Protein AF-A0A087BPX2-F1 (afdb_monomer)

Mean predicted aligned error: 14.49 Å

Solvent-accessible surface area (backbone atoms only — not comparable to full-atom values): 39238 Å² total; per-residue (Å²): 87,54,81,44,80,48,75,78,98,55,84,40,70,43,78,66,46,92,67,66,55,63,65,48,59,84,72,44,60,91,60,51,46,78,48,76,44,76,75,42,72,34,30,88,70,33,32,22,31,24,35,34,29,35,23,49,92,83,42,76,46,40,77,76,42,80,42,66,28,36,84,77,42,37,71,64,11,25,50,35,37,39,47,46,27,56,62,69,53,41,54,70,75,86,55,82,84,53,60,44,52,58,55,44,48,52,50,44,53,48,27,50,53,48,24,20,64,70,66,42,67,78,67,40,66,49,68,67,55,57,37,51,50,49,60,73,67,51,63,86,82,42,21,30,50,69,50,41,45,58,51,45,64,68,44,34,83,82,43,75,62,74,73,54,78,58,74,82,75,39,74,76,42,73,80,54,79,89,76,66,64,82,30,61,57,65,43,39,22,38,63,28,82,65,69,49,78,45,78,29,45,45,48,57,32,69,40,97,85,47,95,57,20,22,40,28,41,44,37,43,34,52,50,49,56,32,58,67,66,36,42,55,61,47,45,50,70,66,49,34,66,58,38,47,43,39,51,51,67,42,43,58,72,85,60,36,64,77,35,69,60,53,73,59,44,33,51,46,33,48,55,50,44,51,74,76,41,84,60,53,64,34,37,70,57,97,93,36,50,42,71,51,65,61,44,100,87,70,46,72,85,53,52,70,40,36,71,58,51,52,48,52,30,37,33,75,66,71,64,45,93,77,62,81,80,69,73,38,71,78,41,60,67,60,36,62,66,43,65,43,40,25,37,33,36,19,45,67,84,37,72,78,72,79,86,75,81,83,89,84,91,79,89,85,82,90,85,88,80,92,82,90,81,85,88,84,91,82,91,76,92,71,86,79,80,90,71,96,68,77,69,35,63,74,74,49,74,43,73,46,61,61,60,50,36,64,75,38,44,70,59,21,30,50,42,31,48,51,54,49,50,52,51,46,52,54,36,48,75,70,71,43,90,76,77,82,73,51,82,66,68,52,66,66,54,50,81,62,49,69,52,58,53,49,51,49,52,50,32,66,74,67,62,71,63,61,65,72,61,59,71,70,47,54,75,69,54,42,54,50,58,68,68,43,69,52,99,41,69,62,59,45,46,54,30,36,46,42,26,28,44,44,55,77,44,73,68,55,71,75,55,74,43,65,66,52,47,52,54,56,48,62,75,42,54,88,55,41,65,62,37,28,52,51,47,49,52,43,50,46,51,30,52,54,39,44,55,53,42,50,59,72,56,68,60,87,80,52,78,96,46,41,69,59,42,51,50,48,55,56,50,53,52,71,64,62,42,71,63,40,62,44,71,35,54,60,85,51,48,62,46,48,29,55,50,43,50,21,49,47,42,33,55,58,48,34,75,76,41,50,74,60,42,57,58,49,49,52,56,52,49,54,48,46,55,53,37,52,50,40,43,52,52,22,69,63,44,61,48,51,73,64,23,47,51,39,40,51,44,27,50,52,36,51,53,48,47,50,41,36,49,26,62,70,48,22,61,91,75,60,57,99,60,97,67,44,71,68,54,48,50,60,66,75,105

Organism: NCBI:txid1693

Nearest PDB structures (foldseek):
  7akp-assembly1_A  TM=8.203E-01  e=1.874E-04  Escherichia coli
  6zww-assembly4_G  TM=8.111E-01  e=2.676E-04  Escherichia coli
  8po6-assembly1_A  TM=8.072E-01  e=2.676E-04  Escherichia coli K-12
  6zww-assembly3_E  TM=7.890E-01  e=3.197E-04  Escherichia coli
  6zww-assembly2_C  TM=7.959E-01  e=3.495E-04  Escherichia coli

Structure (mmCIF, N/CA/C/O backbone):
data_AF-A0A087BPX2-F1
#
_entry.id   AF-A0A087BPX2-F1
#
loop_
_atom_site.group_PDB
_atom_site.id
_atom_site.type_symbol
_atom_site.label_atom_id
_atom_site.label_alt_id
_atom_site.label_comp_id
_atom_site.label_asym_id
_atom_site.label_entity_id
_atom_site.label_seq_id
_atom_site.pdbx_PDB_ins_code
_atom_site.Cartn_x
_atom_site.Cartn_y
_atom_site.Cartn_z
_atom_site.occupancy
_atom_site.B_iso_or_equiv
_atom_site.auth_seq_id
_atom_site.auth_comp_id
_atom_site.auth_asym_id
_atom_site.auth_atom_id
_atom_site.pdbx_PDB_model_num
ATOM 1 N N . MET A 1 1 ? 3.277 -21.478 -75.955 1.00 75.12 1 MET A N 1
ATOM 2 C CA . MET A 1 1 ? 3.755 -20.615 -77.061 1.00 75.12 1 MET A CA 1
ATOM 3 C C . MET A 1 1 ? 3.188 -21.140 -78.376 1.00 75.12 1 MET A C 1
ATOM 5 O O . MET A 1 1 ? 3.064 -22.354 -78.496 1.00 75.12 1 MET A O 1
ATOM 9 N N . GLY A 1 2 ? 2.802 -20.278 -79.321 1.00 79.69 2 GLY A N 1
ATOM 10 C CA . GLY A 1 2 ? 2.375 -20.680 -80.672 1.00 79.69 2 GLY A CA 1
ATOM 11 C C . GLY A 1 2 ? 3.359 -20.155 -81.711 1.00 79.69 2 GLY A C 1
ATOM 12 O O . GLY A 1 2 ? 3.820 -19.025 -81.566 1.00 79.69 2 GLY A O 1
ATOM 13 N N . ALA A 1 3 ? 3.710 -20.970 -82.708 1.00 81.81 3 ALA A N 1
ATOM 14 C CA . ALA A 1 3 ? 4.677 -20.575 -83.735 1.00 81.81 3 ALA A CA 1
ATOM 15 C C . ALA A 1 3 ? 4.075 -19.621 -84.780 1.00 81.81 3 ALA A C 1
ATOM 17 O O . ALA A 1 3 ? 4.779 -18.764 -85.305 1.00 81.81 3 ALA A O 1
ATOM 18 N N . GLU A 1 4 ? 2.772 -19.737 -85.051 1.00 86.00 4 GLU A N 1
ATOM 19 C CA . GLU A 1 4 ? 2.046 -18.838 -85.950 1.00 86.00 4 GLU A CA 1
ATOM 20 C C . GLU A 1 4 ? 0.665 -18.482 -85.380 1.00 86.00 4 GLU A C 1
ATOM 22 O O . GLU A 1 4 ? -0.008 -19.310 -84.753 1.00 86.00 4 GLU A O 1
ATOM 27 N N . LEU A 1 5 ? 0.242 -17.238 -85.607 1.00 89.00 5 LEU A N 1
ATOM 28 C CA . LEU A 1 5 ? -1.111 -16.756 -85.340 1.00 89.00 5 LEU A CA 1
ATOM 29 C C . LEU A 1 5 ? -1.825 -16.602 -86.683 1.00 89.00 5 LEU A C 1
ATOM 31 O O . LEU A 1 5 ? -1.349 -15.878 -87.554 1.00 89.00 5 LEU A O 1
ATOM 35 N N . VAL A 1 6 ? -2.952 -17.290 -86.855 1.00 87.88 6 VAL A N 1
ATOM 36 C CA . VAL A 1 6 ? -3.743 -17.266 -88.089 1.00 87.88 6 VAL A CA 1
ATOM 37 C C . VAL A 1 6 ? -5.157 -16.813 -87.764 1.00 87.88 6 VAL A C 1
ATOM 39 O O . VAL A 1 6 ? -5.854 -17.425 -86.951 1.00 87.88 6 VAL A O 1
ATOM 42 N N . GLU A 1 7 ? -5.591 -15.737 -88.410 1.00 86.19 7 GLU A N 1
ATOM 43 C CA . GLU A 1 7 ? -6.938 -15.202 -88.260 1.00 86.19 7 GLU A CA 1
ATOM 44 C C . GLU A 1 7 ? -7.854 -15.773 -89.344 1.00 86.19 7 GLU A C 1
ATOM 46 O O . GLU A 1 7 ? -7.572 -15.684 -90.537 1.00 86.19 7 GLU A O 1
ATOM 51 N N . THR A 1 8 ? -8.938 -16.418 -88.918 1.00 86.81 8 THR A N 1
ATOM 52 C CA . THR A 1 8 ? -9.975 -16.937 -89.823 1.00 86.81 8 THR A CA 1
ATOM 53 C C . THR A 1 8 ? -11.324 -16.346 -89.424 1.00 86.81 8 THR A C 1
ATOM 55 O O . THR A 1 8 ? -11.643 -15.230 -89.807 1.00 86.81 8 THR A O 1
ATOM 58 N N . SER A 1 9 ? -12.102 -17.048 -88.598 1.00 85.44 9 SER A N 1
ATOM 59 C CA . SER A 1 9 ? -13.299 -16.512 -87.931 1.00 85.44 9 SER A CA 1
ATOM 60 C C . SER A 1 9 ? -12.999 -15.913 -86.549 1.00 85.44 9 SER A C 1
ATOM 62 O O . SER A 1 9 ? -13.776 -15.115 -86.032 1.00 85.44 9 SER A O 1
ATOM 64 N N . ARG A 1 10 ? -11.880 -16.329 -85.944 1.00 85.50 10 ARG A N 1
ATOM 65 C CA . ARG A 1 10 ? -11.244 -15.804 -84.725 1.00 85.50 10 ARG A CA 1
ATOM 66 C C . ARG A 1 10 ? -9.724 -15.910 -84.908 1.00 85.50 10 ARG A C 1
ATOM 68 O O . ARG A 1 10 ? -9.269 -16.589 -85.833 1.00 85.50 10 ARG A O 1
ATOM 75 N N . LEU A 1 11 ? -8.948 -15.276 -84.034 1.00 89.00 11 LEU A N 1
ATOM 76 C CA . LEU A 1 11 ? -7.495 -15.435 -83.999 1.00 89.00 11 LEU A CA 1
ATOM 77 C C . LEU A 1 11 ? -7.133 -16.782 -83.353 1.00 89.00 11 LEU A C 1
ATOM 79 O O . LEU A 1 11 ? -7.439 -17.006 -82.182 1.00 89.00 11 LEU A O 1
ATOM 83 N N . TRP A 1 12 ? -6.491 -17.675 -84.107 1.00 88.44 12 TRP A N 1
ATOM 84 C CA . TRP A 1 12 ? -6.068 -18.996 -83.636 1.00 88.44 12 TRP A CA 1
ATOM 85 C C . TRP A 1 12 ? -4.542 -19.105 -83.620 1.00 88.44 12 TRP A C 1
ATOM 87 O O . TRP A 1 12 ? -3.882 -18.751 -84.594 1.00 88.44 12 TRP A O 1
ATOM 97 N N . ALA A 1 13 ? -3.974 -19.649 -82.543 1.00 90.38 13 ALA A N 1
ATOM 98 C CA . ALA A 1 13 ? -2.566 -20.040 -82.500 1.00 90.38 13 ALA A CA 1
ATOM 99 C C . ALA A 1 13 ? -2.408 -21.475 -83.026 1.00 90.38 13 ALA A C 1
ATOM 101 O O . ALA A 1 13 ? -3.085 -22.383 -82.540 1.00 90.38 13 ALA A O 1
ATOM 102 N N . ARG A 1 14 ? -1.521 -21.698 -84.003 1.00 86.62 14 ARG A N 1
ATOM 103 C CA . ARG A 1 14 ? -1.213 -23.036 -84.545 1.00 86.62 14 ARG A CA 1
ATOM 104 C C . ARG A 1 14 ? 0.200 -23.464 -84.154 1.00 86.62 14 ARG A C 1
ATOM 106 O O . ARG A 1 14 ? 1.048 -22.631 -83.834 1.00 86.62 14 ARG A O 1
ATOM 113 N N . TYR A 1 15 ? 0.426 -24.781 -84.151 1.00 88.56 15 TYR A N 1
ATOM 114 C CA . TYR A 1 15 ? 1.671 -25.409 -83.687 1.00 88.56 15 TYR A CA 1
ATOM 115 C C . TYR A 1 15 ? 2.043 -24.961 -82.266 1.00 88.56 15 TYR A C 1
ATOM 117 O O . TYR A 1 15 ? 3.088 -24.360 -82.021 1.00 88.56 15 TYR A O 1
ATOM 125 N N . THR A 1 16 ? 1.127 -25.195 -81.325 1.00 88.31 16 THR A N 1
ATOM 126 C CA . THR A 1 16 ? 1.281 -24.768 -79.934 1.00 88.31 16 THR A CA 1
ATOM 127 C C . THR A 1 16 ? 1.984 -25.824 -79.097 1.00 88.31 16 THR A C 1
ATOM 129 O O . THR A 1 16 ? 1.575 -26.984 -79.096 1.00 88.31 16 THR A O 1
ATOM 132 N N . ALA A 1 17 ? 2.970 -25.396 -78.313 1.00 87.56 17 ALA A N 1
ATOM 133 C CA . ALA A 1 17 ? 3.581 -26.199 -77.261 1.00 87.56 17 ALA A CA 1
ATOM 134 C C . ALA A 1 17 ? 3.387 -25.525 -75.898 1.00 87.56 17 ALA A C 1
ATOM 136 O O . ALA A 1 17 ? 3.373 -24.287 -75.792 1.00 87.56 17 ALA A O 1
ATOM 137 N N . ALA A 1 18 ? 3.245 -26.344 -74.856 1.00 86.19 18 ALA A N 1
ATOM 138 C CA . ALA A 1 18 ? 3.352 -25.869 -73.485 1.00 86.19 18 ALA A CA 1
ATOM 139 C C . ALA A 1 18 ? 4.781 -25.359 -73.253 1.00 86.19 18 ALA A C 1
ATOM 141 O O . ALA A 1 18 ? 5.744 -25.985 -73.693 1.00 86.19 18 ALA A O 1
ATOM 142 N N . ILE A 1 19 ? 4.898 -24.206 -72.601 1.00 85.56 19 ILE A N 1
ATOM 143 C CA . ILE A 1 19 ? 6.177 -23.679 -72.131 1.00 85.56 19 ILE A CA 1
ATOM 144 C C . ILE A 1 19 ? 6.041 -23.398 -70.644 1.00 85.56 19 ILE A C 1
ATOM 146 O O . ILE A 1 19 ? 4.968 -22.973 -70.206 1.00 85.56 19 ILE A O 1
ATOM 150 N N . ASP A 1 20 ? 7.112 -23.619 -69.896 1.00 82.94 20 ASP A N 1
ATOM 151 C CA . ASP A 1 20 ? 7.244 -23.007 -68.582 1.00 82.94 20 ASP A CA 1
ATOM 152 C C . ASP A 1 20 ? 7.556 -21.515 -68.792 1.00 82.94 20 ASP A C 1
ATOM 154 O O . ASP A 1 20 ? 8.480 -21.201 -69.556 1.00 82.94 20 ASP A O 1
ATOM 158 N N . PRO A 1 21 ? 6.789 -20.584 -68.196 1.00 82.81 21 PRO A N 1
ATOM 159 C CA . PRO A 1 21 ? 7.094 -19.163 -68.271 1.00 82.81 21 PRO A CA 1
ATOM 160 C C . PRO A 1 21 ? 8.554 -18.849 -67.927 1.00 82.81 21 PRO A C 1
ATOM 162 O O . PRO A 1 21 ? 9.153 -18.029 -68.623 1.00 82.81 21 PRO A O 1
ATOM 165 N N . GLU A 1 22 ? 9.153 -19.517 -66.933 1.00 81.94 22 GLU A N 1
ATOM 166 C CA . GLU A 1 22 ? 10.519 -19.227 -66.467 1.00 81.94 22 GLU A CA 1
ATOM 167 C C . GLU A 1 22 ? 11.569 -19.346 -67.581 1.00 81.94 22 GLU A C 1
ATOM 169 O O . GLU A 1 22 ? 12.560 -18.613 -67.598 1.00 81.94 22 GLU A O 1
ATOM 174 N N . TRP A 1 23 ? 11.331 -20.197 -68.584 1.00 85.31 23 TRP A N 1
ATOM 175 C CA . TRP A 1 23 ? 12.239 -20.358 -69.724 1.00 85.31 23 TRP A CA 1
ATOM 176 C C . TRP A 1 23 ? 12.412 -19.068 -70.529 1.00 85.31 23 TRP A C 1
ATOM 178 O O . TRP A 1 23 ? 13.484 -18.815 -71.085 1.00 85.31 23 TRP A O 1
ATOM 188 N N . ALA A 1 24 ? 11.373 -18.231 -70.579 1.00 84.56 24 ALA A N 1
ATOM 189 C CA . ALA A 1 24 ? 11.397 -16.986 -71.331 1.00 84.56 24 ALA A CA 1
ATOM 190 C C . ALA A 1 24 ? 12.267 -15.902 -70.675 1.00 84.56 24 ALA A C 1
ATOM 192 O O . ALA A 1 24 ? 12.638 -14.957 -71.365 1.00 84.56 24 ALA A O 1
ATOM 193 N N . GLU A 1 25 ? 12.665 -16.037 -69.404 1.00 86.06 25 GLU A N 1
ATOM 194 C CA . GLU A 1 25 ? 13.556 -15.072 -68.745 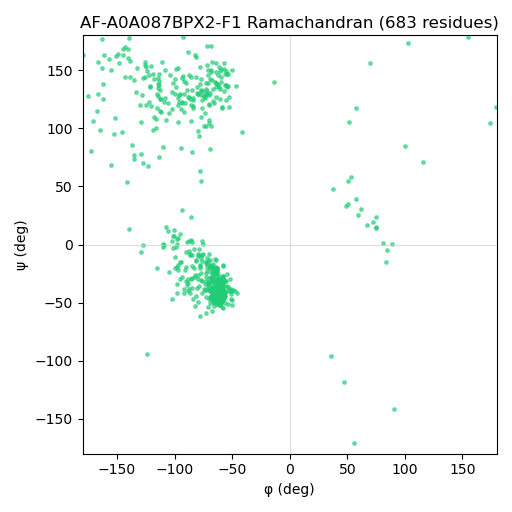1.00 86.06 25 GLU A CA 1
ATOM 195 C C . GLU A 1 25 ? 14.910 -14.964 -69.461 1.00 86.06 25 GLU A C 1
ATOM 197 O O . GLU A 1 25 ? 15.329 -13.877 -69.858 1.00 86.06 25 GLU A O 1
ATOM 202 N N . SER A 1 26 ? 15.567 -16.104 -69.691 1.00 84.25 26 SER A N 1
ATOM 203 C CA . SER A 1 26 ? 16.882 -16.154 -70.347 1.00 84.25 26 SER A CA 1
ATOM 204 C C . SER A 1 26 ? 16.859 -15.656 -71.800 1.00 84.25 26 SER A C 1
ATOM 206 O O . SER A 1 26 ? 17.877 -15.199 -72.317 1.00 84.25 26 SER A O 1
ATOM 208 N N . LEU A 1 27 ? 15.691 -15.721 -72.448 1.00 85.50 27 LEU A N 1
ATOM 209 C CA . LEU A 1 27 ? 15.487 -15.369 -73.855 1.00 85.50 27 LEU A CA 1
ATOM 210 C C . LEU A 1 27 ? 15.026 -13.917 -74.049 1.00 85.50 27 LEU A C 1
ATOM 212 O O . LEU A 1 27 ? 15.276 -13.331 -75.099 1.00 85.50 27 LEU A O 1
ATOM 216 N N . ALA A 1 28 ? 14.334 -13.338 -73.064 1.00 82.69 28 ALA A N 1
ATOM 217 C CA . ALA A 1 28 ? 13.690 -12.033 -73.190 1.00 82.69 28 ALA A CA 1
ATOM 218 C C . ALA A 1 28 ? 14.650 -10.841 -73.030 1.00 82.69 28 ALA A C 1
ATOM 220 O O . ALA A 1 28 ? 14.377 -9.768 -73.573 1.00 82.69 28 ALA A O 1
ATOM 221 N N . GLY A 1 29 ? 15.766 -11.008 -72.311 1.00 83.12 29 GLY A N 1
ATOM 222 C CA . GLY A 1 29 ? 16.811 -9.990 -72.153 1.00 83.12 29 GLY A CA 1
ATOM 223 C C . GLY A 1 29 ? 16.257 -8.593 -71.798 1.00 83.12 29 GLY A C 1
ATOM 224 O O . GLY A 1 29 ? 15.614 -8.449 -70.759 1.00 83.12 29 GLY A O 1
ATOM 225 N N . PRO A 1 30 ? 16.461 -7.555 -72.638 1.00 86.12 30 PRO A N 1
ATOM 226 C CA . PRO A 1 30 ? 16.034 -6.178 -72.356 1.00 86.12 30 PRO A CA 1
ATOM 227 C C . PRO A 1 30 ? 14.510 -5.951 -72.394 1.00 86.12 30 PRO A C 1
ATOM 229 O O . PRO A 1 30 ? 14.052 -4.869 -72.037 1.00 86.12 30 PRO A O 1
ATOM 232 N N . LEU A 1 31 ? 13.713 -6.934 -72.831 1.00 88.19 31 LEU A N 1
ATOM 233 C CA . LEU A 1 31 ? 12.245 -6.842 -72.859 1.00 88.19 31 LEU A CA 1
ATOM 234 C C . LEU A 1 31 ? 11.602 -7.107 -71.488 1.00 88.19 31 LEU A C 1
ATOM 236 O O . LEU A 1 31 ? 10.398 -6.896 -71.318 1.00 88.19 31 LEU A O 1
ATOM 240 N N . LEU A 1 32 ? 12.388 -7.583 -70.520 1.00 89.62 32 LEU A N 1
ATOM 241 C CA . LEU A 1 32 ? 11.931 -7.812 -69.157 1.00 89.62 32 LEU A CA 1
ATOM 242 C C . LEU A 1 32 ? 11.838 -6.496 -68.386 1.00 89.62 32 LEU A C 1
ATOM 244 O O . LEU A 1 32 ? 12.783 -5.712 -68.329 1.00 89.62 32 LEU A O 1
ATOM 248 N N . ARG A 1 33 ? 10.707 -6.294 -67.712 1.00 89.88 33 ARG A N 1
ATOM 249 C CA . ARG A 1 33 ? 10.544 -5.259 -66.694 1.00 89.88 33 ARG A CA 1
ATOM 250 C C . ARG A 1 33 ? 10.631 -5.897 -65.314 1.00 89.88 33 ARG A C 1
ATOM 252 O O . ARG A 1 33 ? 9.765 -6.685 -64.935 1.00 89.88 33 ARG A O 1
ATOM 259 N N . THR A 1 34 ? 11.647 -5.504 -64.558 1.00 90.50 34 THR A N 1
ATOM 260 C CA . THR A 1 34 ? 11.845 -5.930 -63.171 1.00 90.50 34 THR A CA 1
ATOM 261 C C . THR A 1 34 ? 11.158 -4.967 -62.212 1.00 90.50 34 THR A C 1
ATOM 263 O O . THR A 1 34 ? 11.191 -3.751 -62.394 1.00 90.50 34 THR A O 1
ATOM 266 N N . THR A 1 35 ? 10.518 -5.494 -61.179 1.00 91.44 35 THR A N 1
ATOM 267 C CA . THR A 1 35 ? 9.993 -4.719 -60.051 1.00 91.44 35 THR A CA 1
ATOM 268 C C . THR A 1 35 ? 10.362 -5.434 -58.761 1.00 91.44 35 THR A C 1
ATOM 270 O O . THR A 1 35 ? 10.346 -6.662 -58.719 1.00 91.44 35 THR A O 1
ATOM 273 N N . TYR A 1 36 ? 10.708 -4.668 -57.731 1.00 93.25 36 TYR A N 1
ATOM 274 C CA . TYR A 1 36 ? 11.049 -5.186 -56.411 1.00 93.25 36 TYR A CA 1
ATOM 275 C C . TYR A 1 36 ? 10.004 -4.733 -55.395 1.00 93.25 36 TYR A C 1
ATOM 277 O O . TYR A 1 36 ? 9.494 -3.616 -55.497 1.00 93.25 36 TYR A O 1
ATOM 285 N N . ALA A 1 37 ? 9.691 -5.594 -54.438 1.00 91.69 37 ALA A N 1
ATOM 286 C CA . ALA A 1 37 ? 8.739 -5.332 -53.371 1.00 91.69 37 ALA A CA 1
ATOM 287 C C . ALA A 1 37 ? 9.264 -5.871 -52.036 1.00 91.69 37 ALA A C 1
ATOM 289 O O . ALA A 1 37 ? 10.118 -6.759 -52.013 1.00 91.69 37 ALA A O 1
ATOM 290 N N . GLU A 1 38 ? 8.730 -5.316 -50.946 1.00 92.12 38 GLU A N 1
ATOM 291 C CA . GLU A 1 38 ? 8.932 -5.800 -49.572 1.00 92.12 38 GLU A CA 1
ATOM 292 C C . GLU A 1 38 ? 10.412 -6.015 -49.192 1.00 92.12 38 GLU A C 1
ATOM 294 O O . GLU A 1 38 ? 10.791 -7.115 -48.779 1.00 92.12 38 GLU A O 1
ATOM 299 N N . PRO A 1 39 ? 11.279 -4.992 -49.343 1.00 95.31 39 PRO A N 1
ATOM 300 C CA . PRO A 1 39 ? 12.640 -5.097 -48.840 1.00 95.31 39 PRO A CA 1
ATOM 301 C C . PRO A 1 39 ? 12.605 -5.215 -47.310 1.00 95.31 39 PRO A C 1
ATOM 303 O O . PRO A 1 39 ? 11.989 -4.388 -46.636 1.00 95.31 39 PRO A O 1
ATOM 306 N N . HIS A 1 40 ? 13.251 -6.245 -46.770 1.00 95.31 40 HIS A N 1
ATOM 307 C CA . HIS A 1 40 ? 13.312 -6.510 -45.335 1.00 95.31 40 HIS A CA 1
ATOM 308 C C . HIS A 1 40 ? 14.634 -7.175 -44.945 1.00 95.31 40 HIS A C 1
ATOM 310 O O . HIS A 1 40 ? 15.292 -7.827 -45.763 1.00 95.31 40 HIS A O 1
ATOM 316 N N . TRP A 1 41 ? 15.019 -7.032 -43.680 1.00 96.69 41 TRP A N 1
ATOM 317 C CA . TRP A 1 41 ? 16.133 -7.778 -43.115 1.00 96.69 41 TRP A CA 1
ATOM 318 C C . TRP A 1 41 ? 15.764 -9.248 -42.908 1.00 96.69 41 TRP A C 1
ATOM 320 O O . TRP A 1 41 ? 14.659 -9.574 -42.474 1.00 96.69 41 TRP A O 1
ATOM 330 N N . SER A 1 42 ? 16.693 -10.153 -43.211 1.00 95.88 42 SER A N 1
ATOM 331 C CA . SER A 1 42 ? 16.563 -11.568 -42.879 1.00 95.88 42 SER A CA 1
ATOM 332 C C . SER A 1 42 ? 17.696 -11.984 -41.949 1.00 95.88 42 SER A C 1
ATOM 334 O O . SER A 1 42 ? 18.780 -12.324 -42.430 1.00 95.88 42 SER A O 1
ATOM 336 N N . GLY A 1 43 ? 17.440 -12.049 -40.636 1.00 92.44 43 GLY A N 1
ATOM 337 C CA . GLY A 1 43 ? 18.445 -12.479 -39.657 1.00 92.44 43 GLY A CA 1
ATOM 338 C C . GLY A 1 43 ? 18.992 -13.887 -39.896 1.00 92.44 43 GLY A C 1
ATOM 339 O O . GLY A 1 43 ? 20.173 -14.155 -39.676 1.00 92.44 43 GLY A O 1
ATOM 340 N N . SER A 1 44 ? 18.177 -14.774 -40.481 1.00 92.25 44 SER A N 1
ATOM 341 C CA . SER A 1 44 ? 18.605 -16.120 -40.900 1.00 92.25 44 SER A CA 1
ATOM 342 C C . SER A 1 44 ? 19.588 -16.153 -42.072 1.00 92.25 44 SER A C 1
ATOM 344 O O . SER A 1 44 ? 20.279 -17.151 -42.236 1.00 92.25 44 SER A O 1
ATOM 346 N N . ARG A 1 45 ? 19.615 -15.105 -42.906 1.00 91.31 45 ARG A N 1
ATOM 347 C CA . ARG A 1 45 ? 20.526 -14.970 -44.055 1.00 91.31 45 ARG A CA 1
ATOM 348 C C . ARG A 1 45 ? 21.586 -13.889 -43.834 1.00 91.31 45 ARG A C 1
ATOM 350 O O . ARG A 1 45 ? 22.319 -13.585 -44.776 1.00 91.31 45 ARG A O 1
ATOM 357 N N . GLY A 1 46 ? 21.573 -13.222 -42.676 1.00 93.38 46 GLY A N 1
ATOM 358 C CA . GLY A 1 46 ? 22.436 -12.084 -42.360 1.00 93.38 46 GLY A CA 1
ATOM 359 C C . GLY A 1 46 ? 22.461 -11.004 -43.448 1.00 93.38 46 GLY A C 1
ATOM 360 O O . GLY A 1 46 ? 23.515 -10.434 -43.729 1.00 93.38 46 GLY A O 1
ATOM 361 N N . SER A 1 47 ? 21.354 -10.785 -44.161 1.00 95.62 47 SER A N 1
ATOM 362 C CA . SER A 1 47 ? 21.313 -9.878 -45.313 1.00 95.62 47 SER A CA 1
ATOM 363 C C . SER A 1 47 ? 19.913 -9.336 -45.577 1.00 95.62 47 SER A C 1
ATOM 365 O O . SER A 1 47 ? 18.907 -10.004 -45.321 1.00 95.62 47 SER A O 1
ATOM 367 N N . ALA A 1 48 ? 19.852 -8.125 -46.133 1.00 96.25 48 ALA A N 1
ATOM 368 C CA . ALA A 1 48 ? 18.611 -7.554 -46.632 1.00 96.25 48 ALA A CA 1
ATOM 369 C C . ALA A 1 48 ? 18.176 -8.275 -47.916 1.00 96.25 48 ALA A C 1
ATOM 371 O O . ALA A 1 48 ? 18.951 -8.419 -48.869 1.00 96.25 48 ALA A O 1
ATOM 372 N N . VAL A 1 49 ? 16.919 -8.704 -47.959 1.00 96.12 49 VAL A N 1
ATOM 373 C CA . VAL A 1 49 ? 16.322 -9.420 -49.087 1.00 96.12 49 VAL A CA 1
ATOM 374 C C . VAL A 1 49 ? 15.058 -8.715 -49.559 1.00 96.12 49 VAL A C 1
ATOM 376 O O . VAL A 1 49 ? 14.408 -8.000 -48.805 1.00 96.12 49 VAL A O 1
ATOM 379 N N . ALA A 1 50 ? 14.713 -8.903 -50.828 1.00 96.06 50 ALA A N 1
ATOM 380 C CA . ALA A 1 50 ? 13.487 -8.370 -51.408 1.00 96.06 50 ALA A CA 1
ATOM 381 C C . ALA A 1 50 ? 12.859 -9.383 -52.363 1.00 96.06 50 ALA A C 1
ATOM 383 O O . ALA A 1 50 ? 13.535 -10.285 -52.869 1.00 96.06 50 ALA A O 1
ATOM 384 N N . HIS A 1 51 ? 11.574 -9.206 -52.644 1.00 94.44 51 HIS A N 1
ATOM 385 C CA . HIS A 1 51 ? 10.840 -10.018 -53.603 1.00 94.44 51 HIS A CA 1
ATOM 386 C C . HIS A 1 51 ? 10.918 -9.382 -54.994 1.00 94.44 51 HIS A C 1
ATOM 388 O O . HIS A 1 51 ? 10.552 -8.224 -55.196 1.00 94.44 51 HIS A O 1
ATOM 394 N N . GLN A 1 52 ? 11.437 -10.130 -55.965 1.00 93.69 52 GLN A N 1
ATOM 395 C CA . GLN A 1 52 ? 11.580 -9.723 -57.358 1.00 93.69 52 GLN A CA 1
ATOM 396 C C . GLN A 1 52 ? 10.444 -10.303 -58.202 1.00 93.69 52 GLN A C 1
ATOM 398 O O . GLN A 1 52 ? 10.224 -11.516 -58.233 1.00 93.69 52 GLN A O 1
ATOM 403 N N . LYS A 1 53 ? 9.795 -9.425 -58.970 1.00 92.06 53 LYS A N 1
ATOM 404 C CA . LYS A 1 53 ? 8.810 -9.766 -59.995 1.00 92.06 53 LYS A CA 1
ATOM 405 C C . LYS A 1 53 ? 9.332 -9.381 -61.377 1.00 92.06 53 LYS A C 1
ATOM 407 O O . LYS A 1 53 ? 9.726 -8.234 -61.597 1.00 92.06 53 LYS A O 1
ATOM 412 N N . LEU A 1 54 ? 9.309 -10.329 -62.312 1.00 91.75 54 LEU A N 1
ATOM 413 C CA . LEU A 1 54 ? 9.690 -10.122 -63.710 1.00 91.75 54 LEU A CA 1
ATOM 414 C C . LEU A 1 54 ? 8.450 -10.156 -64.597 1.00 91.75 54 LEU A C 1
ATOM 416 O O . LEU A 1 54 ? 7.680 -11.118 -64.581 1.00 91.75 54 LEU A O 1
ATOM 420 N N . LEU A 1 55 ? 8.273 -9.099 -65.381 1.00 90.81 55 LEU A N 1
ATOM 421 C CA . LEU A 1 55 ? 7.177 -8.939 -66.327 1.00 90.81 55 LEU A CA 1
ATOM 422 C C . LEU A 1 55 ? 7.727 -8.955 -67.754 1.00 90.81 55 LEU A C 1
ATOM 424 O O . LEU A 1 55 ? 8.652 -8.206 -68.061 1.00 90.81 55 LEU A O 1
ATOM 428 N N . LEU A 1 56 ? 7.107 -9.722 -68.646 1.00 89.62 56 LEU A N 1
ATOM 429 C CA . LEU A 1 56 ? 7.330 -9.636 -70.090 1.00 89.62 56 LEU A CA 1
ATOM 430 C C . LEU A 1 56 ? 6.039 -9.169 -70.750 1.00 89.62 56 LEU A C 1
ATOM 432 O O . LEU A 1 56 ? 5.008 -9.827 -70.631 1.00 89.62 56 LEU A O 1
ATOM 436 N N . TYR A 1 57 ? 6.072 -8.004 -71.399 1.00 87.06 57 TYR A N 1
ATOM 437 C CA . TYR A 1 57 ? 4.881 -7.375 -71.993 1.00 87.06 57 TYR A CA 1
ATOM 438 C C . TYR A 1 57 ? 3.677 -7.263 -71.030 1.00 87.06 57 TYR A C 1
ATOM 440 O O . TYR A 1 57 ? 2.525 -7.381 -71.434 1.00 87.06 57 TYR A O 1
ATOM 448 N N . GLY A 1 58 ? 3.940 -7.041 -69.737 1.00 83.81 58 GLY A N 1
ATOM 449 C CA . GLY A 1 58 ? 2.908 -6.927 -68.699 1.00 83.81 58 GLY A CA 1
ATOM 450 C C . GLY A 1 58 ? 2.429 -8.258 -68.108 1.00 83.81 58 GLY A C 1
ATOM 451 O O . GLY A 1 58 ? 1.675 -8.240 -67.137 1.00 83.81 58 GLY A O 1
ATOM 452 N N . LEU A 1 59 ? 2.897 -9.398 -68.623 1.00 86.75 59 LEU A N 1
ATOM 453 C CA . LEU A 1 59 ? 2.605 -10.719 -68.069 1.00 86.75 59 LEU A CA 1
ATOM 454 C C . LEU A 1 59 ? 3.688 -11.129 -67.059 1.00 86.75 59 LEU A C 1
ATOM 456 O O . LEU A 1 59 ? 4.874 -11.050 -67.391 1.00 86.75 59 LEU A O 1
ATOM 460 N N . PRO A 1 60 ? 3.324 -11.560 -65.838 1.00 88.12 60 PRO A N 1
ATOM 461 C CA . PRO A 1 60 ? 4.289 -12.050 -64.861 1.00 88.12 60 PRO A CA 1
ATOM 462 C C . PRO A 1 60 ? 4.863 -13.391 -65.306 1.00 88.12 60 PRO A C 1
ATOM 464 O O . PRO A 1 60 ? 4.126 -14.357 -65.485 1.00 88.12 60 PRO A O 1
ATOM 467 N N . ILE A 1 61 ? 6.183 -13.427 -65.469 1.00 89.56 61 ILE A N 1
ATOM 468 C CA . ILE A 1 61 ? 6.938 -14.647 -65.757 1.00 89.56 61 ILE A CA 1
ATOM 469 C C . ILE A 1 61 ? 7.549 -15.214 -64.478 1.00 89.56 61 ILE A C 1
ATOM 471 O O . ILE A 1 61 ? 7.482 -16.413 -64.247 1.00 89.56 61 ILE A O 1
ATOM 475 N N . VAL A 1 62 ? 8.088 -14.337 -63.630 1.00 86.31 62 VAL A N 1
ATOM 476 C CA . VAL A 1 62 ? 8.524 -14.679 -62.274 1.00 86.31 62 VAL A CA 1
ATOM 477 C C . VAL A 1 62 ? 7.723 -13.809 -61.327 1.00 86.31 62 VAL A C 1
ATOM 479 O O . VAL A 1 62 ? 7.764 -12.582 -61.429 1.00 86.31 62 VAL A O 1
ATOM 482 N N . SER A 1 63 ? 6.944 -14.434 -60.450 1.00 83.44 63 SER A N 1
ATOM 483 C CA . SER A 1 63 ? 6.051 -13.719 -59.538 1.00 83.44 63 SER A CA 1
ATOM 484 C C . SER A 1 63 ? 6.710 -13.355 -58.216 1.00 83.44 63 SER A C 1
ATOM 486 O O . SER A 1 63 ? 6.370 -12.307 -57.675 1.00 83.44 63 SER A O 1
ATOM 488 N N . ASP A 1 64 ? 7.607 -14.208 -57.714 1.00 87.94 64 ASP A N 1
ATOM 489 C CA . ASP A 1 64 ? 8.091 -14.119 -56.340 1.00 87.94 64 ASP A CA 1
ATOM 490 C C . ASP A 1 64 ? 9.485 -14.753 -56.141 1.00 87.94 64 ASP A C 1
ATOM 492 O O . ASP A 1 64 ? 9.643 -15.807 -55.525 1.00 87.94 64 ASP A O 1
ATOM 496 N N . ARG A 1 65 ? 10.524 -14.142 -56.722 1.00 91.19 65 ARG A N 1
ATOM 497 C CA . ARG A 1 65 ? 11.911 -14.587 -56.514 1.00 91.19 65 ARG A CA 1
ATOM 498 C C . ARG A 1 65 ? 12.570 -13.748 -55.434 1.00 91.19 65 ARG A C 1
ATOM 500 O O . ARG A 1 65 ? 12.746 -12.548 -55.616 1.00 91.19 65 ARG A O 1
ATOM 507 N N . THR A 1 66 ? 13.025 -14.369 -54.351 1.00 93.69 66 THR A N 1
ATOM 508 C CA . THR A 1 66 ? 13.823 -13.642 -53.361 1.00 93.69 66 THR A CA 1
ATOM 509 C C . THR A 1 66 ? 15.205 -13.305 -53.915 1.00 93.69 66 THR A C 1
ATOM 511 O O . THR A 1 66 ? 15.929 -14.185 -54.386 1.00 93.69 66 THR A O 1
ATOM 514 N N . VAL A 1 67 ? 15.590 -12.037 -53.821 1.00 93.75 67 VAL A N 1
ATOM 515 C CA . VAL A 1 67 ? 16.887 -11.520 -54.265 1.00 93.75 67 VAL A CA 1
ATOM 516 C C . VAL A 1 67 ? 17.601 -10.770 -53.152 1.00 93.75 67 VAL A C 1
ATOM 518 O O . VAL A 1 67 ? 16.979 -10.270 -52.218 1.00 93.75 67 VAL A O 1
ATOM 521 N N . GLN A 1 68 ? 18.923 -10.685 -53.276 1.00 94.44 68 GLN A N 1
ATOM 522 C CA . GLN A 1 68 ? 19.779 -9.936 -52.363 1.00 94.44 68 GLN A CA 1
ATOM 523 C C . GLN A 1 68 ? 19.623 -8.434 -52.599 1.00 94.44 68 GLN A C 1
ATOM 525 O O . GLN A 1 68 ? 20.014 -7.924 -53.652 1.00 94.44 68 GLN A O 1
ATOM 530 N N . TRP A 1 69 ? 19.063 -7.735 -51.613 1.00 95.00 69 TRP A N 1
ATOM 531 C CA . TRP A 1 69 ? 18.739 -6.316 -51.719 1.00 95.00 69 TRP A CA 1
ATOM 532 C C . TRP A 1 69 ? 19.988 -5.439 -51.777 1.00 95.00 69 TRP A C 1
ATOM 534 O O . TRP A 1 69 ? 19.999 -4.460 -52.517 1.00 95.00 69 TRP A O 1
ATOM 544 N N . GLY A 1 70 ? 21.082 -5.847 -51.124 1.00 91.88 70 GLY A N 1
ATOM 545 C CA . GLY A 1 70 ? 22.350 -5.105 -51.136 1.00 91.88 70 GLY A CA 1
ATOM 546 C C . GLY A 1 70 ? 22.947 -4.873 -52.528 1.00 91.88 70 GLY A C 1
ATOM 547 O O . GLY A 1 70 ? 23.610 -3.867 -52.748 1.00 91.88 70 GLY A O 1
ATOM 548 N N . ARG A 1 71 ? 22.659 -5.741 -53.512 1.00 91.44 71 ARG A N 1
ATOM 549 C CA . ARG A 1 71 ? 23.102 -5.543 -54.910 1.00 91.44 71 ARG A CA 1
ATOM 550 C C . ARG A 1 71 ? 22.262 -4.522 -55.679 1.00 91.44 71 ARG A C 1
ATOM 552 O O . ARG A 1 71 ? 22.694 -4.048 -56.724 1.00 91.44 71 ARG A O 1
ATOM 559 N N . ILE A 1 72 ? 21.049 -4.252 -55.208 1.00 93.38 72 ILE A N 1
ATOM 560 C CA . ILE A 1 72 ? 20.049 -3.422 -55.885 1.00 93.38 72 ILE A CA 1
ATOM 561 C C . ILE A 1 72 ? 20.006 -2.036 -55.241 1.00 93.38 72 ILE A C 1
ATOM 563 O O . ILE A 1 72 ? 20.037 -1.031 -55.946 1.00 93.38 72 ILE A O 1
ATOM 567 N N . ASN A 1 73 ? 19.959 -1.990 -53.909 1.00 94.38 73 ASN A N 1
ATOM 568 C CA . ASN A 1 73 ? 19.984 -0.774 -53.110 1.00 94.38 73 ASN A CA 1
ATOM 569 C C . ASN A 1 73 ? 20.926 -0.961 -51.902 1.00 94.38 73 ASN A C 1
ATOM 571 O O . ASN A 1 73 ? 20.473 -1.342 -50.818 1.00 94.38 73 ASN A O 1
ATOM 575 N N . PRO A 1 74 ? 22.239 -0.716 -52.079 1.00 94.06 74 PRO A N 1
ATOM 576 C CA . PRO A 1 74 ? 23.227 -0.925 -51.024 1.00 94.06 74 PRO A CA 1
ATOM 577 C C . PRO A 1 74 ? 22.996 -0.013 -49.815 1.00 94.06 74 PRO A C 1
ATOM 579 O O . PRO A 1 74 ? 23.121 -0.473 -48.687 1.00 94.06 74 PRO A O 1
ATOM 582 N N . ALA A 1 75 ? 22.576 1.239 -50.029 1.00 94.19 75 ALA A N 1
ATOM 583 C CA . ALA A 1 75 ? 22.337 2.189 -48.943 1.00 94.19 75 ALA A CA 1
ATOM 584 C C . ALA A 1 75 ? 21.229 1.706 -47.991 1.00 94.19 75 ALA A C 1
ATOM 586 O O . ALA A 1 75 ? 21.429 1.652 -46.782 1.00 94.19 75 ALA A O 1
ATOM 587 N N . GLN A 1 76 ? 20.085 1.278 -48.537 1.00 95.25 76 GLN A N 1
ATOM 588 C CA . GLN A 1 76 ? 18.987 0.755 -47.717 1.00 95.25 76 GLN A CA 1
ATOM 589 C C . GLN A 1 76 ? 19.331 -0.597 -47.079 1.00 95.25 76 GLN A C 1
ATOM 591 O O . GLN A 1 76 ? 18.923 -0.867 -45.955 1.00 95.25 76 GLN A O 1
ATOM 596 N N . ALA A 1 77 ? 20.077 -1.457 -47.777 1.00 95.81 77 ALA A N 1
ATOM 597 C CA . ALA A 1 77 ? 20.528 -2.725 -47.209 1.00 95.81 77 ALA A CA 1
ATOM 598 C C . ALA A 1 77 ? 21.497 -2.527 -46.033 1.00 95.81 77 ALA A C 1
ATOM 600 O O . ALA A 1 77 ? 21.423 -3.270 -45.058 1.00 95.81 77 ALA A O 1
ATOM 601 N N . ARG A 1 78 ? 22.372 -1.518 -46.111 1.00 96.19 78 ARG A N 1
ATOM 602 C CA . ARG A 1 78 ? 23.278 -1.140 -45.024 1.00 96.19 78 ARG A CA 1
ATOM 603 C C . ARG A 1 78 ? 22.524 -0.570 -43.823 1.00 96.19 78 ARG A C 1
ATOM 605 O O . ARG A 1 78 ? 22.790 -0.995 -42.708 1.00 96.19 78 ARG A O 1
ATOM 612 N N . ASP A 1 79 ? 21.554 0.316 -44.042 1.00 96.38 79 ASP A N 1
ATOM 613 C CA . ASP A 1 79 ? 20.686 0.821 -42.964 1.00 96.38 79 ASP A CA 1
ATOM 614 C C . ASP A 1 79 ? 19.934 -0.324 -42.256 1.00 96.38 79 ASP A C 1
ATOM 616 O O . ASP A 1 79 ? 19.928 -0.399 -41.030 1.00 96.38 79 ASP A O 1
ATOM 620 N N . MET A 1 80 ? 19.407 -1.297 -43.014 1.00 96.81 80 MET A N 1
ATOM 621 C CA . MET A 1 80 ? 18.798 -2.512 -42.452 1.00 96.81 80 MET A CA 1
ATOM 622 C C . MET A 1 80 ? 19.797 -3.378 -41.672 1.00 96.81 80 MET A C 1
ATOM 624 O O . MET A 1 80 ? 19.445 -3.882 -40.611 1.00 96.81 80 MET A O 1
ATOM 628 N N . LEU A 1 81 ? 21.030 -3.550 -42.163 1.00 96.44 81 LEU A N 1
ATOM 629 C CA . LEU A 1 81 ? 22.083 -4.266 -41.433 1.00 96.44 81 LEU A CA 1
ATOM 630 C C . LEU A 1 81 ? 22.378 -3.594 -40.088 1.00 96.44 81 LEU A C 1
ATOM 632 O O . LEU A 1 81 ? 22.484 -4.290 -39.085 1.00 96.44 81 LEU A O 1
ATOM 636 N N . ILE A 1 82 ? 22.518 -2.269 -40.068 1.00 97.06 82 ILE A N 1
ATOM 637 C CA . ILE A 1 82 ? 22.837 -1.528 -38.846 1.00 97.06 82 ILE A CA 1
ATOM 638 C C . ILE A 1 82 ? 21.664 -1.606 -37.871 1.00 97.06 82 ILE A C 1
ATOM 640 O O . ILE A 1 82 ? 21.831 -2.103 -36.763 1.00 97.06 82 ILE A O 1
ATOM 644 N N . ARG A 1 83 ? 20.470 -1.178 -38.291 1.00 96.75 83 ARG A N 1
ATOM 645 C CA . ARG A 1 83 ? 19.307 -1.068 -37.402 1.00 96.75 83 ARG A CA 1
ATOM 646 C C . ARG A 1 83 ? 18.754 -2.433 -36.999 1.00 96.75 83 ARG A C 1
ATOM 648 O O . ARG A 1 83 ? 18.660 -2.730 -35.823 1.00 96.75 83 ARG A O 1
ATOM 655 N N . GLN A 1 84 ? 18.447 -3.298 -37.962 1.00 96.38 84 GLN A N 1
ATOM 656 C CA . GLN A 1 84 ? 17.790 -4.583 -37.676 1.00 96.38 84 GLN A CA 1
ATOM 657 C C . GLN A 1 84 ? 18.800 -5.695 -37.368 1.00 96.38 84 GLN A C 1
ATOM 659 O O . GLN A 1 84 ? 18.531 -6.590 -36.574 1.00 96.38 84 GLN A O 1
ATOM 664 N N . GLY A 1 85 ? 19.980 -5.664 -37.988 1.00 94.44 85 GLY A N 1
ATOM 665 C CA . GLY A 1 85 ? 21.020 -6.654 -37.718 1.00 94.44 85 GLY A CA 1
ATOM 666 C C . GLY A 1 85 ? 21.768 -6.381 -36.414 1.00 94.44 85 GLY A C 1
ATOM 667 O O . GLY A 1 85 ? 21.775 -7.227 -35.524 1.00 94.44 85 GLY A O 1
ATOM 668 N N . LEU A 1 86 ? 22.431 -5.226 -36.317 1.00 95.44 86 LEU A N 1
ATOM 669 C CA . LEU A 1 86 ? 23.370 -4.929 -35.230 1.00 95.44 86 LEU A CA 1
ATOM 670 C C . LEU A 1 86 ? 22.707 -4.307 -33.994 1.00 95.44 86 LEU A C 1
ATOM 672 O O . LEU A 1 86 ? 23.089 -4.671 -32.887 1.00 95.44 86 LEU A O 1
ATOM 676 N N . VAL A 1 87 ? 21.741 -3.399 -34.173 1.00 95.88 87 VAL A N 1
ATOM 677 C CA . VAL A 1 87 ? 21.055 -2.703 -33.066 1.00 95.88 87 VAL A CA 1
ATOM 678 C C . VAL A 1 87 ? 19.896 -3.533 -32.504 1.00 95.88 87 VAL A C 1
ATOM 680 O O . VAL A 1 87 ? 19.854 -3.750 -31.302 1.00 95.88 87 VAL A O 1
ATOM 683 N N . ASP A 1 88 ? 19.019 -4.099 -33.340 1.00 94.44 88 ASP A N 1
ATOM 684 C CA . ASP A 1 88 ? 17.965 -5.017 -32.859 1.00 94.44 88 ASP A CA 1
ATOM 685 C C . ASP A 1 88 ? 18.522 -6.418 -32.513 1.00 94.44 88 ASP A C 1
ATOM 687 O O . ASP A 1 88 ? 17.839 -7.248 -31.905 1.00 94.44 88 ASP A O 1
ATOM 691 N N . GLY A 1 89 ? 19.753 -6.723 -32.942 1.00 93.31 89 GLY A N 1
ATOM 692 C CA . GLY A 1 89 ? 20.416 -8.005 -32.700 1.00 93.31 89 GLY A CA 1
ATOM 693 C C . GLY A 1 89 ? 19.866 -9.189 -33.509 1.00 93.31 89 GLY A C 1
ATOM 694 O O . GLY A 1 89 ? 20.093 -10.342 -33.125 1.00 93.31 89 GLY A O 1
ATOM 695 N N . ASP A 1 90 ? 19.148 -8.966 -34.622 1.00 94.00 90 ASP A N 1
ATOM 696 C CA . ASP A 1 90 ? 18.613 -10.042 -35.475 1.00 94.00 90 ASP A CA 1
ATOM 697 C C . ASP A 1 90 ? 19.699 -10.647 -36.385 1.00 94.00 90 ASP A C 1
ATOM 699 O O . ASP A 1 90 ? 19.649 -10.565 -37.613 1.00 94.00 90 ASP A O 1
ATOM 703 N N . ILE A 1 91 ? 20.717 -11.267 -35.788 1.00 91.88 91 ILE A N 1
ATOM 704 C CA . ILE A 1 91 ? 21.773 -12.005 -36.494 1.00 91.88 91 ILE A CA 1
ATOM 705 C C . ILE A 1 91 ? 21.841 -13.425 -35.929 1.00 91.88 91 ILE A C 1
ATOM 707 O O . ILE A 1 91 ? 22.076 -13.644 -34.743 1.00 91.88 91 ILE A O 1
ATOM 711 N N . HIS A 1 92 ? 21.618 -14.427 -36.783 1.00 88.81 92 HIS A N 1
ATOM 712 C CA . HIS A 1 92 ? 21.691 -15.839 -36.377 1.00 88.81 92 HIS A CA 1
ATOM 713 C C . HIS A 1 92 ? 23.035 -16.499 -36.700 1.00 88.81 92 HIS A C 1
ATOM 715 O O . HIS A 1 92 ? 23.383 -17.524 -36.108 1.00 88.81 92 HIS A O 1
ATOM 721 N N . GLU A 1 93 ? 23.771 -15.941 -37.657 1.00 84.44 93 GLU A N 1
ATOM 722 C CA . GLU A 1 93 ? 25.072 -16.449 -38.078 1.00 84.44 93 GLU A CA 1
ATOM 723 C C . GLU A 1 93 ? 26.165 -15.914 -37.153 1.00 84.44 93 GLU A C 1
ATOM 725 O O . GLU A 1 93 ? 26.299 -14.708 -36.979 1.00 84.44 93 GLU A O 1
ATOM 730 N N . ARG A 1 94 ? 26.964 -16.818 -36.581 1.00 86.50 94 ARG A N 1
ATOM 731 C CA . ARG A 1 94 ? 28.158 -16.437 -35.823 1.00 86.50 94 ARG A CA 1
ATOM 732 C C . ARG A 1 94 ? 29.345 -16.273 -36.752 1.00 86.50 94 ARG A C 1
ATOM 734 O O . ARG A 1 94 ? 29.504 -17.059 -37.690 1.00 86.50 94 ARG A O 1
ATOM 741 N N . PHE A 1 95 ? 30.200 -15.310 -36.451 1.00 90.69 95 PHE A N 1
ATOM 742 C CA . PHE A 1 95 ? 31.445 -15.085 -37.177 1.00 90.69 95 PHE A CA 1
ATOM 743 C C . PHE A 1 95 ? 32.576 -14.713 -36.216 1.00 90.69 95 PHE A C 1
ATOM 745 O O . PHE A 1 95 ? 32.356 -14.494 -35.029 1.00 90.69 95 PHE A O 1
ATOM 752 N N . ASP A 1 96 ? 33.813 -14.721 -36.711 1.00 87.56 96 ASP A N 1
ATOM 753 C CA . ASP A 1 96 ? 34.975 -14.448 -35.865 1.00 87.56 96 ASP A CA 1
ATOM 754 C C . ASP A 1 96 ? 34.872 -13.039 -35.262 1.00 87.56 96 ASP A C 1
ATOM 756 O O . ASP A 1 96 ? 34.591 -12.078 -35.978 1.00 87.56 96 ASP A O 1
ATOM 760 N N . HIS A 1 97 ? 35.136 -12.929 -33.958 1.00 88.12 97 HIS A N 1
ATOM 761 C CA . HIS A 1 97 ? 35.112 -11.663 -33.217 1.00 88.12 97 HIS A CA 1
ATOM 762 C C . HIS A 1 97 ? 33.740 -10.961 -33.201 1.00 88.12 97 HIS A C 1
ATOM 764 O O . HIS A 1 97 ? 33.685 -9.740 -33.110 1.00 88.12 97 HIS A O 1
ATOM 770 N N . ASP A 1 98 ? 32.635 -11.714 -33.244 1.00 90.56 98 ASP A N 1
ATOM 771 C CA . ASP A 1 98 ? 31.255 -11.203 -33.144 1.00 90.56 98 ASP A CA 1
ATOM 772 C C . ASP A 1 98 ? 30.817 -10.798 -31.717 1.00 90.56 98 ASP A C 1
ATOM 774 O O . ASP A 1 98 ? 29.687 -10.351 -31.516 1.00 90.56 98 ASP A O 1
ATOM 778 N N . GLY A 1 99 ? 31.706 -10.925 -30.724 1.00 90.94 99 GLY A N 1
ATOM 779 C CA . GLY A 1 99 ? 31.427 -10.642 -29.310 1.00 90.94 99 GLY A CA 1
ATOM 780 C C . GLY A 1 99 ? 30.953 -9.212 -29.031 1.00 90.94 99 GLY A C 1
ATOM 781 O O . GLY A 1 99 ? 30.057 -9.040 -28.204 1.00 90.94 99 GLY A O 1
ATOM 782 N N . PHE A 1 100 ? 31.460 -8.228 -29.785 1.00 94.00 100 PHE A N 1
ATOM 783 C CA . PHE A 1 100 ? 31.085 -6.814 -29.649 1.00 94.00 100 PHE A CA 1
ATOM 784 C C . PHE A 1 100 ? 29.575 -6.590 -29.803 1.00 94.00 100 PHE A C 1
ATOM 786 O O . PHE A 1 100 ? 29.023 -5.705 -29.163 1.00 94.00 100 PHE A O 1
ATOM 793 N N . ILE A 1 101 ? 28.880 -7.405 -30.615 1.00 93.94 101 ILE A N 1
ATOM 794 C CA . ILE A 1 101 ? 27.432 -7.259 -30.826 1.00 93.94 101 ILE A CA 1
ATOM 795 C C . ILE A 1 101 ? 26.712 -7.464 -29.499 1.00 93.94 101 ILE A C 1
ATOM 797 O O . ILE A 1 101 ? 25.914 -6.631 -29.090 1.00 93.94 101 ILE A O 1
ATOM 801 N N . ARG A 1 102 ? 27.013 -8.566 -28.805 1.00 93.25 102 ARG A N 1
ATOM 802 C CA . ARG A 1 102 ? 26.406 -8.846 -27.503 1.00 93.25 102 ARG A CA 1
ATOM 803 C C . ARG A 1 102 ? 26.804 -7.782 -26.489 1.00 93.25 102 ARG A C 1
ATOM 805 O O . ARG A 1 102 ? 25.940 -7.310 -25.769 1.00 93.25 102 ARG A O 1
ATOM 812 N N . ASP A 1 103 ? 28.081 -7.423 -26.441 1.00 93.81 103 ASP A N 1
ATOM 813 C CA . ASP A 1 103 ? 28.586 -6.508 -25.421 1.00 93.81 103 ASP A CA 1
ATOM 814 C C . ASP A 1 103 ? 27.982 -5.089 -25.602 1.00 93.81 103 ASP A C 1
ATOM 816 O O . ASP A 1 103 ? 27.571 -4.471 -24.620 1.00 93.81 103 ASP A O 1
ATOM 820 N N . ASN A 1 104 ? 27.782 -4.625 -26.845 1.00 95.19 104 ASN A N 1
ATOM 821 C CA . ASN A 1 104 ? 27.070 -3.377 -27.157 1.00 95.19 104 ASN A CA 1
ATOM 822 C C . ASN A 1 104 ? 25.562 -3.456 -26.851 1.00 95.19 104 ASN A C 1
ATOM 824 O O . ASN A 1 104 ? 24.992 -2.492 -26.344 1.00 95.19 104 ASN A O 1
ATOM 828 N N . LEU A 1 105 ? 24.905 -4.589 -27.131 1.00 94.19 105 LEU A N 1
ATOM 829 C CA . LEU A 1 105 ? 23.494 -4.799 -26.773 1.00 94.19 105 LEU A CA 1
ATOM 830 C C . LEU A 1 105 ? 23.292 -4.837 -25.253 1.00 94.19 105 LEU A C 1
ATOM 832 O O . LEU A 1 105 ? 22.333 -4.260 -24.748 1.00 94.19 105 LEU A O 1
ATOM 836 N N . ASP A 1 106 ? 24.201 -5.485 -24.521 1.00 93.06 106 ASP A N 1
ATOM 837 C CA . ASP A 1 106 ? 24.190 -5.527 -23.058 1.00 93.06 106 ASP A CA 1
ATOM 838 C C . ASP A 1 106 ? 24.404 -4.119 -22.473 1.00 93.06 106 ASP A C 1
ATOM 840 O O . ASP A 1 106 ? 23.790 -3.780 -21.461 1.00 93.06 106 ASP A O 1
ATOM 844 N N . LEU A 1 107 ? 25.229 -3.282 -23.114 1.00 92.50 107 LEU A N 1
ATOM 845 C CA . LEU A 1 107 ? 25.429 -1.878 -22.746 1.00 92.50 107 LEU A CA 1
ATOM 846 C C . LEU A 1 107 ? 24.165 -1.038 -22.971 1.00 92.50 107 LEU A C 1
ATOM 848 O O . LEU A 1 107 ? 23.765 -0.289 -22.082 1.00 92.50 107 LEU A O 1
ATOM 852 N N . ILE A 1 108 ? 23.497 -1.188 -24.117 1.00 92.44 108 ILE A N 1
ATOM 853 C CA . ILE A 1 108 ? 22.217 -0.516 -24.381 1.00 92.44 108 ILE A CA 1
ATOM 854 C C . ILE A 1 108 ? 21.135 -0.981 -23.400 1.00 92.44 108 ILE A C 1
ATOM 856 O O . ILE A 1 108 ? 20.403 -0.155 -22.858 1.00 92.44 108 ILE A O 1
ATOM 860 N N . ALA A 1 109 ? 21.062 -2.279 -23.101 1.00 89.75 109 ALA A N 1
ATOM 861 C CA . ALA A 1 109 ? 20.136 -2.805 -22.101 1.00 89.75 109 ALA A CA 1
ATOM 862 C C . ALA A 1 109 ? 20.390 -2.205 -20.705 1.00 89.75 109 ALA A C 1
ATOM 864 O O . ALA A 1 109 ? 19.441 -1.812 -20.028 1.00 89.75 109 ALA A O 1
ATOM 865 N N . GLN A 1 110 ? 21.658 -2.064 -20.300 1.00 88.81 110 GLN A N 1
ATOM 866 C CA . GLN A 1 110 ? 22.028 -1.374 -19.057 1.00 88.81 110 GLN A CA 1
ATOM 867 C C . GLN A 1 110 ? 21.616 0.102 -19.080 1.00 88.81 110 GLN A C 1
ATOM 869 O O . GLN A 1 110 ? 21.050 0.586 -18.104 1.00 88.81 110 GLN A O 1
ATOM 874 N N . ALA A 1 111 ? 21.822 0.801 -20.200 1.00 88.50 111 ALA A N 1
ATOM 875 C CA . ALA A 1 111 ? 21.398 2.190 -20.348 1.00 88.50 111 ALA A CA 1
ATOM 876 C C . ALA A 1 111 ? 19.873 2.344 -20.237 1.00 88.50 111 ALA A C 1
ATOM 878 O O . ALA A 1 111 ? 19.403 3.266 -19.575 1.00 88.50 111 ALA A O 1
ATOM 879 N N . TYR A 1 112 ? 19.095 1.417 -20.808 1.00 87.88 112 TYR A N 1
ATOM 880 C CA . TYR A 1 112 ? 17.640 1.372 -20.635 1.00 87.88 112 TYR A CA 1
ATOM 881 C C . TYR A 1 112 ? 17.226 1.143 -19.176 1.00 87.88 112 TYR A C 1
ATOM 883 O O . TYR A 1 112 ? 16.299 1.797 -18.689 1.00 87.88 112 TYR A O 1
ATOM 891 N N . ASP A 1 113 ? 17.902 0.242 -18.461 1.00 86.75 113 ASP A N 1
ATOM 892 C CA . ASP A 1 113 ? 17.670 0.027 -17.031 1.00 86.75 113 ASP A CA 1
ATOM 893 C C . ASP A 1 113 ? 17.997 1.286 -16.211 1.00 86.75 113 ASP A C 1
ATOM 895 O O . ASP A 1 113 ? 17.221 1.671 -15.327 1.00 86.75 113 ASP A O 1
ATOM 899 N N . ASP A 1 114 ? 19.084 1.983 -16.544 1.00 86.56 114 ASP A N 1
ATOM 900 C CA . ASP A 1 114 ? 19.458 3.259 -15.933 1.00 86.56 114 ASP A CA 1
ATOM 901 C C . ASP A 1 114 ? 18.437 4.362 -16.248 1.00 86.56 114 ASP A C 1
ATOM 903 O O . ASP A 1 114 ? 18.059 5.121 -15.350 1.00 86.56 114 ASP A O 1
ATOM 907 N N . THR A 1 115 ? 17.899 4.424 -17.472 1.00 89.12 115 THR A N 1
ATOM 908 C CA . THR A 1 115 ? 16.789 5.327 -17.814 1.00 89.12 115 THR A CA 1
ATOM 909 C C . THR A 1 115 ? 15.555 5.015 -16.970 1.00 89.12 115 THR A C 1
ATOM 911 O O . THR A 1 115 ? 14.924 5.928 -16.437 1.00 89.12 115 THR A O 1
ATOM 914 N N . ASN A 1 116 ? 15.206 3.735 -16.812 1.00 90.06 116 ASN A N 1
ATOM 915 C CA . ASN A 1 116 ? 14.060 3.316 -16.007 1.00 90.06 116 ASN A CA 1
ATOM 916 C C . ASN A 1 116 ? 14.208 3.722 -14.533 1.00 90.06 116 ASN A C 1
ATOM 918 O O . ASN A 1 116 ? 13.219 4.096 -13.896 1.00 90.06 116 ASN A O 1
ATOM 922 N N . ARG A 1 117 ? 15.434 3.673 -13.997 1.00 89.56 117 ARG A N 1
ATOM 923 C CA . ARG A 1 117 ? 15.770 4.081 -12.624 1.00 89.56 117 ARG A CA 1
ATOM 924 C C . ARG A 1 117 ? 15.747 5.594 -12.448 1.00 89.56 117 ARG A C 1
ATOM 926 O O . ARG A 1 117 ? 14.987 6.100 -11.625 1.00 89.56 117 ARG A O 1
ATOM 933 N N . THR A 1 118 ? 16.571 6.296 -13.222 1.00 87.62 118 THR A N 1
ATOM 934 C CA . THR A 1 118 ? 16.870 7.729 -13.058 1.00 87.62 118 THR A CA 1
ATOM 935 C C . THR A 1 118 ? 15.836 8.642 -13.701 1.00 87.62 118 THR A C 1
ATOM 937 O O . THR A 1 118 ? 15.733 9.813 -13.342 1.00 87.62 118 THR A O 1
ATOM 940 N N . ARG A 1 119 ? 15.057 8.115 -14.654 1.00 88.88 119 ARG A N 1
ATOM 941 C CA . ARG A 1 119 ? 14.049 8.848 -15.433 1.00 88.88 119 ARG A CA 1
ATOM 942 C C . ARG A 1 119 ? 14.638 10.025 -16.224 1.00 88.88 119 ARG A C 1
ATOM 944 O O . ARG A 1 119 ? 13.910 10.961 -16.557 1.00 88.88 119 ARG A O 1
ATOM 951 N N . GLN A 1 120 ? 15.932 9.963 -16.552 1.00 85.00 120 GLN A N 1
ATOM 952 C CA . GLN A 1 120 ? 16.648 10.954 -17.359 1.00 85.00 120 GLN A CA 1
ATOM 953 C C . GLN A 1 120 ? 17.087 10.356 -18.708 1.00 85.00 120 GLN A C 1
ATOM 955 O O . GLN A 1 120 ? 18.264 10.073 -18.911 1.00 85.00 120 GLN A O 1
ATOM 960 N N . PRO A 1 121 ? 16.170 10.178 -19.679 1.00 83.62 121 PRO A N 1
ATOM 961 C CA . PRO A 1 121 ? 16.514 9.603 -20.986 1.00 83.62 121 PRO A CA 1
ATOM 962 C C . PRO A 1 121 ? 17.491 10.468 -21.798 1.00 83.62 121 PRO A C 1
ATOM 964 O O . PRO A 1 121 ? 18.111 9.985 -22.738 1.00 83.62 121 PRO A O 1
ATOM 967 N N . ALA A 1 122 ? 17.603 11.761 -21.474 1.00 82.25 122 ALA A N 1
ATOM 968 C CA . ALA A 1 122 ? 18.553 12.666 -22.118 1.00 82.25 122 ALA A CA 1
ATOM 969 C C . ALA A 1 122 ? 20.009 12.393 -21.701 1.00 82.25 122 ALA A C 1
ATOM 971 O O . ALA A 1 122 ? 20.921 12.744 -22.448 1.00 82.25 122 ALA A O 1
ATOM 972 N N . ASP A 1 123 ? 20.193 11.757 -20.542 1.00 81.62 123 ASP A N 1
ATOM 973 C CA . ASP A 1 123 ? 21.478 11.497 -19.893 1.00 81.62 123 ASP A CA 1
ATOM 974 C C . ASP A 1 123 ? 21.964 10.050 -20.098 1.00 81.62 123 ASP A C 1
ATOM 976 O O . ASP A 1 123 ? 22.978 9.643 -19.536 1.00 81.62 123 ASP A O 1
ATOM 980 N N . THR A 1 124 ? 21.268 9.270 -20.928 1.00 85.31 124 THR A N 1
ATOM 981 C CA . THR A 1 124 ? 21.608 7.880 -21.257 1.00 85.31 124 THR A CA 1
ATOM 982 C C . THR A 1 124 ? 21.745 7.683 -22.767 1.00 85.31 124 THR A C 1
ATOM 984 O O . THR A 1 124 ? 21.118 8.386 -23.568 1.00 85.31 124 THR A O 1
ATOM 987 N N . VAL A 1 125 ? 22.559 6.706 -23.170 1.00 89.94 125 VAL A N 1
ATOM 988 C CA . VAL A 1 125 ? 22.658 6.277 -24.575 1.00 89.94 125 VAL A CA 1
ATOM 989 C C . VAL A 1 125 ? 21.410 5.508 -25.014 1.00 89.94 125 VAL A C 1
ATOM 991 O O . VAL A 1 125 ? 20.713 4.924 -24.186 1.00 89.94 125 VAL A O 1
ATOM 994 N N . ASN A 1 126 ? 21.119 5.509 -26.315 1.00 91.00 126 ASN A N 1
ATOM 995 C CA . ASN A 1 126 ? 19.991 4.779 -26.899 1.00 91.00 126 ASN A CA 1
ATOM 996 C C . ASN A 1 126 ? 20.344 4.100 -28.235 1.00 91.00 126 ASN A C 1
ATOM 998 O O . ASN A 1 126 ? 21.447 4.254 -28.762 1.00 91.00 126 ASN A O 1
ATOM 1002 N N . ASP A 1 127 ? 19.374 3.378 -28.798 1.00 93.81 127 ASP A N 1
ATOM 1003 C CA . ASP A 1 127 ? 19.490 2.652 -30.069 1.00 93.81 127 ASP A CA 1
ATOM 1004 C C . ASP A 1 127 ? 19.948 3.527 -31.248 1.00 93.81 127 ASP A C 1
ATOM 1006 O O . ASP A 1 127 ? 20.703 3.071 -32.110 1.00 93.81 127 ASP A O 1
ATOM 1010 N N . GLU A 1 128 ? 19.524 4.796 -31.296 1.00 93.62 128 GLU A N 1
ATOM 1011 C CA . GLU A 1 128 ? 19.926 5.718 -32.364 1.00 93.62 128 GLU A CA 1
ATOM 1012 C C . GLU A 1 128 ? 21.401 6.122 -32.248 1.00 93.62 128 GLU A C 1
ATOM 1014 O O . GLU A 1 128 ? 22.061 6.274 -33.276 1.00 93.62 128 GLU A O 1
ATOM 1019 N N . ASP A 1 129 ? 21.945 6.243 -31.032 1.00 93.75 129 ASP A N 1
ATOM 1020 C CA . ASP A 1 129 ? 23.378 6.511 -30.844 1.00 93.75 129 ASP A CA 1
ATOM 1021 C C . ASP A 1 129 ? 24.222 5.340 -31.316 1.00 93.75 129 ASP A C 1
ATOM 1023 O O . ASP A 1 129 ? 25.216 5.534 -32.015 1.00 93.75 129 ASP A O 1
ATOM 1027 N N . LEU A 1 130 ? 23.805 4.119 -30.972 1.00 95.12 130 LEU A N 1
ATOM 1028 C CA . LEU A 1 130 ? 24.492 2.911 -31.408 1.00 95.12 130 LEU A CA 1
ATOM 1029 C C . LEU A 1 130 ? 24.420 2.766 -32.937 1.00 95.12 130 LEU A C 1
ATOM 1031 O O . LEU A 1 130 ? 25.416 2.430 -33.582 1.00 95.12 130 LEU A O 1
ATOM 1035 N N . ALA A 1 131 ? 23.269 3.083 -33.540 1.00 96.12 131 ALA A N 1
ATOM 1036 C CA . ALA A 1 131 ? 23.121 3.120 -34.992 1.00 96.12 131 ALA A CA 1
ATOM 1037 C C . ALA A 1 131 ? 24.051 4.163 -35.635 1.00 96.12 131 ALA A C 1
ATOM 1039 O O . ALA A 1 131 ? 24.710 3.863 -36.632 1.00 96.12 131 ALA A O 1
ATOM 1040 N N . GLN A 1 132 ? 24.137 5.367 -35.061 1.00 95.19 132 GLN A N 1
ATOM 1041 C CA . GLN A 1 132 ? 25.018 6.432 -35.540 1.00 95.19 132 GLN A CA 1
ATOM 1042 C C . GLN A 1 132 ? 26.502 6.063 -35.388 1.00 95.19 132 GLN A C 1
ATOM 1044 O O . GLN A 1 132 ? 27.297 6.331 -36.292 1.00 95.19 132 GLN A O 1
ATOM 1049 N N . PHE A 1 133 ? 26.875 5.410 -34.286 1.00 96.00 133 PHE A N 1
ATOM 1050 C CA . PHE A 1 133 ? 28.218 4.878 -34.072 1.00 96.00 133 PHE A CA 1
ATOM 1051 C C . PHE A 1 133 ? 28.594 3.891 -35.179 1.00 96.00 133 PHE A C 1
ATOM 1053 O O . PHE A 1 133 ? 29.573 4.121 -35.895 1.00 96.00 133 PHE A O 1
ATOM 1060 N N . TYR A 1 134 ? 27.777 2.858 -35.407 1.00 96.25 134 TYR A N 1
ATOM 1061 C CA . TYR A 1 134 ? 28.021 1.904 -36.490 1.00 96.25 134 TYR A CA 1
ATOM 1062 C C . TYR A 1 134 ? 28.042 2.575 -37.866 1.00 96.25 134 TYR A C 1
ATOM 1064 O O . TYR A 1 134 ? 28.878 2.224 -38.697 1.00 96.25 134 TYR A O 1
ATOM 1072 N N . ASP A 1 135 ? 27.172 3.557 -38.117 1.00 95.38 135 ASP A N 1
ATOM 1073 C CA . ASP A 1 135 ? 27.162 4.302 -39.378 1.00 95.38 135 ASP A CA 1
ATOM 1074 C C . ASP A 1 135 ? 28.474 5.065 -39.617 1.00 95.38 135 ASP A C 1
ATOM 1076 O O . ASP A 1 135 ? 28.962 5.114 -40.748 1.00 95.38 135 ASP A O 1
ATOM 1080 N N . SER A 1 136 ? 29.065 5.613 -38.553 1.00 93.94 136 SER A N 1
ATOM 1081 C CA . SER A 1 136 ? 30.316 6.372 -38.614 1.00 93.94 136 SER A CA 1
ATOM 1082 C C . SER A 1 136 ? 31.563 5.495 -38.774 1.00 93.94 136 SER A C 1
ATOM 1084 O O . SER A 1 136 ? 32.528 5.917 -39.415 1.00 93.94 136 SER A O 1
ATOM 1086 N N . VAL A 1 137 ? 31.539 4.276 -38.223 1.00 94.25 137 VAL A N 1
ATOM 1087 C CA . VAL A 1 137 ? 32.686 3.357 -38.202 1.00 94.25 137 VAL A CA 1
ATOM 1088 C C . VAL A 1 137 ? 32.688 2.414 -39.407 1.00 94.25 137 VAL A C 1
ATOM 1090 O O . VAL A 1 137 ? 33.742 2.160 -39.991 1.00 94.25 137 VAL A O 1
ATOM 1093 N N . LEU A 1 138 ? 31.525 1.883 -39.801 1.00 94.69 138 LEU A N 1
ATOM 1094 C CA . LEU A 1 138 ? 31.434 0.869 -40.852 1.00 94.69 138 LEU A CA 1
ATOM 1095 C C . LEU A 1 138 ? 31.586 1.481 -42.254 1.00 94.69 138 LEU A C 1
ATOM 1097 O O . LEU A 1 138 ? 30.810 2.374 -42.621 1.00 94.69 138 LEU A O 1
ATOM 1101 N N . PRO A 1 139 ? 32.480 0.937 -43.103 1.00 94.06 139 PRO A N 1
ATOM 1102 C CA . PRO A 1 139 ? 32.548 1.281 -44.518 1.00 94.06 139 PRO A CA 1
ATOM 1103 C C . PRO A 1 139 ? 31.196 1.208 -45.250 1.00 94.06 139 PRO A C 1
ATOM 1105 O O . PRO A 1 139 ? 30.307 0.415 -44.928 1.00 94.06 139 PRO A O 1
ATOM 1108 N N . GLN A 1 140 ? 31.041 2.046 -46.276 1.00 91.62 140 GLN A N 1
ATOM 1109 C CA . GLN A 1 140 ? 29.781 2.215 -47.017 1.00 91.62 140 GLN A CA 1
ATOM 1110 C C . GLN A 1 140 ? 29.390 0.996 -47.873 1.00 91.62 140 GLN A C 1
ATOM 1112 O O . GLN A 1 140 ? 28.236 0.856 -48.270 1.00 91.62 140 GLN A O 1
ATOM 1117 N N . ASP A 1 141 ? 30.337 0.111 -48.175 1.00 91.62 141 ASP A N 1
ATOM 1118 C CA . ASP A 1 141 ? 30.152 -1.102 -48.975 1.00 91.62 141 ASP A CA 1
ATOM 1119 C C . ASP A 1 141 ? 29.698 -2.323 -48.154 1.00 91.62 141 ASP A C 1
ATOM 1121 O O . ASP A 1 141 ? 29.282 -3.341 -48.723 1.00 91.62 141 ASP A O 1
ATOM 1125 N N . ILE A 1 142 ? 29.695 -2.218 -46.823 1.00 95.50 142 ILE A N 1
ATOM 1126 C CA . ILE A 1 142 ? 29.200 -3.268 -45.932 1.00 95.50 142 ILE A CA 1
ATOM 1127 C C . ILE A 1 142 ? 27.668 -3.256 -45.934 1.00 95.50 142 ILE A C 1
ATOM 1129 O O . ILE A 1 142 ? 27.027 -2.355 -45.406 1.00 95.50 142 ILE A O 1
ATOM 1133 N N . THR A 1 143 ? 27.066 -4.286 -46.532 1.00 95.12 143 THR A N 1
ATOM 1134 C CA . THR A 1 143 ? 25.603 -4.390 -46.741 1.00 95.12 143 THR A CA 1
ATOM 1135 C C . THR A 1 143 ? 25.001 -5.704 -46.228 1.00 95.12 143 THR A C 1
ATOM 1137 O O . THR A 1 143 ? 23.800 -5.942 -46.345 1.00 95.12 143 THR A O 1
ATOM 1140 N N . SER A 1 144 ? 25.838 -6.586 -45.682 1.00 95.38 144 SER A N 1
ATOM 1141 C CA . SER A 1 144 ? 25.474 -7.900 -45.144 1.00 95.38 144 SER A CA 1
ATOM 1142 C C . SER A 1 144 ? 26.426 -8.325 -44.021 1.00 95.38 144 SER A C 1
ATOM 1144 O O . SER A 1 144 ? 27.560 -7.842 -43.947 1.00 95.38 144 SER A O 1
ATOM 1146 N N . VAL A 1 145 ? 26.008 -9.293 -43.206 1.00 94.94 145 VAL A N 1
ATOM 1147 C CA . VAL A 1 145 ? 26.847 -9.929 -42.177 1.00 94.94 145 VAL A CA 1
ATOM 1148 C C . VAL A 1 145 ? 28.080 -10.578 -42.807 1.00 94.94 145 VAL A C 1
ATOM 1150 O O . VAL A 1 145 ? 29.174 -10.468 -42.270 1.00 94.94 145 VAL A O 1
ATOM 1153 N N . ALA A 1 146 ? 27.953 -11.170 -43.998 1.00 93.50 146 ALA A N 1
ATOM 1154 C CA . ALA A 1 146 ? 29.091 -11.761 -44.701 1.00 93.50 146 ALA A CA 1
ATOM 1155 C C . ALA A 1 146 ? 30.155 -10.715 -45.092 1.00 93.50 146 ALA A C 1
ATOM 1157 O O . ALA A 1 146 ? 31.350 -10.957 -44.917 1.00 93.50 146 ALA A O 1
ATOM 1158 N N . SER A 1 147 ? 29.734 -9.545 -45.597 1.00 94.12 147 SER A N 1
ATOM 1159 C CA . SER A 1 147 ? 30.656 -8.433 -45.885 1.00 94.12 147 SER A CA 1
ATOM 1160 C C . SER A 1 147 ? 31.267 -7.847 -44.611 1.00 94.12 147 SER A C 1
ATOM 1162 O O . SER A 1 147 ? 32.456 -7.539 -44.608 1.00 94.12 147 SER A O 1
ATOM 1164 N N . LEU A 1 148 ? 30.486 -7.761 -43.528 1.00 94.88 148 LEU A N 1
ATOM 1165 C CA . LEU A 1 148 ? 30.951 -7.292 -42.223 1.00 94.88 148 LEU A CA 1
ATOM 1166 C C . LEU A 1 148 ? 32.027 -8.225 -41.659 1.00 94.88 148 LEU A C 1
ATOM 1168 O O . LEU A 1 148 ? 33.115 -7.771 -41.336 1.00 94.88 148 LEU A O 1
ATOM 1172 N N . ALA A 1 149 ? 31.760 -9.531 -41.620 1.00 93.50 149 ALA A N 1
ATOM 1173 C CA . ALA A 1 149 ? 32.686 -10.539 -41.114 1.00 93.50 149 ALA A CA 1
ATOM 1174 C C . ALA A 1 149 ? 34.005 -10.574 -41.902 1.00 93.50 149 ALA A C 1
ATOM 1176 O O . ALA A 1 149 ? 35.074 -10.785 -41.330 1.00 93.50 149 ALA A O 1
ATOM 1177 N N . HIS A 1 150 ? 33.943 -10.374 -43.224 1.00 94.19 150 HIS A N 1
ATOM 1178 C CA . HIS A 1 150 ? 35.141 -10.324 -44.057 1.00 94.19 150 HIS A CA 1
ATOM 1179 C C . HIS A 1 150 ? 36.007 -9.097 -43.753 1.00 94.19 150 HIS A C 1
ATOM 1181 O O . HIS A 1 150 ? 37.216 -9.249 -43.581 1.00 94.19 150 HIS A O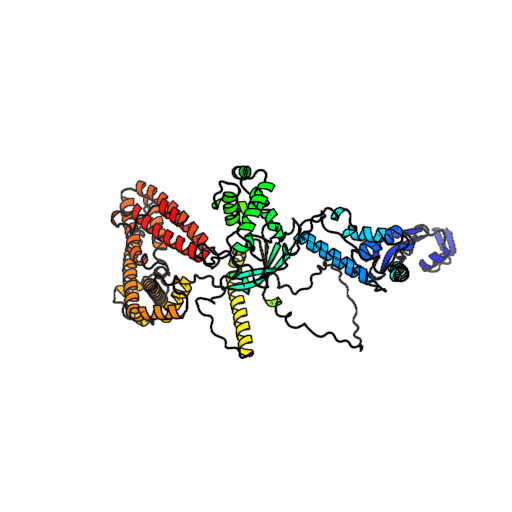 1
ATOM 1187 N N . TRP A 1 151 ? 35.395 -7.913 -43.672 1.00 95.00 151 TRP A N 1
ATOM 1188 C CA . TRP A 1 151 ? 36.091 -6.673 -43.329 1.00 95.00 151 TRP A CA 1
ATOM 1189 C C . TRP A 1 151 ? 36.644 -6.719 -41.899 1.00 95.00 151 TRP A C 1
ATOM 1191 O O . TRP A 1 151 ? 37.827 -6.454 -41.688 1.00 95.00 151 TRP A O 1
ATOM 1201 N N . TRP A 1 152 ? 35.829 -7.160 -40.937 1.00 94.38 152 TRP A N 1
ATOM 1202 C CA . TRP A 1 152 ? 36.192 -7.174 -39.524 1.00 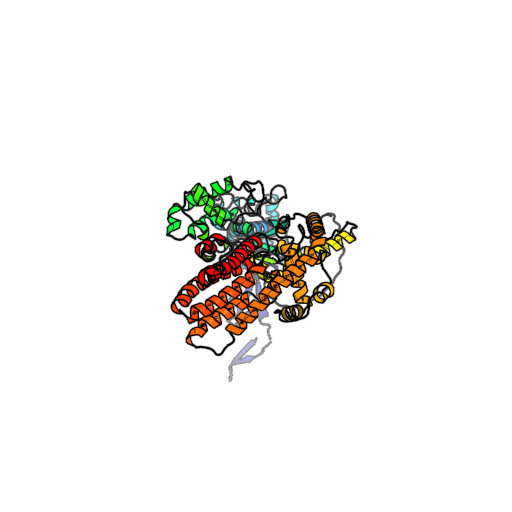94.38 152 TRP A CA 1
ATOM 1203 C C . TRP A 1 152 ? 37.388 -8.075 -39.230 1.00 94.38 152 TRP A C 1
ATOM 1205 O O . TRP A 1 152 ? 38.283 -7.678 -38.497 1.00 94.38 152 TRP A O 1
ATOM 1215 N N . ARG A 1 153 ? 37.482 -9.241 -39.882 1.00 91.62 153 ARG A N 1
ATOM 1216 C CA . ARG A 1 153 ? 38.651 -10.123 -39.741 1.00 91.62 153 ARG A CA 1
ATOM 1217 C C . ARG A 1 153 ? 39.965 -9.442 -40.154 1.00 91.62 153 ARG A C 1
ATOM 1219 O O . ARG A 1 153 ? 41.007 -9.777 -39.607 1.00 91.62 153 ARG A O 1
ATOM 1226 N N . GLY A 1 154 ? 39.932 -8.542 -41.138 1.00 90.50 154 GLY A N 1
ATOM 1227 C CA . GLY A 1 154 ? 41.122 -7.814 -41.589 1.00 90.50 154 GLY A CA 1
ATOM 1228 C C . GLY A 1 154 ? 41.507 -6.653 -40.672 1.00 90.50 154 GLY A C 1
ATOM 1229 O O . GLY A 1 154 ? 42.694 -6.402 -40.484 1.00 90.50 154 GLY A O 1
ATOM 1230 N N . GLU A 1 155 ? 40.515 -5.972 -40.098 1.00 91.75 155 GLU A N 1
ATOM 1231 C CA . GLU A 1 155 ? 40.717 -4.756 -39.301 1.00 91.75 155 GLU A CA 1
ATOM 1232 C C . GLU A 1 155 ? 40.924 -5.043 -37.804 1.00 91.75 155 GLU A C 1
ATOM 1234 O O . GLU A 1 155 ? 41.674 -4.332 -37.134 1.00 91.75 155 GLU A O 1
ATOM 1239 N N . HIS A 1 156 ? 40.315 -6.113 -37.279 1.00 92.00 156 HIS A N 1
ATOM 1240 C CA . HIS A 1 156 ? 40.333 -6.457 -35.853 1.00 92.00 156 HIS A CA 1
ATOM 1241 C C . HIS A 1 156 ? 41.759 -6.624 -35.305 1.00 92.00 156 HIS A C 1
ATOM 1243 O O . HIS A 1 156 ? 42.041 -6.182 -34.196 1.00 92.00 156 HIS A O 1
ATOM 1249 N N . ASP A 1 157 ? 42.683 -7.228 -36.062 1.00 88.69 157 ASP A N 1
ATOM 1250 C CA . ASP A 1 157 ? 44.068 -7.426 -35.604 1.00 88.69 157 ASP A CA 1
ATOM 1251 C C . ASP A 1 157 ? 44.800 -6.098 -35.336 1.00 88.69 157 ASP A C 1
ATOM 1253 O O . ASP A 1 157 ? 45.659 -6.030 -34.454 1.00 88.69 157 ASP A O 1
ATOM 1257 N N . ALA A 1 158 ? 44.464 -5.041 -36.083 1.00 91.75 158 ALA A N 1
ATOM 1258 C CA . ALA A 1 158 ? 45.024 -3.704 -35.901 1.00 91.75 158 ALA A CA 1
ATOM 1259 C C . ALA A 1 158 ? 44.234 -2.880 -34.870 1.00 91.75 158 ALA A C 1
ATOM 1261 O O . ALA A 1 158 ? 44.837 -2.151 -34.078 1.00 91.75 158 ALA A O 1
ATOM 1262 N N . HIS A 1 159 ? 42.904 -3.017 -34.856 1.00 91.94 159 HIS A N 1
ATOM 1263 C CA . HIS A 1 159 ? 41.996 -2.244 -34.008 1.00 91.94 159 HIS A CA 1
ATOM 1264 C C . HIS A 1 159 ? 40.920 -3.136 -33.350 1.00 91.94 159 HIS A C 1
ATOM 1266 O O . HIS A 1 159 ? 39.760 -3.102 -33.762 1.00 91.94 159 HIS A O 1
ATOM 1272 N N . PRO A 1 160 ? 41.262 -3.900 -32.291 1.00 91.38 160 PRO A N 1
ATOM 1273 C CA . PRO A 1 160 ? 40.348 -4.880 -31.688 1.00 91.38 160 PRO A CA 1
ATOM 1274 C C . PRO A 1 160 ? 39.059 -4.284 -31.108 1.00 91.38 160 PRO A C 1
ATOM 1276 O O . PRO A 1 160 ? 38.024 -4.936 -31.128 1.00 91.38 160 PRO A O 1
ATOM 1279 N N . HIS A 1 161 ? 39.125 -3.040 -30.624 1.00 91.81 161 HIS A N 1
ATOM 1280 C CA . HIS A 1 161 ? 38.026 -2.335 -29.951 1.00 91.81 161 HIS A CA 1
ATOM 1281 C C . HIS A 1 161 ? 37.288 -1.343 -30.867 1.00 91.81 161 HIS A C 1
ATOM 1283 O O . HIS A 1 161 ? 36.541 -0.499 -30.392 1.00 91.81 161 HIS A O 1
ATOM 1289 N N . LEU A 1 162 ? 37.517 -1.388 -32.187 1.00 92.81 162 LEU A N 1
ATOM 1290 C CA . LEU A 1 162 ? 36.935 -0.416 -33.126 1.00 92.81 162 LEU A CA 1
ATOM 1291 C C . LEU A 1 162 ? 35.397 -0.438 -33.146 1.00 92.81 162 LEU A C 1
ATOM 1293 O O . LEU A 1 162 ? 34.779 0.587 -33.414 1.00 92.81 162 LEU A O 1
ATOM 1297 N N . LEU A 1 163 ? 34.797 -1.606 -32.902 1.00 94.31 163 LEU A N 1
ATOM 1298 C CA . LEU A 1 163 ? 33.345 -1.804 -32.875 1.00 94.31 163 LEU A CA 1
ATOM 1299 C C . LEU A 1 163 ? 32.771 -1.847 -31.454 1.00 94.31 163 LEU A C 1
ATOM 1301 O O . LEU A 1 163 ? 31.582 -2.122 -31.306 1.00 94.31 163 LEU A O 1
ATOM 1305 N N . ASP A 1 164 ? 33.579 -1.561 -30.433 1.00 93.31 164 ASP A N 1
ATOM 1306 C CA . ASP A 1 164 ? 33.112 -1.473 -29.052 1.00 93.31 164 ASP A CA 1
ATOM 1307 C C . ASP A 1 164 ? 32.550 -0.066 -28.831 1.00 93.31 164 ASP A C 1
ATOM 1309 O O . ASP A 1 164 ? 33.247 0.934 -29.017 1.00 93.31 164 ASP A O 1
ATOM 1313 N N . PHE A 1 165 ? 31.265 0.020 -28.494 1.00 93.94 165 PHE A N 1
ATOM 1314 C CA . PHE A 1 165 ? 30.589 1.298 -28.328 1.00 93.94 165 PHE A CA 1
ATOM 1315 C C . PHE A 1 165 ? 30.977 1.940 -26.993 1.00 93.94 165 PHE A C 1
ATOM 1317 O O . PHE A 1 165 ? 30.802 1.342 -25.933 1.00 93.94 165 PHE A O 1
ATOM 1324 N N . ASP A 1 166 ? 31.480 3.172 -27.051 1.00 90.12 166 ASP A N 1
ATOM 1325 C CA . ASP A 1 166 ? 31.845 3.960 -25.875 1.00 90.12 166 ASP A CA 1
ATOM 1326 C C . ASP A 1 166 ? 30.794 5.057 -25.610 1.00 90.12 166 ASP A C 1
ATOM 1328 O O . ASP A 1 166 ? 30.689 5.996 -26.410 1.00 90.12 166 ASP A O 1
ATOM 1332 N N . PRO A 1 167 ? 30.033 4.993 -24.499 1.00 86.25 167 PRO A N 1
ATOM 1333 C CA . PRO A 1 167 ? 29.058 6.017 -24.126 1.00 86.25 167 PRO A CA 1
ATOM 1334 C C . PRO A 1 167 ? 29.654 7.420 -23.984 1.00 86.25 167 PRO A C 1
ATOM 1336 O O . PRO A 1 167 ? 28.964 8.400 -24.263 1.00 86.25 167 PRO A O 1
ATOM 1339 N N . GLU A 1 168 ? 30.927 7.543 -23.588 1.00 83.50 168 GLU A N 1
ATOM 1340 C CA . GLU A 1 168 ? 31.577 8.849 -23.404 1.00 83.50 168 GLU A CA 1
ATOM 1341 C C . GLU A 1 168 ? 31.803 9.589 -24.733 1.00 83.50 168 GLU A C 1
ATOM 1343 O O . GLU A 1 168 ? 31.968 10.810 -24.745 1.00 83.50 168 GLU A O 1
ATOM 1348 N N . SER A 1 169 ? 31.750 8.877 -25.864 1.00 83.69 169 SER A N 1
ATOM 1349 C CA . SER A 1 169 ? 31.857 9.468 -27.205 1.00 83.69 169 SER A CA 1
ATOM 1350 C C . SER A 1 169 ? 30.614 10.262 -27.633 1.00 83.69 169 SER A C 1
ATOM 1352 O O . SER A 1 169 ? 30.650 10.987 -28.629 1.00 83.69 169 SER A O 1
ATOM 1354 N N . VAL A 1 170 ? 29.509 10.151 -26.889 1.00 84.56 170 VAL A N 1
ATOM 1355 C CA . VAL A 1 170 ? 28.253 10.831 -27.199 1.00 84.56 170 VAL A CA 1
ATOM 1356 C C . VAL A 1 170 ? 28.267 12.249 -26.618 1.00 84.56 170 VAL A C 1
ATOM 1358 O O . VAL A 1 170 ? 28.065 12.456 -25.422 1.00 84.56 170 VAL A O 1
ATOM 1361 N N . ASP A 1 171 ? 28.417 13.253 -27.489 1.00 81.81 171 ASP A N 1
ATOM 1362 C CA . ASP A 1 171 ? 28.542 14.675 -27.120 1.00 81.81 171 ASP A CA 1
ATOM 1363 C C . ASP A 1 171 ? 27.487 15.156 -26.108 1.00 81.81 171 ASP A C 1
ATOM 1365 O O . ASP A 1 171 ? 27.806 15.911 -25.188 1.00 81.81 171 ASP A O 1
ATOM 1369 N N . ARG A 1 172 ? 26.227 14.714 -26.240 1.00 83.56 172 ARG A N 1
ATOM 1370 C CA . ARG A 1 172 ? 25.141 15.136 -25.335 1.00 83.56 172 ARG A CA 1
ATOM 1371 C C . ARG A 1 172 ? 25.336 14.688 -23.883 1.00 83.56 172 ARG A C 1
ATOM 1373 O O . ARG A 1 172 ? 24.835 15.363 -22.991 1.00 83.56 172 ARG A O 1
ATOM 1380 N N . LEU A 1 173 ? 26.075 13.604 -23.649 1.00 79.88 173 LEU A N 1
ATOM 1381 C CA . LEU A 1 173 ? 26.285 13.029 -22.318 1.00 79.88 173 LEU A CA 1
ATOM 1382 C C . LEU A 1 173 ? 27.440 13.696 -21.562 1.00 79.88 173 LEU A C 1
ATOM 1384 O O . LEU A 1 173 ? 27.487 13.646 -20.337 1.00 79.88 173 LEU A O 1
ATOM 1388 N N . THR A 1 174 ? 28.327 14.407 -22.266 1.00 69.88 174 THR A N 1
ATOM 1389 C CA . THR A 1 174 ? 29.513 15.058 -21.674 1.00 69.88 174 THR A CA 1
ATOM 1390 C C . THR A 1 174 ? 29.196 16.151 -20.645 1.00 69.88 174 THR A C 1
ATOM 1392 O O . THR A 1 174 ? 30.046 16.494 -19.825 1.00 69.88 174 THR A O 1
ATOM 1395 N N . ALA A 1 175 ? 27.981 16.709 -20.670 1.00 65.00 175 ALA A N 1
ATOM 1396 C CA . ALA A 1 175 ? 27.524 17.738 -19.735 1.00 65.00 175 ALA A CA 1
ATOM 1397 C C . ALA A 1 175 ? 26.674 17.186 -18.576 1.00 65.00 175 ALA A C 1
ATOM 1399 O O . ALA A 1 175 ? 26.241 17.966 -17.723 1.00 65.00 175 ALA A O 1
ATOM 1400 N N . SER A 1 176 ? 26.411 15.877 -18.553 1.00 63.78 176 SER A N 1
ATOM 1401 C CA . SER A 1 176 ? 25.540 15.267 -17.556 1.00 63.78 176 SER A CA 1
ATOM 1402 C C . SER A 1 176 ? 26.268 15.017 -16.235 1.00 63.78 176 SER A C 1
ATOM 1404 O O . SER A 1 176 ? 27.458 14.698 -16.199 1.00 63.78 176 SER A O 1
ATOM 1406 N N . SER A 1 177 ? 25.563 15.187 -15.119 1.00 60.72 177 SER A N 1
ATOM 1407 C CA . SER A 1 177 ? 26.086 14.862 -13.793 1.00 60.72 177 SER A CA 1
ATOM 1408 C C . SER A 1 177 ? 25.985 13.362 -13.540 1.00 60.72 177 SER A C 1
ATOM 1410 O O . SER A 1 177 ? 24.900 12.801 -13.661 1.00 60.72 177 SER A O 1
ATOM 1412 N N . THR A 1 178 ? 27.078 12.724 -13.116 1.00 59.09 178 THR A N 1
ATOM 1413 C CA . THR A 1 178 ? 27.083 11.302 -12.748 1.00 59.09 178 THR A CA 1
ATOM 1414 C C . THR A 1 178 ? 26.083 11.034 -11.623 1.00 59.09 178 THR A C 1
ATOM 1416 O O . THR A 1 178 ? 26.227 11.557 -10.516 1.00 59.09 178 THR A O 1
ATOM 1419 N N . VAL A 1 179 ? 25.073 10.214 -11.906 1.00 67.44 179 VAL A N 1
ATOM 1420 C CA . VAL A 1 179 ? 24.108 9.732 -10.915 1.00 67.44 179 VAL A CA 1
ATOM 1421 C C . VAL A 1 179 ? 24.698 8.504 -10.222 1.00 67.44 179 VAL A C 1
ATOM 1423 O O . VAL A 1 179 ? 25.234 7.616 -10.883 1.00 67.44 179 VAL A O 1
ATOM 1426 N N . SER A 1 180 ? 24.630 8.445 -8.891 1.00 74.75 180 SER A N 1
ATOM 1427 C CA . SER A 1 180 ? 25.114 7.277 -8.154 1.00 74.75 180 SER A CA 1
ATOM 1428 C C . SER A 1 180 ? 24.139 6.111 -8.306 1.00 74.75 180 SER A C 1
ATOM 1430 O O . SER A 1 180 ? 22.952 6.250 -8.011 1.00 74.75 180 SER A O 1
ATOM 1432 N N . GLN A 1 181 ? 24.631 4.937 -8.709 1.00 71.75 181 GLN A N 1
ATOM 1433 C CA . GLN A 1 181 ? 23.810 3.719 -8.742 1.00 71.75 181 GLN A CA 1
ATOM 1434 C C . GLN A 1 181 ? 23.342 3.295 -7.339 1.00 71.75 181 GLN A C 1
ATOM 1436 O O . GLN A 1 181 ? 22.277 2.692 -7.214 1.00 71.75 181 GLN A O 1
ATOM 1441 N N . ASP A 1 182 ? 24.069 3.674 -6.282 1.00 79.69 182 ASP A N 1
ATOM 1442 C CA . ASP A 1 182 ? 23.700 3.374 -4.890 1.00 79.69 182 ASP A CA 1
ATOM 1443 C C . ASP A 1 182 ? 22.381 4.052 -4.466 1.00 79.69 182 ASP A C 1
ATOM 1445 O O . ASP A 1 182 ? 21.691 3.569 -3.566 1.00 79.69 182 ASP A O 1
ATOM 1449 N N . ASP A 1 183 ? 21.988 5.136 -5.146 1.00 87.19 183 ASP A N 1
ATOM 1450 C CA . ASP A 1 183 ? 20.732 5.845 -4.887 1.00 87.19 183 ASP A CA 1
ATOM 1451 C C . ASP A 1 183 ? 19.500 5.118 -5.471 1.00 87.19 183 ASP A C 1
ATOM 1453 O O . ASP A 1 183 ? 18.356 5.439 -5.121 1.00 87.19 183 ASP A O 1
ATOM 1457 N N . TYR A 1 184 ? 19.724 4.110 -6.325 1.00 90.12 184 TYR A N 1
ATOM 1458 C CA . TYR A 1 184 ? 18.706 3.306 -7.011 1.00 90.12 184 TYR A CA 1
ATOM 1459 C C . TYR A 1 184 ? 18.946 1.798 -6.791 1.00 90.12 184 TYR A C 1
ATOM 1461 O O . TYR A 1 184 ? 19.330 1.084 -7.720 1.00 90.12 184 TYR A O 1
ATOM 1469 N N . PRO A 1 185 ? 18.728 1.292 -5.564 1.00 91.38 185 PRO A N 1
ATOM 1470 C CA . PRO A 1 185 ? 19.098 -0.072 -5.190 1.00 91.38 185 PRO A CA 1
ATOM 1471 C C . PRO A 1 185 ? 18.228 -1.161 -5.844 1.00 91.38 185 PRO A C 1
ATOM 1473 O O . PRO A 1 185 ? 17.025 -1.012 -6.019 1.00 91.38 185 PRO A O 1
ATOM 1476 N N . ASP A 1 186 ? 18.793 -2.348 -6.082 1.00 90.31 186 ASP A N 1
ATOM 1477 C CA . ASP A 1 186 ? 18.040 -3.509 -6.603 1.00 90.31 186 ASP A CA 1
ATOM 1478 C C . ASP A 1 186 ? 17.084 -4.141 -5.582 1.00 90.31 186 ASP A C 1
ATOM 1480 O O . ASP A 1 186 ? 16.207 -4.948 -5.923 1.00 90.31 186 ASP A O 1
ATOM 1484 N N . ALA A 1 187 ? 17.273 -3.828 -4.302 1.00 92.06 187 ALA A N 1
ATOM 1485 C CA . ALA A 1 187 ? 16.500 -4.396 -3.217 1.00 92.06 187 ALA A CA 1
ATOM 1486 C C . ALA A 1 187 ? 16.224 -3.379 -2.109 1.00 92.06 187 ALA A C 1
ATOM 1488 O O . ALA A 1 187 ? 17.058 -2.557 -1.752 1.00 92.06 187 ALA A O 1
ATOM 1489 N N . TRP A 1 188 ? 15.037 -3.498 -1.523 1.00 93.25 188 TRP A N 1
ATOM 1490 C CA . TRP A 1 188 ? 14.621 -2.803 -0.321 1.00 93.25 188 TRP A CA 1
ATOM 1491 C C . TRP A 1 188 ? 14.882 -3.677 0.900 1.00 93.25 188 TRP A C 1
ATOM 1493 O O . TRP A 1 188 ? 14.281 -4.750 1.064 1.00 93.25 188 TRP A O 1
ATOM 1503 N N . HIS A 1 189 ? 15.762 -3.208 1.775 1.00 91.38 189 HIS A N 1
ATOM 1504 C CA . HIS A 1 189 ? 16.136 -3.891 3.004 1.00 91.38 189 HIS A CA 1
ATOM 1505 C C . HIS A 1 189 ? 15.334 -3.343 4.186 1.00 91.38 189 HIS A C 1
ATOM 1507 O O . HIS A 1 189 ? 15.282 -2.141 4.427 1.00 91.38 189 HIS A O 1
ATOM 1513 N N . THR A 1 190 ? 14.670 -4.227 4.930 1.00 88.00 190 THR A N 1
ATOM 1514 C CA . THR A 1 190 ? 13.777 -3.822 6.023 1.00 88.00 190 THR A CA 1
ATOM 1515 C C . THR A 1 190 ? 13.716 -4.844 7.148 1.00 88.00 190 THR A C 1
ATOM 1517 O O . THR A 1 190 ? 14.108 -5.999 6.986 1.00 88.00 190 THR A O 1
ATOM 1520 N N . ILE A 1 191 ? 13.200 -4.414 8.296 1.00 82.50 191 ILE A N 1
ATOM 1521 C CA . ILE A 1 191 ? 12.900 -5.242 9.454 1.00 82.50 191 ILE A CA 1
ATOM 1522 C C . ILE A 1 191 ? 11.380 -5.284 9.617 1.00 82.50 191 ILE A C 1
ATOM 1524 O O . ILE A 1 191 ? 10.722 -4.247 9.687 1.00 82.50 191 ILE A O 1
ATOM 1528 N N . GLY A 1 192 ? 10.814 -6.488 9.659 1.00 75.44 192 GLY A N 1
ATOM 1529 C CA . GLY A 1 192 ? 9.391 -6.670 9.921 1.00 75.44 192 GLY A CA 1
ATOM 1530 C C . GLY A 1 192 ? 9.010 -6.377 11.368 1.00 75.44 192 GLY A C 1
ATOM 1531 O O . GLY A 1 192 ? 9.857 -6.286 12.253 1.00 75.44 192 GLY A O 1
ATOM 1532 N N . SER A 1 193 ? 7.707 -6.331 11.633 1.00 71.56 193 SER A N 1
ATOM 1533 C CA . SER A 1 193 ? 7.145 -6.130 12.976 1.00 71.56 193 SER A CA 1
ATOM 1534 C C . SER A 1 193 ? 7.590 -7.175 14.014 1.00 71.56 193 SER A C 1
ATOM 1536 O O . SER A 1 193 ? 7.448 -6.949 15.210 1.00 71.56 193 SER A O 1
ATOM 1538 N N . ASP A 1 194 ? 8.100 -8.326 13.565 1.00 63.84 194 ASP A N 1
ATOM 1539 C CA . ASP A 1 194 ? 8.626 -9.426 14.382 1.00 63.84 194 ASP A CA 1
ATOM 1540 C C . ASP A 1 194 ? 10.163 -9.405 14.529 1.00 63.84 194 ASP A C 1
ATOM 1542 O O . ASP A 1 194 ? 10.744 -10.336 15.082 1.00 63.84 194 ASP A O 1
ATOM 1546 N N . GLY A 1 195 ? 10.841 -8.375 14.010 1.00 70.75 195 GLY A N 1
ATOM 1547 C CA . GLY A 1 195 ? 12.302 -8.273 14.007 1.00 70.75 195 GLY A CA 1
ATOM 1548 C C . GLY A 1 195 ? 12.995 -9.059 12.885 1.00 70.75 195 GLY A C 1
ATOM 1549 O O . GLY A 1 195 ? 14.224 -9.049 12.800 1.00 70.75 195 GLY A O 1
ATOM 1550 N N . THR A 1 196 ? 12.250 -9.739 12.004 1.00 76.50 196 THR A N 1
ATOM 1551 C CA . THR A 1 196 ? 12.839 -10.476 10.876 1.00 76.50 196 THR A CA 1
ATOM 1552 C C . THR A 1 196 ? 13.368 -9.514 9.818 1.00 76.50 196 THR A C 1
ATOM 1554 O O . THR A 1 196 ? 12.648 -8.627 9.370 1.00 76.50 196 THR A O 1
ATOM 1557 N N . ILE A 1 197 ? 14.595 -9.738 9.349 1.00 83.12 197 ILE A N 1
ATOM 1558 C CA . ILE A 1 197 ? 15.177 -8.979 8.238 1.00 83.12 197 ILE A CA 1
ATOM 1559 C C . ILE A 1 197 ? 14.648 -9.519 6.902 1.00 83.12 197 ILE A C 1
ATOM 1561 O O . ILE A 1 197 ? 14.726 -10.721 6.629 1.00 83.12 197 ILE A O 1
ATOM 1565 N N . PHE A 1 198 ? 14.153 -8.623 6.053 1.00 86.00 198 PHE A N 1
ATOM 1566 C CA . PHE A 1 198 ? 13.718 -8.896 4.689 1.00 86.00 198 PHE A CA 1
ATOM 1567 C C . PHE A 1 198 ? 14.562 -8.117 3.683 1.00 86.00 198 PHE A C 1
ATOM 1569 O O . PHE A 1 198 ? 14.898 -6.958 3.901 1.00 86.00 198 PHE A O 1
ATOM 1576 N N . SER A 1 199 ? 14.848 -8.768 2.556 1.00 91.25 199 SER A N 1
ATOM 1577 C CA . SER A 1 199 ? 15.340 -8.133 1.334 1.00 91.25 199 SER A CA 1
ATOM 1578 C C . SER A 1 199 ? 14.297 -8.383 0.239 1.00 91.25 199 SER A C 1
ATOM 1580 O O . SER A 1 199 ? 14.020 -9.533 -0.150 1.00 91.25 199 SER A O 1
ATOM 1582 N N . LEU A 1 200 ? 13.619 -7.305 -0.149 1.00 92.75 200 LEU A N 1
ATOM 1583 C CA . LEU A 1 200 ? 12.531 -7.282 -1.125 1.00 92.75 200 LEU A CA 1
ATOM 1584 C C . LEU A 1 200 ? 13.087 -6.752 -2.440 1.00 92.75 200 LEU A C 1
ATOM 1586 O O . LEU A 1 200 ? 13.751 -5.729 -2.436 1.00 92.75 200 LEU A O 1
ATOM 1590 N N . ARG A 1 201 ? 12.832 -7.419 -3.563 1.00 94.50 201 ARG A N 1
ATOM 1591 C CA . ARG A 1 201 ? 13.350 -6.948 -4.854 1.00 94.50 201 ARG A CA 1
ATOM 1592 C C . ARG A 1 201 ? 12.648 -5.652 -5.267 1.00 94.50 201 ARG A C 1
ATOM 1594 O O . ARG A 1 201 ? 11.432 -5.550 -5.091 1.00 94.50 201 ARG A O 1
ATOM 1601 N N . LEU A 1 202 ? 13.391 -4.735 -5.875 1.00 94.81 202 LEU A N 1
ATOM 1602 C CA . LEU A 1 202 ? 12.876 -3.558 -6.563 1.00 94.81 202 LEU A CA 1
ATOM 1603 C C . LEU A 1 202 ? 12.937 -3.742 -8.084 1.00 94.81 202 LEU A C 1
ATOM 1605 O O . LEU A 1 202 ? 13.828 -4.401 -8.612 1.00 94.81 202 LEU A O 1
ATOM 1609 N N . SER A 1 203 ? 11.957 -3.189 -8.790 1.00 94.12 203 SER A N 1
ATOM 1610 C CA . SER A 1 203 ? 12.017 -2.994 -10.241 1.00 94.12 203 SER A CA 1
ATOM 1611 C C . SER A 1 203 ? 11.584 -1.580 -10.592 1.00 94.12 203 SER A C 1
ATOM 1613 O O . SER A 1 203 ? 10.759 -0.994 -9.889 1.00 94.12 203 SER A O 1
ATOM 1615 N N . TYR A 1 204 ? 12.107 -1.067 -11.697 1.00 94.06 204 TYR A N 1
ATOM 1616 C CA . TYR A 1 204 ? 11.943 0.316 -12.117 1.00 94.06 204 TYR A CA 1
ATOM 1617 C C . TYR A 1 204 ? 11.300 0.360 -13.494 1.00 94.06 204 TYR A C 1
ATOM 1619 O O . TYR A 1 204 ? 11.665 -0.426 -14.366 1.00 94.06 204 TYR A O 1
ATOM 1627 N N . ILE A 1 205 ? 10.333 1.254 -13.672 1.00 93.50 205 ILE A N 1
ATOM 1628 C CA . ILE A 1 205 ? 9.684 1.507 -14.957 1.00 93.50 205 ILE A CA 1
ATOM 1629 C C . ILE A 1 205 ? 9.625 3.016 -15.163 1.00 93.50 205 ILE A C 1
ATOM 1631 O O . ILE A 1 205 ? 9.188 3.750 -14.271 1.00 93.50 205 ILE A O 1
ATOM 1635 N N . TYR A 1 206 ? 10.040 3.464 -16.345 1.00 93.12 206 TYR A N 1
ATOM 1636 C CA . TYR A 1 206 ? 9.810 4.816 -16.831 1.00 93.12 206 TYR A CA 1
ATOM 1637 C C . TYR A 1 206 ? 8.796 4.800 -17.982 1.00 93.12 206 TYR A C 1
ATOM 1639 O O . TYR A 1 206 ? 9.158 4.794 -19.154 1.00 93.12 206 TYR A O 1
ATOM 1647 N N . ASP A 1 207 ? 7.506 4.800 -17.637 1.00 90.69 207 ASP A N 1
ATOM 1648 C CA . ASP A 1 207 ? 6.409 4.952 -18.601 1.00 90.69 207 ASP A CA 1
ATOM 1649 C C . ASP A 1 207 ? 5.194 5.596 -17.916 1.00 90.69 207 ASP A C 1
ATOM 1651 O O . ASP A 1 207 ? 4.507 4.931 -17.142 1.00 90.69 207 ASP A O 1
ATOM 1655 N N . PRO A 1 208 ? 4.858 6.863 -18.223 1.00 88.38 208 PRO A N 1
ATOM 1656 C CA . PRO A 1 208 ? 3.707 7.551 -17.636 1.00 88.38 208 PRO A CA 1
ATOM 1657 C C . PRO A 1 208 ? 2.343 6.868 -17.842 1.00 88.38 208 PRO A C 1
ATOM 1659 O O . PRO A 1 208 ? 1.379 7.237 -17.167 1.00 88.38 208 PRO A O 1
ATOM 1662 N N . HIS A 1 209 ? 2.228 5.936 -18.793 1.00 90.94 209 HIS A N 1
ATOM 1663 C CA . HIS A 1 209 ? 0.993 5.205 -19.082 1.00 90.94 209 HIS A CA 1
ATOM 1664 C C . HIS A 1 209 ? 0.918 3.854 -18.364 1.00 90.94 209 HIS A C 1
ATOM 1666 O O . HIS A 1 209 ? -0.173 3.279 -18.278 1.00 90.94 209 HIS A O 1
ATOM 1672 N N . ASP A 1 210 ? 2.037 3.356 -17.835 1.00 91.06 210 ASP A N 1
ATOM 1673 C CA . ASP A 1 210 ? 2.080 2.096 -17.102 1.00 91.06 210 ASP A CA 1
ATOM 1674 C C . ASP A 1 210 ? 1.594 2.309 -15.650 1.00 91.06 210 ASP A C 1
ATOM 1676 O O . ASP A 1 210 ? 2.056 3.214 -14.948 1.00 91.06 210 ASP A O 1
ATOM 1680 N N . PRO A 1 211 ? 0.657 1.494 -15.129 1.00 88.19 211 PRO A N 1
ATOM 1681 C CA . PRO A 1 211 ? 0.189 1.622 -13.743 1.00 88.19 211 PRO A CA 1
ATOM 1682 C C . PRO A 1 211 ? 1.282 1.383 -12.683 1.00 88.19 211 PRO A C 1
ATOM 1684 O O . PRO A 1 211 ? 1.131 1.800 -11.528 1.00 88.19 211 PRO A O 1
ATOM 1687 N N . CYS A 1 212 ? 2.361 0.704 -13.060 1.00 90.50 212 CYS A N 1
ATOM 1688 C CA . CYS A 1 212 ? 3.533 0.411 -12.250 1.00 90.50 212 CYS A CA 1
ATOM 1689 C C . CYS A 1 212 ? 4.677 1.424 -12.451 1.00 90.50 212 CYS A C 1
ATOM 1691 O O . CYS A 1 212 ? 5.746 1.192 -11.885 1.00 90.50 212 CYS A O 1
ATOM 1693 N N . ASP A 1 213 ? 4.456 2.539 -13.167 1.00 93.31 213 ASP A N 1
ATOM 1694 C CA . ASP A 1 213 ? 5.438 3.620 -13.337 1.00 93.31 213 ASP A CA 1
ATOM 1695 C C . ASP A 1 213 ? 6.092 4.021 -12.005 1.00 93.31 213 ASP A C 1
ATOM 1697 O O . ASP A 1 213 ? 5.413 4.174 -10.973 1.00 93.31 213 ASP A O 1
ATOM 1701 N N . GLY A 1 214 ? 7.412 4.203 -12.045 1.00 93.50 214 GLY A N 1
ATOM 1702 C CA . GLY A 1 214 ? 8.273 4.426 -10.890 1.00 93.50 214 GLY A CA 1
ATOM 1703 C C . GLY A 1 214 ? 8.825 3.127 -10.305 1.00 93.50 214 GLY A C 1
ATOM 1704 O O . GLY A 1 214 ? 9.207 2.204 -11.024 1.00 93.50 214 GLY A O 1
ATOM 1705 N N . VAL A 1 215 ? 8.903 3.074 -8.975 1.00 96.00 215 VAL A N 1
ATOM 1706 C CA . VAL A 1 215 ? 9.513 1.953 -8.246 1.00 96.00 215 VAL A CA 1
ATOM 1707 C C . VAL A 1 215 ? 8.451 0.948 -7.823 1.00 96.00 215 VAL A C 1
ATOM 1709 O O . VAL A 1 215 ? 7.466 1.309 -7.176 1.00 96.00 215 VAL A O 1
ATOM 1712 N N . THR A 1 216 ? 8.675 -0.328 -8.127 1.00 96.56 216 THR A N 1
ATOM 1713 C CA . THR A 1 216 ? 7.831 -1.443 -7.691 1.00 96.56 216 THR A CA 1
ATOM 1714 C C . THR A 1 216 ? 8.573 -2.349 -6.712 1.00 96.56 216 THR A C 1
ATOM 1716 O O . THR A 1 216 ? 9.635 -2.877 -7.027 1.00 96.56 216 THR A O 1
ATOM 1719 N N . VAL A 1 217 ? 7.986 -2.577 -5.536 1.00 96.69 217 VAL A N 1
ATOM 1720 C CA . VAL A 1 217 ? 8.467 -3.503 -4.504 1.00 96.69 217 VAL A CA 1
ATOM 1721 C C . VAL A 1 217 ? 7.792 -4.860 -4.671 1.00 96.69 217 VAL A C 1
ATOM 1723 O O . VAL A 1 217 ? 6.567 -4.971 -4.582 1.00 96.69 217 VAL A O 1
ATOM 1726 N N . HIS A 1 218 ? 8.585 -5.912 -4.854 1.00 95.00 218 HIS A N 1
ATOM 1727 C CA . HIS A 1 218 ? 8.096 -7.287 -4.974 1.00 95.00 218 HIS A CA 1
ATOM 1728 C C . HIS A 1 218 ? 8.064 -7.964 -3.601 1.00 95.00 218 HIS A C 1
ATOM 1730 O O . HIS A 1 218 ? 9.102 -8.193 -2.972 1.00 95.00 218 HIS A O 1
ATOM 1736 N N . ILE A 1 219 ? 6.857 -8.277 -3.126 1.00 93.75 219 ILE A N 1
ATOM 1737 C CA . ILE A 1 219 ? 6.575 -8.751 -1.772 1.00 93.75 219 ILE A CA 1
ATOM 1738 C C . ILE A 1 219 ? 6.101 -10.208 -1.808 1.00 93.75 219 ILE A C 1
ATOM 1740 O O . ILE A 1 219 ? 4.994 -10.485 -2.272 1.00 93.75 219 ILE A O 1
ATOM 1744 N N . PRO A 1 220 ? 6.875 -11.145 -1.236 1.00 91.31 220 PRO A N 1
ATOM 1745 C CA . PRO A 1 220 ? 6.405 -12.505 -1.008 1.00 91.31 220 PRO A CA 1
ATOM 1746 C C . PRO A 1 220 ? 5.192 -12.537 -0.069 1.00 91.31 220 PRO A C 1
ATOM 1748 O O . PRO A 1 220 ? 5.203 -11.900 0.995 1.00 91.31 220 PRO A O 1
ATOM 1751 N N . LEU A 1 221 ? 4.175 -13.326 -0.418 1.00 87.44 221 LEU A N 1
ATOM 1752 C CA . LEU A 1 221 ? 2.923 -13.450 0.333 1.00 87.44 221 LEU A CA 1
ATOM 1753 C C . LEU A 1 221 ? 3.146 -13.775 1.824 1.00 87.44 221 LEU A C 1
ATOM 1755 O O . LEU A 1 221 ? 2.486 -13.193 2.683 1.00 87.44 221 LEU A O 1
ATOM 1759 N N . SER A 1 222 ? 4.127 -14.621 2.157 1.00 83.31 222 SER A N 1
ATOM 1760 C CA . SER A 1 222 ? 4.484 -14.966 3.544 1.00 83.31 222 SER A CA 1
ATOM 1761 C C . SER A 1 222 ? 5.064 -13.806 4.368 1.00 83.31 222 SER A C 1
ATOM 1763 O O . SER A 1 222 ? 5.095 -13.873 5.601 1.00 83.31 222 SER A O 1
ATOM 1765 N N . SER A 1 223 ? 5.573 -12.753 3.725 1.00 86.44 223 SER A N 1
ATOM 1766 C CA . SER A 1 223 ? 6.117 -11.556 4.392 1.00 86.44 223 SER A CA 1
ATOM 1767 C C . SER A 1 223 ? 5.132 -10.392 4.466 1.00 86.44 223 SER A C 1
ATOM 1769 O O . SER A 1 223 ? 5.296 -9.533 5.328 1.00 86.44 223 SER A O 1
ATOM 1771 N N . LEU A 1 224 ? 4.085 -10.391 3.635 1.00 88.31 224 LEU A N 1
ATOM 1772 C CA . LEU A 1 224 ? 3.196 -9.248 3.412 1.00 88.31 224 LEU A CA 1
ATOM 1773 C C . LEU A 1 224 ? 2.660 -8.606 4.700 1.00 88.31 224 LEU A C 1
ATOM 1775 O O . LEU A 1 224 ? 2.727 -7.392 4.859 1.00 88.31 224 LEU A O 1
ATOM 1779 N N . SER A 1 225 ? 2.156 -9.405 5.637 1.00 83.25 225 SER A N 1
ATOM 1780 C CA . SER A 1 225 ? 1.544 -8.923 6.884 1.00 83.25 225 SER A CA 1
ATOM 1781 C C . SER A 1 225 ? 2.542 -8.435 7.939 1.00 83.25 225 SER A C 1
ATOM 1783 O O . SER A 1 225 ? 2.119 -7.973 8.990 1.00 83.25 225 SER A O 1
ATOM 1785 N N . ARG A 1 226 ? 3.847 -8.633 7.722 1.00 80.81 226 ARG A N 1
ATOM 1786 C CA . ARG A 1 226 ? 4.913 -8.258 8.667 1.00 80.81 226 ARG A CA 1
ATOM 1787 C C . ARG A 1 226 ? 5.594 -6.947 8.295 1.00 80.81 226 ARG A C 1
ATOM 1789 O O . ARG A 1 226 ? 6.387 -6.438 9.078 1.00 80.81 226 ARG A O 1
ATOM 1796 N N . LEU A 1 227 ? 5.319 -6.427 7.102 1.00 86.94 227 LEU A N 1
ATOM 1797 C CA . LEU A 1 227 ? 5.893 -5.181 6.615 1.00 86.94 227 LEU A CA 1
ATOM 1798 C C . LEU A 1 227 ? 5.146 -3.978 7.196 1.00 86.94 227 LEU A C 1
ATOM 1800 O O . LEU A 1 227 ? 3.915 -3.946 7.193 1.00 86.94 227 LEU A O 1
ATOM 1804 N N . THR A 1 228 ? 5.899 -2.979 7.643 1.00 84.69 228 THR A N 1
ATOM 1805 C CA . THR A 1 228 ? 5.374 -1.674 8.056 1.00 84.69 228 THR A CA 1
ATOM 1806 C C . THR A 1 228 ? 5.254 -0.756 6.832 1.00 84.69 228 THR A C 1
ATOM 1808 O O . THR A 1 228 ? 6.240 -0.613 6.102 1.00 84.69 228 THR A O 1
ATOM 1811 N N . PRO A 1 229 ? 4.074 -0.173 6.542 1.00 88.38 229 PRO A N 1
ATOM 1812 C CA . PRO A 1 229 ? 3.880 0.702 5.382 1.00 88.38 229 PRO A CA 1
ATOM 1813 C C . PRO A 1 229 ? 4.699 1.998 5.406 1.00 88.38 229 PRO A C 1
ATOM 1815 O O . PRO A 1 229 ? 5.107 2.468 4.347 1.00 88.38 229 PRO A O 1
ATOM 1818 N N . GLU A 1 230 ? 4.959 2.555 6.590 1.00 87.56 230 GLU A N 1
ATOM 1819 C CA . GLU A 1 230 ? 5.522 3.899 6.785 1.00 87.56 230 GLU A CA 1
ATOM 1820 C C . GLU A 1 230 ? 6.906 4.081 6.152 1.00 87.56 230 GLU A C 1
ATOM 1822 O O . GLU A 1 230 ? 7.232 5.149 5.659 1.00 87.56 230 GLU A O 1
ATOM 1827 N N . GLN A 1 231 ? 7.724 3.034 6.098 1.00 89.12 231 GLN A N 1
ATOM 1828 C CA . GLN A 1 231 ? 9.048 3.128 5.477 1.00 89.12 231 GLN A CA 1
ATOM 1829 C C . GLN A 1 231 ? 8.988 3.357 3.958 1.00 89.12 231 GLN A C 1
ATOM 1831 O O . GLN A 1 231 ? 9.863 4.004 3.396 1.00 89.12 231 GLN A O 1
ATOM 1836 N N . PHE A 1 232 ? 7.960 2.834 3.280 1.00 93.69 232 PHE A N 1
ATOM 1837 C CA . PHE A 1 232 ? 7.872 2.859 1.816 1.00 93.69 232 PHE A CA 1
ATOM 1838 C C . PHE A 1 232 ? 7.386 4.211 1.284 1.00 93.69 232 PHE A C 1
ATOM 1840 O O . PHE A 1 232 ? 7.412 4.453 0.080 1.00 93.69 232 PHE A O 1
ATOM 1847 N N . THR A 1 233 ? 6.948 5.113 2.165 1.00 92.94 233 THR A N 1
ATOM 1848 C CA . THR A 1 233 ? 6.561 6.476 1.782 1.00 92.94 233 THR A CA 1
ATOM 1849 C C . THR A 1 233 ? 7.767 7.346 1.435 1.00 92.94 233 THR A C 1
ATOM 1851 O O . THR A 1 233 ? 7.589 8.399 0.839 1.00 92.94 233 THR A O 1
ATOM 1854 N N . TRP A 1 234 ? 8.978 6.932 1.819 1.00 93.44 234 TRP A N 1
ATOM 1855 C CA . TRP A 1 234 ? 10.224 7.654 1.546 1.00 93.44 234 TRP A CA 1
ATOM 1856 C C . TRP A 1 234 ? 10.723 7.479 0.113 1.00 93.44 234 TRP A C 1
ATOM 1858 O O . TRP A 1 234 ? 11.519 8.290 -0.350 1.00 93.44 234 TRP A O 1
ATOM 1868 N N 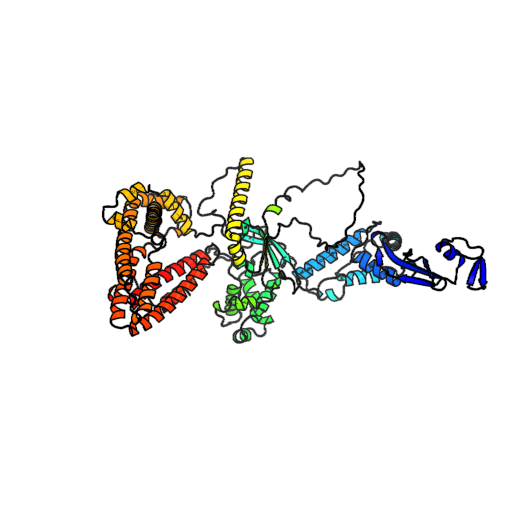. ASN A 1 235 ? 10.225 6.456 -0.595 1.00 94.12 235 ASN A N 1
ATOM 1869 C CA . ASN A 1 235 ? 10.751 6.032 -1.891 1.00 94.12 235 ASN A CA 1
ATOM 1870 C C . ASN A 1 235 ? 12.264 5.712 -1.813 1.00 94.12 235 ASN A C 1
ATOM 1872 O O . ASN A 1 235 ? 12.830 5.591 -0.727 1.00 94.12 235 ASN A O 1
ATOM 1876 N N . VAL A 1 236 ? 12.913 5.491 -2.955 1.00 93.94 236 VAL A N 1
ATOM 1877 C CA . VAL A 1 236 ? 14.367 5.272 -3.021 1.00 93.94 236 VAL A CA 1
ATOM 1878 C C . VAL A 1 236 ? 15.135 6.597 -2.906 1.00 93.94 236 VAL A C 1
ATOM 1880 O O . VAL A 1 236 ? 14.594 7.630 -3.317 1.00 93.94 236 VAL A O 1
ATOM 1883 N N . PRO A 1 237 ? 16.388 6.594 -2.405 1.00 92.44 237 PRO A N 1
ATOM 1884 C CA . PRO A 1 237 ? 17.180 7.814 -2.216 1.00 92.44 237 PRO A CA 1
ATOM 1885 C C . PRO A 1 237 ? 17.255 8.718 -3.455 1.00 92.44 237 PRO A C 1
ATOM 1887 O O . PRO A 1 237 ? 17.134 9.939 -3.326 1.00 92.44 237 PRO A O 1
ATOM 1890 N N . GLY A 1 238 ? 17.363 8.127 -4.649 1.00 90.75 238 GLY A N 1
ATOM 1891 C CA . GLY A 1 238 ? 17.464 8.856 -5.914 1.00 90.75 238 GLY A CA 1
ATOM 1892 C C . GLY A 1 238 ? 16.203 9.626 -6.316 1.00 90.75 238 GLY A C 1
ATOM 1893 O O . GLY A 1 238 ? 16.295 10.634 -7.007 1.00 90.75 238 GLY A O 1
ATOM 1894 N N . LEU A 1 239 ? 15.025 9.222 -5.827 1.00 93.31 239 LEU A N 1
ATOM 1895 C CA . LEU A 1 239 ? 13.755 9.916 -6.089 1.00 93.31 239 LEU A CA 1
ATOM 1896 C C . LEU A 1 239 ? 13.337 10.857 -4.951 1.00 93.31 239 LEU A C 1
ATOM 1898 O O . LEU A 1 239 ? 12.283 11.493 -5.036 1.00 93.31 239 LEU A O 1
ATOM 1902 N N . LEU A 1 240 ? 14.131 10.961 -3.882 1.00 93.75 240 LEU A N 1
ATOM 1903 C CA . LEU A 1 240 ? 13.755 11.710 -2.685 1.00 93.75 240 LEU A CA 1
ATOM 1904 C C . LEU A 1 240 ? 13.623 13.218 -2.957 1.00 93.75 240 LEU A C 1
ATOM 1906 O O . LEU A 1 240 ? 12.692 13.855 -2.464 1.00 93.75 240 LEU A O 1
ATOM 1910 N N . ASP A 1 241 ? 14.491 13.790 -3.791 1.00 93.25 241 ASP A N 1
ATOM 1911 C CA . ASP A 1 241 ? 14.437 15.216 -4.138 1.00 93.25 241 ASP A CA 1
ATOM 1912 C C . ASP A 1 241 ? 13.191 15.548 -4.970 1.00 93.25 241 ASP A C 1
ATOM 1914 O O . ASP A 1 241 ? 12.496 16.542 -4.722 1.00 93.25 241 ASP A O 1
ATOM 1918 N N . GLU A 1 242 ? 12.852 14.673 -5.921 1.00 93.50 242 GLU A N 1
ATOM 1919 C CA . GLU A 1 242 ? 11.619 14.784 -6.694 1.00 93.50 242 GLU A CA 1
ATOM 1920 C C . GLU A 1 242 ? 10.379 14.591 -5.820 1.00 93.50 242 GLU A C 1
ATOM 1922 O O . GLU A 1 242 ? 9.383 15.294 -6.010 1.00 93.50 242 GLU A O 1
ATOM 1927 N N . LEU A 1 243 ? 10.442 13.693 -4.832 1.00 95.50 243 LEU A N 1
ATOM 1928 C CA . LEU A 1 243 ? 9.378 13.493 -3.857 1.00 95.50 243 LEU A CA 1
ATOM 1929 C C . LEU A 1 243 ? 9.157 14.766 -3.032 1.00 95.50 243 LEU A C 1
ATOM 1931 O O . LEU A 1 243 ? 8.029 15.252 -2.977 1.00 95.50 243 LEU A O 1
ATOM 1935 N N . ILE A 1 244 ? 10.208 15.369 -2.468 1.00 95.94 244 ILE A N 1
ATOM 1936 C CA . ILE A 1 244 ? 10.125 16.637 -1.715 1.00 95.94 244 ILE A CA 1
ATOM 1937 C C . ILE A 1 244 ? 9.518 17.746 -2.585 1.00 95.94 244 ILE A C 1
ATOM 1939 O O . ILE A 1 244 ? 8.609 18.467 -2.158 1.00 95.94 244 ILE A O 1
ATOM 1943 N N . LEU A 1 245 ? 9.979 17.886 -3.829 1.00 95.44 245 LEU A N 1
ATOM 1944 C CA . LEU A 1 245 ? 9.464 18.903 -4.741 1.00 95.44 245 LEU A CA 1
ATOM 1945 C C . LEU A 1 245 ? 8.002 18.634 -5.139 1.00 95.44 245 LEU A C 1
ATOM 1947 O O . LEU A 1 245 ? 7.184 19.559 -5.193 1.00 95.44 245 LEU A O 1
ATOM 1951 N N . GLY A 1 246 ? 7.661 17.372 -5.397 1.00 94.56 246 GLY A N 1
ATOM 1952 C CA . GLY A 1 246 ? 6.306 16.906 -5.679 1.00 94.56 246 GLY A CA 1
ATOM 1953 C C . GLY A 1 246 ? 5.356 17.198 -4.522 1.00 94.56 246 GLY A C 1
ATOM 1954 O O . GLY A 1 246 ? 4.260 17.713 -4.742 1.00 94.56 246 GLY A O 1
ATOM 1955 N N . MET A 1 247 ? 5.814 16.991 -3.289 1.00 93.25 247 MET A N 1
ATOM 1956 C CA . MET A 1 247 ? 5.092 17.309 -2.059 1.00 93.25 247 MET A CA 1
ATOM 1957 C C . MET A 1 247 ? 4.767 18.799 -1.948 1.00 93.25 247 MET A C 1
ATOM 1959 O O . MET A 1 247 ? 3.605 19.166 -1.756 1.00 93.25 247 MET A O 1
ATOM 1963 N N . ILE A 1 248 ? 5.751 19.676 -2.176 1.00 93.75 248 ILE A N 1
ATOM 1964 C CA . ILE A 1 248 ? 5.532 21.132 -2.217 1.00 93.75 248 ILE A CA 1
ATOM 1965 C C . ILE A 1 248 ? 4.492 21.494 -3.293 1.00 93.75 248 ILE A C 1
ATOM 1967 O O . ILE A 1 248 ? 3.600 22.318 -3.067 1.00 93.75 248 ILE A O 1
ATOM 1971 N N . ARG A 1 249 ? 4.567 20.868 -4.475 1.00 92.81 249 ARG A N 1
ATOM 1972 C CA . ARG A 1 249 ? 3.613 21.096 -5.574 1.00 92.81 249 ARG A CA 1
ATOM 1973 C C . ARG A 1 249 ? 2.210 20.567 -5.266 1.00 92.81 249 ARG A C 1
ATOM 1975 O O . ARG A 1 249 ? 1.247 21.186 -5.716 1.00 92.81 249 ARG A O 1
ATOM 1982 N N . ALA A 1 250 ? 2.072 19.490 -4.497 1.00 91.31 250 ALA A N 1
ATOM 1983 C CA . ALA A 1 250 ? 0.781 18.919 -4.116 1.00 91.31 250 ALA A CA 1
ATOM 1984 C C . ALA A 1 250 ? 0.036 19.771 -3.069 1.00 91.31 250 ALA A C 1
ATOM 1986 O O . ALA A 1 250 ? -1.199 19.802 -3.071 1.00 91.31 250 ALA A O 1
ATOM 1987 N N . LEU A 1 251 ? 0.764 20.527 -2.232 1.00 90.19 251 LEU A N 1
ATOM 1988 C CA . LEU A 1 251 ? 0.179 21.407 -1.212 1.00 90.19 251 LEU A CA 1
ATOM 1989 C C . LEU A 1 251 ? -0.834 22.409 -1.799 1.00 90.19 251 LEU A C 1
ATOM 1991 O O . LEU A 1 251 ? -0.632 22.917 -2.910 1.00 90.19 251 LEU A O 1
ATOM 1995 N N . PRO A 1 252 ? -1.898 22.782 -1.056 1.00 88.81 252 PRO A N 1
ATOM 1996 C CA . PRO A 1 252 ? -2.821 23.838 -1.459 1.00 88.81 252 PRO A CA 1
ATOM 1997 C C . PRO A 1 252 ? -2.093 25.156 -1.734 1.00 88.81 252 PRO A C 1
ATOM 1999 O O . PRO A 1 252 ? -1.105 25.486 -1.075 1.00 88.81 252 PRO A O 1
ATOM 2002 N N . LYS A 1 253 ? -2.625 25.963 -2.662 1.00 89.06 253 LYS A N 1
ATOM 2003 C CA . LYS A 1 253 ? -2.006 27.230 -3.092 1.00 89.06 253 LYS A CA 1
ATOM 2004 C C . LYS A 1 253 ? -1.626 28.144 -1.918 1.00 89.06 253 LYS A C 1
ATOM 2006 O O . LYS A 1 253 ? -0.555 28.733 -1.953 1.00 89.06 253 LYS A O 1
ATOM 2011 N N . ALA A 1 254 ? -2.469 28.231 -0.885 1.00 88.75 254 ALA A N 1
ATOM 2012 C CA . ALA A 1 254 ? -2.220 29.057 0.300 1.00 88.75 254 ALA A CA 1
ATOM 2013 C C . ALA A 1 254 ? -0.974 28.631 1.101 1.00 88.75 254 ALA A C 1
ATOM 2015 O O . ALA A 1 254 ? -0.279 29.486 1.640 1.00 88.75 254 ALA A O 1
ATOM 2016 N N . LEU A 1 255 ? -0.669 27.331 1.152 1.00 89.06 255 LEU A N 1
ATOM 2017 C CA . LEU A 1 255 ? 0.513 26.812 1.847 1.00 89.06 255 LEU A CA 1
ATOM 2018 C C . LEU A 1 255 ? 1.752 26.855 0.949 1.00 89.06 255 LEU A C 1
ATOM 2020 O O . LEU A 1 255 ? 2.830 27.215 1.407 1.00 89.06 255 LEU A O 1
ATOM 2024 N N . ARG A 1 256 ? 1.592 26.584 -0.352 1.00 91.75 256 ARG A N 1
ATOM 2025 C CA . ARG A 1 256 ? 2.699 26.532 -1.322 1.00 91.75 256 ARG A CA 1
ATOM 2026 C C . ARG A 1 256 ? 3.482 27.843 -1.452 1.00 91.75 256 ARG A C 1
ATOM 2028 O O . ARG A 1 256 ? 4.673 27.807 -1.736 1.00 91.75 256 ARG A O 1
ATOM 2035 N N . VAL A 1 257 ? 2.840 28.994 -1.236 1.00 92.44 257 VAL A N 1
ATOM 2036 C CA . VAL A 1 257 ? 3.498 30.317 -1.301 1.00 92.44 257 VAL A CA 1
ATOM 2037 C C . VAL A 1 257 ? 4.653 30.439 -0.297 1.00 92.44 257 VAL A C 1
ATOM 2039 O O . VAL A 1 257 ? 5.620 31.138 -0.580 1.00 92.44 257 VAL A O 1
ATOM 2042 N N . GLN A 1 258 ? 4.595 29.716 0.826 1.00 91.38 258 GLN A N 1
ATOM 2043 C CA . GLN A 1 258 ? 5.642 29.715 1.856 1.00 91.38 258 GLN A CA 1
ATOM 2044 C C . GLN A 1 258 ? 6.943 29.029 1.396 1.00 91.38 258 GLN A C 1
ATOM 2046 O O . GLN A 1 258 ? 7.970 29.179 2.042 1.00 91.38 258 GLN A O 1
ATOM 2051 N N . PHE A 1 259 ? 6.907 28.300 0.276 1.00 92.94 259 PHE A N 1
ATOM 2052 C CA . PHE A 1 259 ? 8.022 27.507 -0.251 1.00 92.94 259 PHE A CA 1
ATOM 2053 C C . PHE A 1 259 ? 8.650 28.133 -1.498 1.00 92.94 259 PHE A C 1
ATOM 2055 O O . PHE A 1 259 ? 9.320 27.437 -2.245 1.00 92.94 259 PHE A O 1
ATOM 2062 N N . VAL A 1 260 ? 8.393 29.405 -1.808 1.00 91.44 260 VAL A N 1
ATOM 2063 C CA . VAL A 1 260 ? 8.945 30.045 -3.014 1.00 91.44 260 VAL A CA 1
ATOM 2064 C C . VAL A 1 260 ? 10.316 30.663 -2.701 1.00 91.44 260 VAL A C 1
ATOM 2066 O O . VAL A 1 260 ? 10.374 31.495 -1.797 1.00 91.44 260 VAL A O 1
ATOM 2069 N N . PRO A 1 261 ? 11.388 30.355 -3.467 1.00 94.69 261 PRO A N 1
ATOM 2070 C CA . PRO A 1 261 ? 11.453 29.449 -4.625 1.00 94.69 261 PRO A CA 1
ATOM 2071 C C . PRO A 1 261 ? 11.423 27.954 -4.253 1.00 94.69 261 PRO A C 1
ATOM 2073 O O . PRO A 1 261 ? 12.191 27.499 -3.410 1.00 94.69 261 PRO A O 1
ATOM 2076 N N . ALA A 1 262 ? 10.578 27.171 -4.940 1.00 92.69 262 ALA A N 1
ATOM 2077 C CA . ALA A 1 262 ? 10.358 25.753 -4.612 1.00 92.69 262 ALA A CA 1
ATOM 2078 C C . ALA A 1 262 ? 11.625 24.876 -4.653 1.00 92.69 262 ALA A C 1
ATOM 2080 O O . ALA A 1 262 ? 11.776 24.053 -3.752 1.00 92.69 262 ALA A O 1
ATOM 2081 N N . PRO A 1 263 ? 12.550 25.040 -5.623 1.00 94.56 263 PRO A N 1
ATOM 2082 C CA . PRO A 1 263 ? 13.799 24.277 -5.630 1.00 94.56 263 PRO A CA 1
ATOM 2083 C C . PRO A 1 263 ? 14.703 24.581 -4.429 1.00 94.56 263 PRO A C 1
ATOM 2085 O O . PRO A 1 263 ? 15.366 23.689 -3.911 1.00 94.56 263 PRO A O 1
ATOM 2088 N N . ASP A 1 264 ? 14.718 25.828 -3.956 1.00 94.75 264 ASP A N 1
ATOM 2089 C CA . ASP A 1 264 ? 15.551 26.240 -2.821 1.00 94.75 264 ASP A CA 1
ATOM 2090 C C . ASP A 1 264 ? 14.982 25.682 -1.518 1.00 94.75 264 ASP A C 1
ATOM 2092 O O . ASP A 1 264 ? 15.705 25.089 -0.723 1.00 94.75 264 ASP A O 1
ATOM 2096 N N . ALA A 1 265 ? 13.662 25.791 -1.351 1.00 94.44 265 ALA A N 1
ATOM 2097 C CA . ALA A 1 265 ? 12.940 25.182 -0.245 1.00 94.44 265 ALA A CA 1
ATOM 2098 C C . ALA A 1 265 ? 13.143 23.658 -0.190 1.00 94.44 265 ALA A C 1
ATOM 2100 O O . ALA A 1 265 ? 13.408 23.112 0.881 1.00 94.44 265 ALA A O 1
ATOM 2101 N N . ALA A 1 266 ? 13.066 22.975 -1.337 1.00 95.56 266 ALA A N 1
ATOM 2102 C CA . ALA A 1 266 ? 13.306 21.538 -1.418 1.00 95.56 266 ALA A CA 1
ATOM 2103 C C . ALA A 1 266 ? 14.734 21.167 -0.984 1.00 95.56 266 ALA A C 1
ATOM 2105 O O . ALA A 1 266 ? 14.897 20.255 -0.177 1.00 95.56 266 ALA A O 1
ATOM 2106 N N . ARG A 1 267 ? 15.755 21.916 -1.431 1.00 95.50 267 ARG A N 1
ATOM 2107 C CA . ARG A 1 267 ? 17.152 21.707 -1.009 1.00 95.50 267 ARG A CA 1
ATOM 2108 C C . ARG A 1 267 ? 17.351 21.907 0.493 1.00 95.50 267 ARG A C 1
ATOM 2110 O O . ARG A 1 267 ? 18.045 21.112 1.119 1.00 95.50 267 ARG A O 1
ATOM 2117 N N . SER A 1 268 ? 16.723 22.923 1.086 1.00 95.44 268 SER A N 1
ATOM 2118 C CA . SER A 1 268 ? 16.775 23.142 2.539 1.00 95.44 268 SER A CA 1
ATOM 2119 C C . SER A 1 268 ? 16.130 21.994 3.320 1.00 95.44 268 SER A C 1
ATOM 2121 O O . SER A 1 268 ? 16.684 21.551 4.324 1.00 95.44 268 SER A O 1
ATOM 2123 N N . ILE A 1 269 ? 14.990 21.477 2.847 1.00 95.69 269 ILE A N 1
ATOM 2124 C CA . ILE A 1 269 ? 14.333 20.303 3.444 1.00 95.69 269 ILE A CA 1
ATOM 2125 C C . ILE A 1 269 ? 15.218 19.064 3.307 1.00 95.69 269 ILE A C 1
ATOM 2127 O O . ILE A 1 269 ? 15.394 18.346 4.289 1.00 95.69 269 ILE A O 1
ATOM 2131 N N . ARG A 1 270 ? 15.809 18.831 2.128 1.00 95.25 270 ARG A N 1
ATOM 2132 C CA . ARG A 1 270 ? 16.711 17.699 1.896 1.00 95.25 270 ARG A CA 1
ATOM 2133 C C . ARG A 1 270 ? 17.908 17.739 2.844 1.00 95.25 270 ARG A C 1
ATOM 2135 O O . ARG A 1 270 ? 18.155 16.771 3.550 1.00 95.25 270 ARG A O 1
ATOM 2142 N N . SER A 1 271 ? 18.559 18.897 2.947 1.00 95.62 271 SER A N 1
ATOM 2143 C CA . SER A 1 271 ? 19.686 19.116 3.859 1.00 95.62 271 SER A CA 1
ATOM 2144 C C . SER A 1 271 ? 19.319 18.867 5.327 1.00 95.62 271 SER A C 1
ATOM 2146 O O . SER A 1 271 ? 20.101 18.276 6.071 1.00 95.62 271 SER A O 1
ATOM 2148 N N . TRP A 1 272 ? 18.117 19.276 5.750 1.00 95.25 272 TRP A N 1
ATOM 2149 C CA . TRP A 1 272 ? 17.617 18.972 7.090 1.00 95.25 272 TRP A CA 1
ATOM 2150 C C . TRP A 1 272 ? 17.417 17.465 7.291 1.00 95.25 272 TRP A C 1
ATOM 2152 O O . TRP A 1 272 ? 17.807 16.946 8.336 1.00 95.25 272 TRP A O 1
ATOM 2162 N N . ILE A 1 273 ? 16.849 16.759 6.306 1.00 93.69 273 ILE A N 1
ATOM 2163 C CA . ILE A 1 273 ? 16.634 15.306 6.368 1.00 93.69 273 ILE A CA 1
ATOM 2164 C C . ILE A 1 273 ? 17.969 14.577 6.482 1.00 93.69 273 ILE A C 1
ATOM 2166 O O . ILE A 1 273 ? 18.124 13.797 7.415 1.00 93.69 273 ILE A O 1
ATOM 2170 N N . ASP A 1 274 ? 18.943 14.882 5.623 1.00 91.62 274 ASP A N 1
ATOM 2171 C CA . ASP A 1 274 ? 20.265 14.239 5.646 1.00 91.62 274 ASP A CA 1
ATOM 2172 C C . ASP A 1 274 ? 20.974 14.439 7.003 1.00 91.62 274 ASP A C 1
ATOM 2174 O O . ASP A 1 274 ? 21.682 13.557 7.487 1.00 91.62 274 ASP A O 1
ATOM 2178 N N . GLY A 1 275 ? 20.747 15.582 7.665 1.00 89.94 275 GLY A N 1
ATOM 2179 C CA . GLY A 1 275 ? 21.282 15.860 9.001 1.00 89.94 275 GLY A CA 1
ATOM 2180 C C . GLY A 1 275 ? 20.614 15.084 10.146 1.00 89.94 275 GLY A C 1
ATOM 2181 O O . GLY A 1 275 ? 21.238 14.897 11.189 1.00 89.94 275 GLY A O 1
ATOM 2182 N N . HIS A 1 276 ? 19.365 14.638 9.978 1.00 89.50 276 HIS A N 1
ATOM 2183 C CA . HIS A 1 276 ? 18.597 13.916 11.008 1.00 89.50 276 HIS A CA 1
ATOM 2184 C C . HIS A 1 276 ? 18.482 12.410 10.735 1.00 89.50 276 HIS A C 1
ATOM 2186 O O . HIS A 1 276 ? 18.271 11.632 11.665 1.00 89.50 276 HIS A O 1
ATOM 2192 N N . TYR A 1 277 ? 18.621 12.005 9.474 1.00 88.69 277 TYR A N 1
ATOM 2193 C CA . TYR A 1 277 ? 18.483 10.640 8.979 1.00 88.69 277 TYR A CA 1
ATOM 2194 C C . TYR A 1 277 ? 19.717 10.295 8.135 1.00 88.69 277 TYR A C 1
ATOM 2196 O O . TYR A 1 277 ? 19.651 10.330 6.907 1.00 88.69 277 TYR A O 1
ATOM 2204 N N . PRO A 1 278 ? 20.860 9.988 8.779 1.00 82.88 278 PRO A N 1
ATOM 2205 C CA . PRO A 1 278 ? 22.097 9.659 8.067 1.00 82.88 278 PRO A CA 1
ATOM 2206 C C . PRO A 1 278 ? 21.984 8.357 7.262 1.00 82.88 278 PRO A C 1
ATOM 2208 O O . PRO A 1 278 ? 22.695 8.174 6.280 1.00 82.88 278 PRO A O 1
ATOM 2211 N N . GLU A 1 279 ? 21.083 7.463 7.672 1.00 85.62 279 GLU A N 1
ATOM 2212 C CA . GLU A 1 279 ? 20.667 6.297 6.901 1.00 85.62 279 GLU A CA 1
ATOM 2213 C C . GLU A 1 279 ? 19.197 6.469 6.505 1.00 85.62 279 GLU A C 1
ATOM 2215 O O . GLU A 1 279 ? 18.371 6.891 7.321 1.00 85.62 279 GLU A O 1
ATOM 2220 N N . LEU A 1 280 ? 18.868 6.133 5.257 1.00 89.12 280 LEU A N 1
ATOM 2221 C CA . LEU A 1 280 ? 17.505 6.200 4.733 1.00 89.12 280 LEU A CA 1
ATOM 2222 C C . LEU A 1 280 ? 16.837 4.815 4.767 1.00 89.12 280 LEU A C 1
ATOM 2224 O O . LEU A 1 280 ? 17.526 3.796 4.632 1.00 89.12 280 LEU A O 1
ATOM 2228 N N . PRO A 1 281 ? 15.501 4.737 4.906 1.00 89.19 281 PRO A N 1
ATOM 2229 C CA . PRO A 1 281 ? 14.797 3.462 4.854 1.00 89.19 281 PRO A CA 1
ATOM 2230 C C . PRO A 1 281 ? 15.079 2.705 3.551 1.00 89.19 281 PRO A C 1
ATOM 2232 O O . PRO A 1 281 ? 15.261 3.304 2.495 1.00 89.19 281 PRO A O 1
ATOM 2235 N N . GLY A 1 282 ? 15.104 1.373 3.623 1.00 85.81 282 GLY A N 1
ATOM 2236 C CA . GLY A 1 282 ? 15.323 0.521 2.452 1.00 85.81 282 GLY A CA 1
ATOM 2237 C C . GLY A 1 282 ? 16.784 0.313 2.065 1.00 85.81 282 GLY A C 1
ATOM 2238 O O . GLY A 1 282 ? 17.065 -0.633 1.330 1.00 85.81 282 GLY A O 1
ATOM 2239 N N . THR A 1 283 ? 17.705 1.128 2.585 1.00 87.38 283 THR A N 1
ATOM 2240 C CA . THR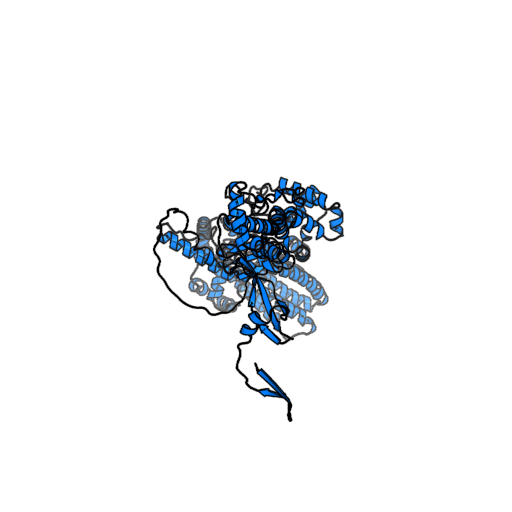 A 1 283 ? 19.147 1.009 2.327 1.00 87.38 283 THR A CA 1
ATOM 2241 C C . THR A 1 283 ? 19.812 -0.045 3.224 1.00 87.38 283 THR A C 1
ATOM 2243 O O . THR A 1 283 ? 19.245 -0.483 4.232 1.00 87.38 283 THR A O 1
ATOM 2246 N N . GLU A 1 284 ? 21.021 -0.483 2.859 1.00 82.94 284 GLU A N 1
ATOM 2247 C CA . GLU A 1 284 ? 21.845 -1.362 3.692 1.00 82.94 284 GLU A CA 1
ATOM 2248 C C . GLU A 1 284 ? 23.234 -0.776 3.971 1.00 82.94 284 GLU A C 1
ATOM 2250 O O . GLU A 1 284 ? 23.820 -0.083 3.145 1.00 82.94 284 GLU A O 1
ATOM 2255 N N . HIS A 1 285 ? 23.785 -1.104 5.139 1.00 72.38 285 HIS A N 1
ATOM 2256 C CA . HIS A 1 285 ? 25.172 -0.829 5.501 1.00 72.38 285 HIS A CA 1
ATOM 2257 C C . HIS A 1 285 ? 25.816 -2.110 6.035 1.00 72.38 285 HIS A C 1
ATOM 2259 O O . HIS A 1 285 ? 25.353 -2.720 7.002 1.00 72.38 285 HIS A O 1
ATOM 2265 N N . GLY A 1 286 ? 26.886 -2.573 5.381 1.00 66.38 286 GLY A N 1
ATOM 2266 C CA . GLY A 1 286 ? 27.619 -3.769 5.812 1.00 66.38 286 GLY A CA 1
ATOM 2267 C C . GLY A 1 286 ? 26.755 -5.038 5.908 1.00 66.38 286 GLY A C 1
ATOM 2268 O O . GLY A 1 286 ? 26.945 -5.830 6.834 1.00 66.38 286 GLY A O 1
ATOM 2269 N N . ARG A 1 287 ? 25.817 -5.234 4.963 1.00 65.31 287 ARG A N 1
ATOM 2270 C CA . ARG A 1 287 ? 24.831 -6.342 4.903 1.00 65.31 287 ARG A CA 1
ATOM 2271 C C . ARG A 1 287 ? 23.763 -6.337 6.003 1.00 65.31 287 ARG A C 1
ATOM 2273 O O . ARG A 1 287 ? 23.128 -7.368 6.250 1.00 65.31 287 ARG A O 1
ATOM 2280 N N . LYS A 1 288 ? 23.578 -5.216 6.702 1.00 76.06 288 LYS A N 1
ATOM 2281 C CA . LYS A 1 288 ? 22.463 -5.010 7.633 1.00 76.06 288 LYS A CA 1
ATOM 2282 C C . LYS A 1 288 ? 21.543 -3.913 7.094 1.00 76.06 288 LYS A C 1
ATOM 2284 O O . LYS A 1 288 ? 22.057 -2.937 6.556 1.00 76.06 288 LYS A O 1
ATOM 2289 N N . PRO A 1 289 ? 20.213 -4.062 7.233 1.00 80.50 289 PRO A N 1
ATOM 2290 C CA . PRO A 1 289 ? 19.278 -3.003 6.871 1.00 80.50 289 PRO A CA 1
ATOM 2291 C C . PRO A 1 289 ? 19.523 -1.765 7.734 1.00 80.50 289 PRO A C 1
ATOM 2293 O O . PRO A 1 289 ? 19.835 -1.903 8.922 1.00 80.50 289 PRO A O 1
ATOM 2296 N N . ALA A 1 290 ? 19.318 -0.589 7.145 1.00 82.69 290 ALA A N 1
ATOM 2297 C CA . ALA A 1 290 ? 19.270 0.665 7.879 1.00 82.69 290 ALA A CA 1
ATOM 2298 C C . ALA A 1 290 ? 18.232 0.590 9.005 1.00 82.69 290 ALA A C 1
ATOM 2300 O O . ALA A 1 290 ? 17.114 0.083 8.825 1.00 82.69 290 ALA A O 1
ATOM 2301 N N . LEU A 1 291 ? 18.615 1.073 10.184 1.00 79.62 291 LEU A N 1
ATOM 2302 C CA . LEU A 1 291 ? 17.757 1.032 11.363 1.00 79.62 291 LEU A CA 1
ATOM 2303 C C . LEU A 1 291 ? 16.965 2.335 11.504 1.00 79.62 291 LEU A C 1
ATOM 2305 O O . LEU A 1 291 ? 17.500 3.406 11.225 1.00 79.62 291 LEU A O 1
ATOM 2309 N N . PRO A 1 292 ? 15.702 2.266 11.966 1.00 76.06 292 PRO A N 1
ATOM 2310 C CA . PRO A 1 292 ? 14.935 3.469 12.247 1.00 76.06 292 PRO A CA 1
ATOM 2311 C C . PRO A 1 292 ? 15.614 4.305 13.342 1.00 76.06 292 PRO A C 1
ATOM 2313 O O . PRO A 1 292 ? 16.290 3.739 14.212 1.00 76.06 292 PRO A O 1
ATOM 2316 N N . PRO A 1 293 ? 15.405 5.634 13.348 1.00 73.56 293 PRO A N 1
ATOM 2317 C CA . PRO A 1 293 ? 15.956 6.493 14.386 1.00 73.56 293 PRO A CA 1
ATOM 2318 C C . PRO A 1 293 ? 15.434 6.089 15.770 1.00 73.56 293 PRO A C 1
ATOM 2320 O O . PRO A 1 293 ? 14.313 5.598 15.931 1.00 73.56 293 PRO A O 1
ATOM 2323 N N . LEU A 1 294 ? 16.272 6.311 16.780 1.00 71.50 294 LEU A N 1
ATOM 2324 C CA . LEU A 1 294 ? 15.904 6.146 18.181 1.00 71.50 294 LEU A CA 1
ATOM 2325 C C . LEU A 1 294 ? 15.089 7.364 18.626 1.00 71.50 294 LEU A C 1
ATOM 2327 O O . LEU A 1 294 ? 15.439 8.497 18.296 1.00 71.50 294 LEU A O 1
ATOM 2331 N N . ASN A 1 295 ? 14.022 7.135 19.389 1.00 63.91 295 ASN A N 1
ATOM 2332 C CA . ASN A 1 295 ? 13.311 8.220 20.064 1.00 63.91 295 ASN A CA 1
ATOM 2333 C C . ASN A 1 295 ? 14.188 8.829 21.176 1.00 63.91 295 ASN A C 1
ATOM 2335 O O . ASN A 1 295 ? 15.205 8.246 21.554 1.00 63.91 295 ASN A O 1
ATOM 2339 N N . ASP A 1 296 ? 13.757 9.956 21.755 1.00 53.81 296 ASP A N 1
ATOM 2340 C CA . ASP A 1 296 ? 14.450 10.628 22.873 1.00 53.81 296 ASP A CA 1
ATOM 2341 C C . ASP A 1 296 ? 14.692 9.696 24.084 1.00 53.81 296 ASP A C 1
ATOM 2343 O O . ASP A 1 296 ? 15.662 9.869 24.821 1.00 53.81 296 ASP A O 1
ATOM 2347 N N . ASP A 1 297 ? 13.860 8.660 24.241 1.00 54.44 297 ASP A N 1
ATOM 2348 C CA . ASP A 1 297 ? 13.966 7.624 25.279 1.00 54.44 297 ASP A CA 1
ATOM 2349 C C . ASP A 1 297 ? 14.912 6.457 24.910 1.00 54.44 297 ASP A C 1
ATOM 2351 O O . ASP A 1 297 ? 15.056 5.497 25.667 1.00 54.44 297 ASP A O 1
ATOM 2355 N N . GLY A 1 298 ? 15.563 6.502 23.743 1.00 54.22 298 GLY A N 1
ATOM 2356 C CA . GLY A 1 298 ? 16.459 5.445 23.263 1.00 54.22 298 GLY A CA 1
ATOM 2357 C C . GLY A 1 298 ? 15.747 4.184 22.754 1.00 54.22 298 GLY A C 1
ATOM 2358 O O . GLY A 1 298 ? 16.387 3.146 22.590 1.00 54.22 298 GLY A O 1
ATOM 2359 N N . GLU A 1 299 ? 14.438 4.251 22.494 1.00 51.88 299 GLU A N 1
ATOM 2360 C CA . GLU A 1 299 ? 13.640 3.139 21.965 1.00 51.88 299 GLU A CA 1
ATOM 2361 C C . GLU A 1 299 ? 13.375 3.300 20.458 1.00 51.88 299 GLU A C 1
ATOM 2363 O O . GLU A 1 299 ? 13.080 4.394 19.972 1.00 51.88 299 GLU A O 1
ATOM 2368 N N . THR A 1 300 ? 13.464 2.200 19.700 1.00 58.34 300 THR A N 1
ATOM 2369 C CA . THR A 1 300 ? 13.099 2.173 18.274 1.00 58.34 300 THR A CA 1
ATOM 2370 C C . THR A 1 300 ? 11.593 1.953 18.137 1.00 58.34 300 THR A C 1
ATOM 2372 O O . THR A 1 300 ? 11.075 0.911 18.530 1.00 58.34 300 THR A O 1
ATOM 2375 N N . THR A 1 301 ? 10.869 2.918 17.561 1.00 58.62 301 THR A N 1
ATOM 2376 C CA . THR A 1 301 ? 9.412 2.788 17.322 1.00 58.62 301 THR A CA 1
ATOM 2377 C C . THR A 1 301 ? 9.043 2.451 15.874 1.00 58.62 301 THR A C 1
ATOM 2379 O O . THR A 1 301 ? 7.864 2.302 15.556 1.00 58.62 301 THR A O 1
ATOM 2382 N N . GLY A 1 302 ? 10.046 2.247 15.014 1.00 72.50 302 GLY A N 1
ATOM 2383 C CA . GLY A 1 302 ? 9.882 2.031 13.575 1.00 72.50 302 GLY A CA 1
ATOM 2384 C C . GLY A 1 302 ? 10.225 3.280 12.764 1.00 72.50 302 GLY A C 1
ATOM 2385 O O . GLY A 1 302 ? 10.518 4.338 13.318 1.00 72.50 302 GLY A O 1
ATOM 2386 N N . TRP A 1 303 ? 10.232 3.147 11.438 1.00 82.75 303 TRP A N 1
ATOM 2387 C CA . TRP A 1 303 ? 10.458 4.288 10.553 1.00 82.75 303 TRP A CA 1
ATOM 2388 C C . TRP A 1 303 ? 9.253 5.235 10.607 1.00 82.75 303 TRP A C 1
ATOM 2390 O O . TRP A 1 303 ? 8.123 4.762 10.458 1.00 82.75 303 TRP A O 1
ATOM 2400 N N . PRO A 1 304 ? 9.456 6.549 10.806 1.00 85.25 304 PRO A N 1
ATOM 2401 C CA . PRO A 1 304 ? 8.370 7.503 10.681 1.00 85.25 304 PRO A CA 1
ATOM 2402 C C . PRO A 1 304 ? 7.930 7.596 9.221 1.00 85.25 304 PRO A C 1
ATOM 2404 O O . PRO A 1 304 ? 8.729 7.440 8.300 1.00 85.25 304 PRO A O 1
ATOM 2407 N N . ASP A 1 305 ? 6.657 7.902 9.019 1.00 86.69 305 ASP A N 1
ATOM 2408 C CA . ASP A 1 305 ? 6.125 8.228 7.703 1.00 86.69 305 ASP A CA 1
ATOM 2409 C C . ASP A 1 305 ? 6.789 9.506 7.151 1.00 86.69 305 ASP A C 1
ATOM 2411 O O . ASP A 1 305 ? 6.972 10.500 7.864 1.00 86.69 305 ASP A O 1
ATOM 2415 N N . PHE A 1 306 ? 7.123 9.494 5.863 1.00 91.88 306 PHE A N 1
ATOM 2416 C CA . PHE A 1 306 ? 7.749 10.614 5.168 1.00 91.88 306 PHE A CA 1
ATOM 2417 C C . PHE A 1 306 ? 6.894 11.885 5.222 1.00 91.88 306 PHE A C 1
ATOM 2419 O O . PHE A 1 306 ? 7.438 12.980 5.349 1.00 91.88 306 PHE A O 1
ATOM 2426 N N . PHE A 1 307 ? 5.560 11.774 5.207 1.00 88.88 307 PHE A N 1
ATOM 2427 C CA . PHE A 1 307 ? 4.662 12.932 5.332 1.00 88.88 307 PHE A CA 1
ATOM 2428 C C . PHE A 1 307 ? 4.878 13.691 6.652 1.00 88.88 307 PHE A C 1
ATOM 2430 O O . PHE A 1 307 ? 4.889 14.929 6.696 1.00 88.88 307 PHE A O 1
ATOM 2437 N N . HIS A 1 308 ? 5.101 12.944 7.735 1.00 86.19 308 HIS A N 1
ATOM 2438 C CA . HIS A 1 308 ? 5.410 13.506 9.043 1.00 86.19 308 HIS A CA 1
ATOM 2439 C C . HIS A 1 308 ? 6.789 14.174 9.046 1.00 86.19 308 HIS A C 1
ATOM 2441 O O . HIS A 1 308 ? 6.921 15.315 9.496 1.00 86.19 308 HIS A O 1
ATOM 2447 N N . VAL A 1 309 ? 7.796 13.497 8.487 1.00 90.38 309 VAL A N 1
ATOM 2448 C CA . VAL A 1 309 ? 9.163 14.027 8.401 1.00 90.38 309 VAL A CA 1
ATOM 2449 C C . VAL A 1 309 ? 9.226 15.289 7.550 1.00 90.38 309 VAL A C 1
ATOM 2451 O O . VAL A 1 309 ? 9.791 16.282 7.997 1.00 90.38 309 VAL A O 1
ATOM 2454 N N . PHE A 1 310 ? 8.576 15.303 6.386 1.00 92.31 310 PHE A N 1
ATOM 2455 C CA . PHE A 1 310 ? 8.461 16.485 5.536 1.00 92.31 310 PHE A CA 1
ATOM 2456 C C . PHE A 1 310 ? 7.840 17.662 6.293 1.00 92.31 310 PHE A C 1
ATOM 2458 O O . PHE A 1 310 ? 8.339 18.781 6.211 1.00 92.31 310 PHE A O 1
ATOM 2465 N N . THR A 1 311 ? 6.769 17.422 7.059 1.00 87.88 311 THR A N 1
ATOM 2466 C CA . THR A 1 311 ? 6.111 18.478 7.846 1.00 87.88 311 THR A CA 1
ATOM 2467 C C . THR A 1 311 ? 7.059 19.057 8.892 1.00 87.88 311 THR A C 1
ATOM 2469 O O . THR A 1 311 ? 7.180 20.277 8.993 1.00 87.88 311 THR A O 1
ATOM 2472 N N . LYS A 1 312 ? 7.760 18.196 9.640 1.00 88.19 312 LYS A N 1
ATOM 2473 C CA . LYS A 1 312 ? 8.737 18.619 10.650 1.00 88.19 312 LYS A CA 1
ATOM 2474 C C . LYS A 1 312 ? 9.890 19.401 10.014 1.00 88.19 312 LYS A C 1
ATOM 2476 O O . LYS A 1 312 ? 10.173 20.515 10.440 1.00 88.19 312 LYS A O 1
ATOM 2481 N N . ALA A 1 313 ? 10.463 18.877 8.932 1.00 91.94 313 ALA A N 1
ATOM 2482 C CA . ALA A 1 313 ? 11.530 19.527 8.181 1.00 91.94 313 ALA A CA 1
ATOM 2483 C C . ALA A 1 313 ? 11.098 20.892 7.621 1.00 91.94 313 ALA A C 1
ATOM 2485 O O . ALA A 1 313 ? 11.849 21.858 7.692 1.00 91.94 313 ALA A O 1
ATOM 2486 N N . ALA A 1 314 ? 9.876 21.007 7.097 1.00 91.00 314 ALA A N 1
ATOM 2487 C CA . ALA A 1 314 ? 9.351 22.268 6.583 1.00 91.00 314 ALA A CA 1
ATOM 2488 C C . ALA A 1 314 ? 9.155 23.321 7.690 1.00 91.00 314 ALA A C 1
ATOM 2490 O O . ALA A 1 314 ? 9.420 24.504 7.466 1.00 91.00 314 ALA A O 1
ATOM 2491 N N . ILE A 1 315 ? 8.707 22.915 8.882 1.00 88.81 315 ILE A N 1
ATOM 2492 C CA . ILE A 1 315 ? 8.584 23.816 10.036 1.00 88.81 315 ILE A CA 1
ATOM 2493 C C . ILE A 1 315 ? 9.974 24.269 10.496 1.00 88.81 315 ILE A C 1
ATOM 2495 O O . ILE A 1 315 ? 10.205 25.468 10.624 1.00 88.81 315 ILE A O 1
ATOM 2499 N N . ASP A 1 316 ? 10.905 23.336 10.685 1.00 90.62 316 ASP A N 1
ATOM 2500 C CA . ASP A 1 316 ? 12.206 23.628 11.293 1.00 90.62 316 ASP A CA 1
ATOM 2501 C C . ASP A 1 316 ? 13.168 24.338 10.326 1.00 90.62 316 ASP A C 1
ATOM 2503 O O . ASP A 1 316 ? 13.853 25.283 10.715 1.00 90.62 316 ASP A O 1
ATOM 2507 N N . ALA A 1 317 ? 13.217 23.919 9.058 1.00 91.44 317 ALA A N 1
ATOM 2508 C CA . ALA A 1 317 ? 14.157 24.459 8.073 1.00 91.44 317 ALA A CA 1
ATOM 2509 C C . ALA A 1 317 ? 13.650 25.732 7.376 1.00 91.44 317 ALA A C 1
ATOM 2511 O O . ALA A 1 317 ? 14.457 26.562 6.959 1.00 91.44 317 ALA A O 1
ATOM 2512 N N . ILE A 1 318 ? 12.329 25.889 7.218 1.00 90.25 318 ILE A N 1
ATOM 2513 C CA . ILE A 1 318 ? 11.723 26.999 6.452 1.00 90.25 318 ILE A CA 1
ATOM 2514 C C . ILE A 1 318 ? 10.886 27.926 7.349 1.00 90.25 318 ILE A C 1
ATOM 2516 O O . ILE A 1 318 ? 10.635 29.074 6.984 1.00 90.25 318 ILE A O 1
ATOM 2520 N N . GLY A 1 319 ? 10.456 27.476 8.531 1.00 87.62 319 GLY A N 1
ATOM 2521 C CA . GLY A 1 319 ? 9.489 28.213 9.351 1.00 87.62 319 GLY A CA 1
ATOM 2522 C C . GLY A 1 319 ? 8.060 28.115 8.810 1.00 87.62 319 GLY A C 1
ATOM 2523 O O . GLY A 1 319 ? 7.245 29.008 9.056 1.00 87.62 319 GLY A O 1
ATOM 2524 N N . ALA A 1 320 ? 7.754 27.069 8.034 1.00 88.00 320 ALA A N 1
ATOM 2525 C CA . ALA A 1 320 ? 6.447 26.904 7.413 1.00 88.00 320 ALA A CA 1
ATOM 2526 C C . ALA A 1 320 ? 5.350 26.641 8.459 1.00 88.00 320 ALA A C 1
ATOM 2528 O O . ALA A 1 320 ? 5.526 25.884 9.409 1.00 88.00 320 ALA A O 1
ATOM 2529 N N . GLN A 1 321 ? 4.170 27.219 8.252 1.00 85.75 321 GLN A N 1
ATOM 2530 C CA . GLN A 1 321 ? 2.985 26.981 9.076 1.00 85.75 321 GLN A CA 1
ATOM 2531 C C . GLN A 1 321 ? 2.131 25.881 8.441 1.00 85.75 321 GLN A C 1
ATOM 2533 O O . GLN A 1 321 ? 1.182 26.161 7.702 1.00 85.75 321 GLN A O 1
ATOM 2538 N N . ILE A 1 322 ? 2.489 24.622 8.704 1.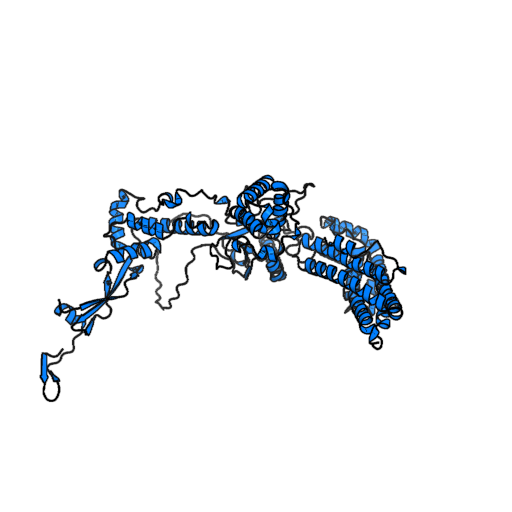00 79.81 322 ILE A N 1
ATOM 2539 C CA . ILE A 1 322 ? 1.784 23.435 8.201 1.00 79.81 322 ILE A CA 1
ATOM 2540 C C . ILE A 1 322 ? 1.317 22.574 9.371 1.00 79.81 322 ILE A C 1
ATOM 2542 O O . ILE A 1 322 ? 2.066 22.314 10.307 1.00 79.81 322 ILE A O 1
ATOM 2546 N N . HIS A 1 323 ? 0.071 22.106 9.297 1.00 74.31 323 HIS A N 1
ATOM 2547 C CA . HIS A 1 323 ? -0.455 21.118 10.231 1.00 74.31 323 HIS A CA 1
ATOM 2548 C C . HIS A 1 323 ? -0.248 19.692 9.681 1.00 74.31 323 HIS A C 1
ATOM 2550 O O . HIS A 1 323 ? -0.497 19.484 8.492 1.00 74.31 323 HIS A O 1
ATOM 2556 N N . PRO A 1 324 ? 0.110 18.687 10.505 1.00 63.72 324 PRO A N 1
ATOM 2557 C CA . PRO A 1 324 ? 0.322 17.309 10.038 1.00 63.72 324 PRO A CA 1
ATOM 2558 C C . PRO A 1 324 ? -0.868 16.698 9.278 1.00 63.72 324 PRO A C 1
ATOM 2560 O O . PRO A 1 324 ? -0.684 15.926 8.347 1.00 63.72 324 PRO A O 1
ATOM 2563 N N . GLN A 1 325 ? -2.100 17.091 9.619 1.00 68.81 325 GLN A N 1
ATOM 2564 C CA . GLN A 1 325 ? -3.329 16.605 8.961 1.00 68.81 325 GLN A CA 1
ATOM 2565 C C . GLN A 1 325 ? -3.599 17.220 7.573 1.00 68.81 325 GLN A C 1
ATOM 2567 O O . GLN A 1 325 ? -4.644 16.961 6.983 1.00 68.81 325 GLN A O 1
ATOM 2572 N N . VAL A 1 326 ? -2.703 18.063 7.048 1.00 74.56 326 VAL A N 1
ATOM 2573 C CA . VAL A 1 326 ? -2.845 18.624 5.692 1.00 74.56 326 VAL A CA 1
ATOM 2574 C C . VAL A 1 326 ? -2.682 17.540 4.620 1.00 74.56 326 VAL A C 1
ATOM 2576 O O . VAL A 1 326 ? -3.292 17.647 3.557 1.00 74.56 326 VAL A O 1
ATOM 2579 N N . PHE A 1 327 ? -1.901 16.494 4.893 1.00 76.19 327 PHE A N 1
ATOM 2580 C CA . PHE A 1 327 ? -1.664 15.381 3.973 1.00 76.19 327 PHE A CA 1
ATOM 2581 C C . PHE A 1 327 ? -2.776 14.331 4.088 1.00 76.19 327 PHE A C 1
ATOM 2583 O O . PHE A 1 327 ? -2.627 13.316 4.759 1.00 76.19 327 PHE A O 1
ATOM 2590 N N . THR A 1 328 ? -3.918 14.606 3.456 1.00 78.56 328 THR A N 1
ATOM 2591 C CA . THR A 1 328 ? -5.004 13.630 3.276 1.00 78.56 328 THR A CA 1
ATOM 2592 C C . THR A 1 328 ? -4.726 12.710 2.086 1.00 78.56 328 THR A C 1
ATOM 2594 O O . THR A 1 328 ? -3.970 13.086 1.189 1.00 78.56 328 THR A O 1
ATOM 2597 N N . ASP A 1 329 ? -5.394 11.553 2.021 1.00 78.06 329 ASP A N 1
ATOM 2598 C CA . ASP A 1 329 ? -5.304 10.624 0.878 1.00 78.06 329 ASP A CA 1
ATOM 2599 C C . ASP A 1 329 ? -5.538 11.340 -0.467 1.00 78.06 329 ASP A C 1
ATOM 2601 O O . ASP A 1 329 ? -4.750 11.188 -1.397 1.00 78.06 329 ASP A O 1
ATOM 2605 N N . ASP A 1 330 ? -6.527 12.240 -0.531 1.00 81.06 330 ASP A N 1
ATOM 2606 C CA . ASP A 1 330 ? -6.808 13.066 -1.717 1.00 81.06 330 ASP A CA 1
ATOM 2607 C C . ASP A 1 330 ? -5.625 13.943 -2.155 1.00 81.06 330 ASP A C 1
ATOM 2609 O O . ASP A 1 330 ? -5.490 14.278 -3.333 1.00 81.06 330 ASP A O 1
ATOM 2613 N N . LEU A 1 331 ? -4.803 14.406 -1.209 1.00 81.38 331 LEU A N 1
ATOM 2614 C CA . LEU A 1 331 ? -3.626 15.216 -1.509 1.00 81.38 331 LEU A CA 1
ATOM 2615 C C . LEU A 1 331 ? -2.460 14.328 -1.943 1.00 81.38 331 LEU A C 1
ATOM 2617 O O . LEU A 1 331 ? -1.742 14.690 -2.874 1.00 81.38 331 LEU A O 1
ATOM 2621 N N . ILE A 1 332 ? -2.317 13.156 -1.323 1.00 83.06 332 ILE A N 1
ATOM 2622 C CA . ILE A 1 332 ? -1.341 12.132 -1.712 1.00 83.06 332 ILE A CA 1
ATOM 2623 C C . ILE A 1 332 ? -1.620 11.650 -3.143 1.00 83.06 332 ILE A C 1
ATOM 2625 O O . ILE A 1 332 ? -0.692 11.488 -3.933 1.00 83.06 332 ILE A O 1
ATOM 2629 N N . ASP A 1 333 ? -2.889 11.515 -3.525 1.00 86.06 333 ASP A N 1
ATOM 2630 C CA . ASP A 1 333 ? -3.309 11.151 -4.881 1.00 86.06 333 ASP A CA 1
ATOM 2631 C C . ASP A 1 333 ? -2.983 12.212 -5.944 1.00 86.06 333 ASP A C 1
ATOM 2633 O O . ASP A 1 333 ? -2.961 11.896 -7.133 1.00 86.06 333 ASP A O 1
ATOM 2637 N N . ARG A 1 334 ? -2.680 13.457 -5.544 1.00 87.56 334 ARG A N 1
ATOM 2638 C CA . ARG A 1 334 ? -2.210 14.511 -6.465 1.00 87.56 334 ARG A CA 1
ATOM 2639 C C . ARG A 1 334 ? -0.724 14.416 -6.788 1.00 87.56 334 ARG A C 1
ATOM 2641 O O . ARG A 1 334 ? -0.275 15.118 -7.695 1.00 87.56 334 ARG A O 1
ATOM 2648 N N . LEU A 1 335 ? 0.045 13.619 -6.045 1.00 90.44 335 LEU A N 1
ATOM 2649 C CA . LEU A 1 335 ? 1.437 13.355 -6.391 1.00 90.44 335 LEU A CA 1
ATOM 2650 C C . LEU A 1 335 ? 1.503 12.615 -7.726 1.00 90.44 335 LEU A C 1
ATOM 2652 O O . LEU A 1 335 ? 0.622 11.819 -8.061 1.00 90.44 335 LEU A O 1
ATOM 2656 N N . ALA A 1 336 ? 2.578 12.855 -8.476 1.00 91.25 336 ALA A N 1
ATOM 2657 C CA . ALA A 1 336 ? 2.832 12.083 -9.681 1.00 91.25 336 ALA A CA 1
ATOM 2658 C C . ALA A 1 336 ? 2.886 10.578 -9.331 1.00 91.25 336 ALA A C 1
ATOM 2660 O O . ALA A 1 336 ? 3.479 10.224 -8.307 1.00 91.25 336 ALA A O 1
ATOM 2661 N N . PRO A 1 337 ? 2.277 9.682 -10.135 1.00 91.06 337 PRO A N 1
ATOM 2662 C CA . PRO A 1 337 ? 2.164 8.263 -9.790 1.00 91.06 337 PRO A CA 1
ATOM 2663 C C . PRO A 1 337 ? 3.496 7.581 -9.455 1.00 91.06 337 PRO A C 1
ATOM 2665 O O . PRO A 1 337 ? 3.531 6.768 -8.531 1.00 91.06 337 PRO A O 1
ATOM 2668 N N . TYR A 1 338 ? 4.578 7.951 -10.144 1.00 93.25 338 TYR A N 1
ATOM 2669 C CA . TYR A 1 338 ? 5.917 7.382 -9.956 1.00 93.25 338 TYR A CA 1
ATOM 2670 C C . TYR A 1 338 ? 6.595 7.760 -8.632 1.00 93.25 338 TYR A C 1
ATOM 2672 O O . TYR A 1 338 ? 7.483 7.048 -8.167 1.00 93.25 338 TYR A O 1
ATOM 2680 N N . LEU A 1 339 ? 6.154 8.846 -7.986 1.00 94.50 339 LEU A N 1
ATOM 2681 C CA . LEU A 1 339 ? 6.650 9.248 -6.665 1.00 94.50 339 LEU A CA 1
ATOM 2682 C C . LEU A 1 339 ? 6.072 8.385 -5.539 1.00 94.50 339 LEU A C 1
ATOM 2684 O O . LEU A 1 339 ? 6.526 8.473 -4.401 1.00 94.50 339 LEU A O 1
ATOM 2688 N N . ARG A 1 340 ? 5.085 7.539 -5.852 1.00 93.31 340 ARG A N 1
ATOM 2689 C CA . ARG A 1 340 ? 4.491 6.575 -4.929 1.00 93.31 340 ARG A CA 1
ATOM 2690 C C . ARG A 1 340 ? 4.917 5.175 -5.332 1.00 93.31 340 ARG A C 1
ATOM 2692 O O . ARG A 1 340 ? 4.624 4.747 -6.450 1.00 93.31 340 ARG A O 1
ATOM 2699 N N . MET A 1 341 ? 5.552 4.454 -4.412 1.00 95.19 341 MET A N 1
ATOM 2700 C CA . MET A 1 341 ? 5.957 3.076 -4.668 1.00 95.19 341 MET A CA 1
ATOM 2701 C C . MET A 1 341 ? 4.742 2.199 -4.999 1.00 95.19 341 MET A C 1
ATOM 2703 O O . MET A 1 341 ? 3.666 2.315 -4.406 1.00 95.19 341 MET A O 1
ATOM 2707 N N . THR A 1 342 ? 4.924 1.310 -5.966 1.00 96.12 342 THR A N 1
ATOM 2708 C CA . THR A 1 342 ? 3.979 0.247 -6.304 1.00 96.12 342 THR A CA 1
ATOM 2709 C C . THR A 1 342 ? 4.365 -1.013 -5.541 1.00 96.12 342 THR A C 1
ATOM 2711 O O . THR A 1 342 ? 5.541 -1.303 -5.355 1.00 96.12 342 THR A O 1
ATOM 2714 N N . PHE A 1 343 ? 3.391 -1.804 -5.114 1.00 96.62 343 PHE A N 1
ATOM 2715 C CA . PHE A 1 343 ? 3.618 -3.079 -4.443 1.00 96.62 343 PHE A CA 1
ATOM 2716 C C . PHE A 1 343 ? 3.084 -4.210 -5.313 1.00 96.62 343 PHE A C 1
ATOM 2718 O O . PHE A 1 343 ? 1.929 -4.163 -5.736 1.00 96.62 343 PHE A O 1
ATOM 2725 N N . SER A 1 344 ? 3.907 -5.226 -5.550 1.00 95.44 344 SER A N 1
ATOM 2726 C CA . SER A 1 344 ? 3.560 -6.454 -6.265 1.00 95.44 344 SER A CA 1
ATOM 2727 C C . SER A 1 344 ? 3.576 -7.620 -5.282 1.00 95.44 344 SER A C 1
ATOM 2729 O O . SER A 1 344 ? 4.623 -7.948 -4.730 1.00 95.44 344 SER A O 1
ATOM 2731 N N . VAL A 1 345 ? 2.419 -8.229 -5.011 1.00 93.94 345 VAL A N 1
ATOM 2732 C CA . VAL A 1 345 ? 2.326 -9.408 -4.138 1.00 93.94 345 VAL A CA 1
ATOM 2733 C C . VAL A 1 345 ? 2.577 -10.657 -4.969 1.00 93.94 345 VAL A C 1
ATOM 2735 O O . VAL A 1 345 ? 1.821 -10.953 -5.894 1.00 93.94 345 VAL A O 1
ATOM 2738 N N . GLU A 1 346 ? 3.609 -11.410 -4.611 1.00 92.44 346 GLU A N 1
ATOM 2739 C CA . GLU A 1 346 ? 4.036 -12.617 -5.312 1.00 92.44 346 GLU A CA 1
ATOM 2740 C C . GLU A 1 346 ? 3.836 -13.869 -4.455 1.00 92.44 346 GLU A C 1
ATOM 2742 O O . GLU A 1 346 ? 3.998 -13.857 -3.231 1.00 92.44 346 GLU A O 1
ATOM 2747 N N . ASN A 1 347 ? 3.529 -14.990 -5.107 1.00 86.38 347 ASN A N 1
ATOM 2748 C CA . ASN A 1 347 ? 3.474 -16.276 -4.423 1.00 86.38 347 ASN A CA 1
ATOM 2749 C C . ASN A 1 347 ? 4.888 -16.755 -4.030 1.00 86.38 347 ASN A C 1
ATOM 2751 O O . ASN A 1 347 ? 5.826 -16.679 -4.825 1.00 86.38 347 ASN A O 1
ATOM 2755 N N . ASP A 1 348 ? 5.042 -17.320 -2.829 1.00 71.25 348 ASP A N 1
ATOM 2756 C CA . ASP A 1 348 ? 6.341 -17.716 -2.257 1.00 71.25 348 ASP A CA 1
ATOM 2757 C C . ASP A 1 348 ? 7.064 -18.834 -3.052 1.00 71.25 348 ASP A C 1
ATOM 2759 O O . ASP A 1 348 ? 8.257 -19.086 -2.858 1.00 71.25 348 ASP A O 1
ATOM 2763 N N . GLY A 1 349 ? 6.355 -19.503 -3.969 1.00 54.12 349 GLY A N 1
ATOM 2764 C CA . GLY A 1 349 ? 6.796 -20.700 -4.693 1.00 54.12 349 GLY A CA 1
ATOM 2765 C C . GLY A 1 349 ? 7.990 -20.546 -5.649 1.00 54.12 349 GLY A C 1
ATOM 2766 O O . GLY A 1 349 ? 8.543 -21.562 -6.061 1.00 54.12 349 GLY A O 1
ATOM 2767 N N . ALA A 1 350 ? 8.438 -19.333 -5.990 1.00 43.81 350 ALA A N 1
ATOM 2768 C CA . ALA A 1 350 ? 9.532 -19.149 -6.958 1.00 43.81 350 ALA A CA 1
ATOM 2769 C C . ALA A 1 350 ? 10.945 -19.111 -6.346 1.00 43.81 350 ALA A C 1
ATOM 2771 O O . ALA A 1 350 ? 11.923 -19.370 -7.045 1.00 43.81 350 ALA A O 1
ATOM 2772 N N . ARG A 1 351 ? 11.093 -18.857 -5.036 1.00 43.34 351 ARG A N 1
ATOM 2773 C CA . ARG A 1 351 ? 12.423 -18.674 -4.409 1.00 43.34 351 ARG A CA 1
ATOM 2774 C C . ARG A 1 351 ? 13.192 -19.974 -4.113 1.00 43.34 351 ARG A C 1
ATOM 2776 O O . ARG A 1 351 ? 14.365 -19.907 -3.756 1.00 43.34 351 ARG A O 1
ATOM 2783 N N . GLN A 1 352 ? 12.590 -21.162 -4.249 1.00 40.59 352 GLN A N 1
ATOM 2784 C CA . GLN A 1 352 ? 13.203 -22.416 -3.766 1.00 40.59 352 GLN A CA 1
ATOM 2785 C C . GLN A 1 352 ? 14.158 -23.139 -4.739 1.00 40.59 352 GLN A C 1
ATOM 2787 O O . GLN A 1 352 ? 14.809 -24.096 -4.321 1.00 40.59 352 GLN A O 1
ATOM 2792 N N . VAL A 1 353 ? 14.324 -22.698 -5.993 1.00 32.41 353 VAL A N 1
ATOM 2793 C CA . VAL A 1 353 ? 15.184 -23.416 -6.969 1.00 32.41 353 VAL A CA 1
ATOM 2794 C C . VAL A 1 353 ? 16.606 -22.831 -7.091 1.00 32.41 353 VAL A C 1
ATOM 2796 O O . VAL A 1 353 ? 17.527 -23.536 -7.498 1.00 32.41 353 VAL A O 1
ATOM 2799 N N . ALA A 1 354 ? 16.852 -21.593 -6.650 1.00 32.78 354 ALA A N 1
ATOM 2800 C CA . ALA A 1 354 ? 18.123 -20.891 -6.896 1.00 32.78 354 ALA A CA 1
ATOM 2801 C C . ALA A 1 354 ? 19.249 -21.147 -5.863 1.00 32.78 354 ALA A C 1
ATOM 2803 O O . ALA A 1 354 ? 20.335 -20.593 -5.981 1.00 32.78 354 ALA A O 1
ATOM 2804 N N . GLY A 1 355 ? 19.040 -22.010 -4.860 1.00 27.83 355 GLY A N 1
ATOM 2805 C CA . GLY A 1 355 ? 20.040 -22.305 -3.816 1.00 27.83 355 GLY A CA 1
ATOM 2806 C C . GLY A 1 355 ? 21.067 -23.398 -4.155 1.00 27.83 355 GLY A C 1
ATOM 2807 O O . GLY A 1 355 ? 21.861 -23.780 -3.299 1.00 27.83 355 GLY A O 1
ATOM 2808 N N . ARG A 1 356 ? 21.051 -23.958 -5.371 1.00 29.30 356 ARG A N 1
ATOM 2809 C CA . ARG A 1 356 ? 21.978 -25.020 -5.802 1.00 29.30 356 ARG A CA 1
ATOM 2810 C C . ARG A 1 356 ? 22.516 -24.737 -7.200 1.00 29.30 356 ARG A C 1
ATOM 2812 O O . ARG A 1 356 ? 22.110 -25.406 -8.141 1.00 29.30 356 ARG A O 1
ATOM 2819 N N . ARG A 1 357 ? 23.427 -23.772 -7.342 1.00 29.52 357 ARG A N 1
ATOM 2820 C CA . ARG A 1 357 ? 24.441 -23.749 -8.418 1.00 29.52 357 ARG A CA 1
ATOM 2821 C C . ARG A 1 357 ? 25.436 -22.609 -8.186 1.00 29.52 357 ARG A C 1
ATOM 2823 O O . ARG A 1 357 ? 25.371 -21.568 -8.816 1.00 29.52 357 ARG A O 1
ATOM 2830 N N . HIS A 1 358 ? 26.402 -22.858 -7.307 1.00 25.73 358 HIS A N 1
ATOM 2831 C CA . HIS A 1 358 ? 27.730 -22.265 -7.433 1.00 25.73 358 HIS A CA 1
ATOM 2832 C C . HIS A 1 358 ? 28.771 -23.382 -7.339 1.00 25.73 358 HIS A C 1
ATOM 2834 O O . HIS A 1 358 ? 28.739 -24.186 -6.410 1.00 25.73 358 HIS A O 1
ATOM 2840 N N . GLY A 1 359 ? 29.672 -23.408 -8.325 1.00 24.61 359 GLY A N 1
ATOM 2841 C CA . GLY A 1 359 ? 30.932 -24.147 -8.294 1.00 24.61 359 GLY A CA 1
ATOM 2842 C C . GLY A 1 359 ? 30.949 -25.485 -9.034 1.00 24.61 359 GLY A C 1
ATOM 2843 O O . GLY A 1 359 ? 30.839 -26.522 -8.397 1.00 24.61 359 GLY A O 1
ATOM 2844 N N . HIS A 1 360 ? 31.192 -25.476 -10.350 1.00 25.47 360 HIS A N 1
ATOM 2845 C CA . HIS A 1 360 ? 32.403 -26.110 -10.896 1.00 25.47 360 HIS A CA 1
ATOM 2846 C C . HIS A 1 360 ? 32.617 -25.707 -12.361 1.00 25.47 360 HIS A C 1
ATOM 2848 O O . HIS A 1 360 ? 31.821 -26.026 -13.240 1.00 25.47 360 HIS A O 1
ATOM 2854 N N . HIS A 1 361 ? 33.709 -24.984 -12.590 1.00 25.80 361 HIS A N 1
ATOM 2855 C CA . HIS A 1 361 ? 34.315 -24.751 -13.892 1.00 25.80 361 HIS A CA 1
ATOM 2856 C C . HIS A 1 361 ? 35.211 -25.965 -14.176 1.00 25.80 361 HIS A C 1
ATOM 2858 O O . HIS A 1 361 ? 36.057 -26.298 -13.349 1.00 25.80 361 HIS A O 1
ATOM 2864 N N . GLY A 1 362 ? 35.008 -26.654 -15.295 1.00 24.00 362 GLY A N 1
ATOM 2865 C CA . GLY A 1 362 ? 35.815 -27.815 -15.669 1.00 24.00 362 GLY A CA 1
ATOM 2866 C C . GLY A 1 362 ? 35.260 -28.481 -16.919 1.00 24.00 362 GLY A C 1
ATOM 2867 O O . GLY A 1 362 ? 34.210 -29.116 -16.868 1.00 24.00 362 GLY A O 1
ATOM 2868 N N . GLY A 1 363 ? 35.937 -28.275 -18.048 1.00 24.36 363 GLY A N 1
ATOM 2869 C CA . GLY A 1 363 ? 35.537 -28.816 -19.342 1.00 24.36 363 GLY A CA 1
ATOM 2870 C C . GLY A 1 363 ? 35.645 -30.337 -19.425 1.00 24.36 363 GLY A C 1
ATOM 2871 O O . GLY A 1 363 ? 36.428 -30.950 -18.709 1.00 24.36 363 GLY A O 1
ATOM 2872 N N . ASN A 1 364 ? 34.887 -30.937 -20.342 1.00 25.28 364 ASN A N 1
ATOM 2873 C CA . ASN A 1 364 ? 35.464 -31.743 -21.414 1.00 25.28 364 ASN A CA 1
ATOM 2874 C C . ASN A 1 364 ? 34.416 -32.037 -22.499 1.00 25.28 364 ASN A C 1
ATOM 2876 O O . ASN A 1 364 ? 33.208 -31.990 -22.280 1.00 25.28 364 ASN A O 1
ATOM 2880 N N . GLU A 1 365 ? 34.947 -32.324 -23.674 1.00 25.88 365 GLU A N 1
ATOM 2881 C CA . GLU A 1 365 ? 34.325 -32.518 -24.971 1.00 25.88 365 GLU A CA 1
ATOM 2882 C C . GLU A 1 365 ? 33.363 -33.720 -25.108 1.00 25.88 365 GLU A C 1
ATOM 2884 O O . GLU A 1 365 ? 33.514 -34.757 -24.468 1.00 25.88 365 GLU A O 1
ATOM 2889 N N . ARG A 1 366 ? 32.466 -33.572 -26.101 1.00 26.22 366 ARG A N 1
ATOM 2890 C CA . ARG A 1 366 ? 31.944 -34.578 -27.057 1.00 26.22 366 ARG A CA 1
ATOM 2891 C C . ARG A 1 366 ? 31.250 -35.846 -26.532 1.00 26.22 366 ARG A C 1
ATOM 2893 O O . ARG A 1 366 ? 31.890 -36.796 -26.104 1.00 26.22 366 ARG A O 1
ATOM 2900 N N . SER A 1 367 ? 29.964 -35.974 -26.879 1.00 26.58 367 SER A N 1
ATOM 2901 C CA . SER A 1 367 ? 29.447 -37.075 -27.725 1.00 26.58 367 SER A CA 1
ATOM 2902 C C . SER A 1 367 ? 27.958 -36.861 -28.032 1.00 26.58 367 SER A C 1
ATOM 2904 O O . SER A 1 367 ? 27.163 -36.615 -27.129 1.00 26.58 367 SER A O 1
ATOM 2906 N N . GLY A 1 368 ? 27.581 -36.911 -29.312 1.00 24.53 368 GLY A N 1
ATOM 2907 C CA . GLY A 1 368 ? 26.222 -36.637 -29.781 1.00 24.53 368 GLY A CA 1
ATOM 2908 C C . GLY A 1 368 ? 25.285 -37.847 -29.803 1.00 24.53 368 GLY A C 1
ATOM 2909 O O . GLY A 1 368 ? 25.729 -38.992 -29.809 1.00 24.53 368 GLY A O 1
ATOM 2910 N N . ARG A 1 369 ? 23.977 -37.582 -29.943 1.00 27.41 369 ARG A N 1
ATOM 2911 C CA . ARG A 1 369 ? 23.076 -38.397 -30.777 1.00 27.41 369 ARG A CA 1
ATOM 2912 C C . ARG A 1 369 ? 21.725 -37.719 -31.047 1.00 27.41 369 ARG A C 1
ATOM 2914 O O . ARG A 1 369 ? 21.039 -37.287 -30.134 1.00 27.41 369 ARG A O 1
ATOM 2921 N N . ASN A 1 370 ? 21.393 -37.711 -32.338 1.00 25.36 370 ASN A N 1
ATOM 2922 C CA . ASN A 1 370 ? 20.112 -37.539 -33.032 1.00 25.36 370 ASN A CA 1
ATOM 2923 C C . ASN A 1 370 ? 18.790 -37.632 -32.246 1.00 25.36 370 ASN A C 1
ATOM 2925 O O . ASN A 1 370 ? 18.530 -38.622 -31.567 1.00 25.36 370 ASN A O 1
ATOM 2929 N N . GLY A 1 371 ? 17.868 -36.735 -32.613 1.00 26.92 371 GLY A N 1
ATOM 2930 C CA . GLY A 1 371 ? 16.419 -36.923 -32.517 1.00 26.92 371 GLY A CA 1
ATOM 2931 C C . GLY A 1 371 ? 15.666 -35.875 -33.344 1.00 26.92 371 GLY A C 1
ATOM 2932 O O . GLY A 1 371 ? 15.512 -34.743 -32.907 1.00 26.92 371 GLY A O 1
ATOM 2933 N N . LYS A 1 372 ? 15.239 -36.249 -34.556 1.00 26.25 372 LYS A N 1
ATOM 2934 C CA . LYS A 1 372 ? 14.379 -35.465 -35.461 1.00 26.25 372 LYS A CA 1
ATOM 2935 C C . LYS A 1 372 ? 12.991 -35.238 -34.839 1.00 26.25 372 LYS A C 1
ATOM 2937 O O . LYS A 1 372 ? 12.417 -36.207 -34.354 1.00 26.25 372 LYS A O 1
ATOM 2942 N N . ASN A 1 373 ? 12.417 -34.039 -34.981 1.00 27.52 373 ASN A N 1
ATOM 2943 C CA . ASN A 1 373 ? 11.026 -33.905 -35.436 1.00 27.52 373 ASN A CA 1
ATOM 2944 C C . ASN A 1 373 ? 10.681 -32.491 -35.938 1.00 27.52 373 ASN A C 1
ATOM 2946 O O . ASN A 1 373 ? 11.087 -31.482 -35.368 1.00 27.52 373 ASN A O 1
ATOM 2950 N N . GLU A 1 374 ? 9.938 -32.480 -37.041 1.00 28.39 374 GLU A N 1
ATOM 2951 C CA . GLU A 1 374 ? 9.445 -31.353 -37.840 1.00 28.39 374 GLU A CA 1
ATOM 2952 C C . GLU A 1 374 ? 8.301 -30.605 -37.120 1.00 28.39 374 GLU A C 1
ATOM 2954 O O . GLU A 1 374 ? 7.450 -31.218 -36.485 1.00 28.39 374 GLU A O 1
ATOM 2959 N N . ARG A 1 375 ? 8.393 -29.273 -37.005 1.00 25.42 375 ARG A N 1
ATOM 2960 C CA . ARG A 1 375 ? 7.641 -28.224 -37.740 1.00 25.42 375 ARG A CA 1
ATOM 2961 C C . ARG A 1 375 ? 6.103 -28.330 -37.764 1.00 25.42 375 ARG A C 1
ATOM 2963 O O . ARG A 1 375 ? 5.532 -29.030 -38.588 1.00 25.42 375 ARG A O 1
ATOM 2970 N N . ASN A 1 376 ? 5.473 -27.456 -36.976 1.00 26.98 376 ASN A N 1
ATOM 2971 C CA . ASN A 1 376 ? 4.328 -26.594 -37.328 1.00 26.98 376 ASN A CA 1
ATOM 2972 C C . ASN A 1 376 ? 4.303 -25.493 -36.237 1.00 26.98 376 ASN A C 1
ATOM 2974 O O . ASN A 1 376 ? 4.381 -25.837 -35.066 1.00 26.98 376 ASN A O 1
ATOM 2978 N N . GLY A 1 377 ? 4.330 -24.178 -36.457 1.00 24.34 377 GLY A N 1
ATOM 2979 C CA . GLY A 1 377 ? 3.784 -23.370 -37.542 1.00 24.34 377 GLY A CA 1
ATOM 2980 C C . GLY A 1 377 ? 2.699 -22.454 -36.954 1.00 24.34 377 GLY A C 1
ATOM 2981 O O . GLY A 1 377 ? 1.523 -22.714 -37.165 1.00 24.34 377 GLY A O 1
ATOM 2982 N N . GLY A 1 378 ? 3.081 -21.442 -36.164 1.00 24.11 378 GLY A N 1
ATOM 2983 C CA . GLY A 1 378 ? 2.159 -20.484 -35.537 1.00 24.11 378 GLY A CA 1
ATOM 2984 C C . GLY A 1 378 ? 2.930 -19.336 -34.885 1.00 24.11 378 GLY A C 1
ATOM 2985 O O . GLY A 1 378 ? 3.627 -19.539 -33.899 1.00 24.11 378 GLY A O 1
ATOM 2986 N N . ASN A 1 379 ? 2.876 -18.169 -35.518 1.00 25.27 379 ASN A N 1
ATOM 2987 C CA . ASN A 1 379 ? 3.700 -16.993 -35.269 1.00 25.27 379 ASN A CA 1
ATOM 2988 C C . ASN A 1 379 ? 2.936 -16.015 -34.361 1.00 25.27 379 ASN A C 1
ATOM 2990 O O . ASN A 1 379 ? 2.030 -15.343 -34.840 1.00 25.27 379 ASN A O 1
ATOM 2994 N N . GLU A 1 380 ? 3.306 -15.920 -33.086 1.00 26.94 380 GLU A N 1
ATOM 2995 C CA . GLU A 1 380 ? 2.947 -14.800 -32.207 1.00 26.94 380 GLU A CA 1
ATOM 2996 C C . GLU A 1 380 ? 4.240 -14.307 -31.550 1.00 26.94 380 GLU A C 1
ATOM 2998 O O . GLU A 1 380 ? 4.851 -14.981 -30.718 1.00 26.94 380 GLU A O 1
ATOM 3003 N N . ARG A 1 381 ? 4.715 -13.153 -32.027 1.00 25.81 381 ARG A N 1
ATOM 3004 C CA . ARG A 1 381 ? 5.876 -12.446 -31.488 1.00 25.81 381 ARG A CA 1
ATOM 3005 C C . ARG A 1 381 ? 5.458 -11.829 -30.158 1.00 25.81 381 ARG A C 1
ATOM 3007 O O . ARG A 1 381 ? 4.763 -10.823 -30.148 1.00 25.81 381 ARG A O 1
ATOM 3014 N N . ASN A 1 382 ? 5.862 -12.465 -29.065 1.00 27.28 382 ASN A N 1
ATOM 3015 C CA . ASN A 1 382 ? 5.830 -11.866 -27.741 1.00 27.28 382 ASN A CA 1
ATOM 3016 C C . ASN A 1 382 ? 7.226 -11.305 -27.459 1.00 27.28 382 ASN A C 1
ATOM 3018 O O . ASN A 1 382 ? 8.220 -12.035 -27.555 1.00 27.28 382 ASN A O 1
ATOM 3022 N N . GLU A 1 383 ? 7.277 -10.008 -27.179 1.00 28.97 383 GLU A N 1
ATOM 3023 C CA . GLU A 1 383 ? 8.473 -9.248 -26.832 1.00 28.97 383 GLU A CA 1
ATOM 3024 C C . GLU A 1 383 ? 9.203 -9.936 -25.676 1.00 28.97 383 GLU A C 1
ATOM 3026 O O . GLU A 1 383 ? 8.671 -10.161 -24.585 1.00 28.97 383 GLU A O 1
ATOM 3031 N N . ARG A 1 384 ? 10.436 -10.356 -25.959 1.00 28.72 384 ARG A N 1
ATOM 3032 C CA . ARG A 1 384 ? 11.337 -10.943 -24.976 1.00 28.72 384 ARG A CA 1
ATOM 3033 C C . ARG A 1 384 ? 11.928 -9.808 -24.162 1.00 28.72 384 ARG A C 1
ATOM 3035 O O . ARG A 1 384 ? 12.958 -9.262 -24.531 1.00 28.72 384 ARG A O 1
ATOM 3042 N N . ASN A 1 385 ? 11.292 -9.507 -23.039 1.00 31.34 385 ASN A N 1
ATOM 3043 C CA . ASN A 1 385 ? 11.945 -8.758 -21.982 1.00 31.34 385 ASN A CA 1
ATOM 3044 C C . ASN A 1 385 ? 13.020 -9.664 -21.350 1.00 31.34 385 ASN A C 1
ATOM 3046 O O . ASN A 1 385 ? 12.714 -10.688 -20.725 1.00 31.34 385 ASN A O 1
ATOM 3050 N N . GLY A 1 386 ? 14.283 -9.353 -21.632 1.00 25.78 386 GLY A N 1
ATOM 3051 C CA . GLY A 1 386 ? 15.455 -10.064 -21.145 1.00 25.78 386 GLY A CA 1
ATOM 3052 C C . GLY A 1 386 ? 15.780 -9.645 -19.718 1.00 25.78 386 GLY A C 1
ATOM 3053 O O . GLY A 1 386 ? 16.450 -8.653 -19.501 1.00 25.78 386 GLY A O 1
ATOM 3054 N N . GLY A 1 387 ? 15.339 -10.440 -18.745 1.00 28.81 387 GLY A N 1
ATOM 3055 C CA . GLY A 1 387 ? 15.722 -10.308 -17.340 1.00 28.81 387 GLY A CA 1
ATOM 3056 C C . GLY A 1 387 ? 15.637 -11.666 -16.655 1.00 28.81 387 GLY A C 1
ATOM 3057 O O . GLY A 1 387 ? 14.567 -12.128 -16.262 1.00 28.81 387 GLY A O 1
ATOM 3058 N N . ASN A 1 388 ? 16.768 -12.361 -16.583 1.00 30.81 388 ASN A N 1
ATOM 3059 C CA . ASN A 1 388 ? 16.888 -13.730 -16.095 1.00 30.81 388 ASN A CA 1
ATOM 3060 C C . ASN A 1 388 ? 16.764 -13.788 -14.558 1.00 30.81 388 ASN A C 1
ATOM 3062 O O . ASN A 1 388 ? 17.719 -13.503 -13.842 1.00 30.81 388 ASN A O 1
ATOM 3066 N N . GLY A 1 389 ? 15.604 -14.197 -14.041 1.00 33.31 389 GLY A N 1
ATOM 3067 C CA . GLY A 1 389 ? 15.412 -14.496 -12.620 1.00 33.31 389 GLY A CA 1
ATOM 3068 C C . GLY A 1 389 ? 13.975 -14.911 -12.316 1.00 33.31 389 GLY A C 1
ATOM 3069 O O . GLY A 1 389 ? 13.045 -14.152 -12.538 1.00 33.31 389 GLY A O 1
ATOM 3070 N N . THR A 1 390 ? 13.790 -16.136 -11.829 1.00 38.84 390 THR A N 1
ATOM 3071 C CA . THR A 1 390 ? 12.517 -16.771 -11.443 1.00 38.84 390 THR A CA 1
ATOM 3072 C C . THR A 1 390 ? 11.554 -15.836 -10.686 1.00 38.84 390 THR A C 1
ATOM 3074 O O . THR A 1 390 ? 11.664 -15.703 -9.466 1.00 38.84 390 THR A O 1
ATOM 3077 N N . ASN A 1 391 ? 10.593 -15.229 -11.391 1.00 51.59 391 ASN A N 1
ATOM 3078 C CA . ASN A 1 391 ? 9.535 -14.415 -10.786 1.00 51.59 391 ASN A CA 1
ATOM 3079 C C . ASN A 1 391 ? 8.462 -15.308 -10.161 1.00 51.59 391 ASN A C 1
ATOM 3081 O O . ASN A 1 391 ? 7.986 -16.255 -10.795 1.00 51.59 391 ASN A O 1
ATOM 3085 N N . GLY A 1 392 ? 8.062 -15.005 -8.923 1.00 59.75 392 GLY A N 1
ATOM 3086 C CA . GLY A 1 392 ? 6.821 -15.537 -8.373 1.00 59.75 392 GLY A CA 1
ATOM 3087 C C . GLY A 1 392 ? 5.654 -15.097 -9.247 1.00 59.75 392 GLY A C 1
ATOM 3088 O O . GLY A 1 392 ? 5.665 -13.999 -9.798 1.00 59.75 392 GLY A O 1
ATOM 3089 N N . ALA A 1 393 ? 4.643 -15.951 -9.411 1.00 81.25 393 ALA A N 1
ATOM 3090 C CA . ALA A 1 393 ? 3.429 -15.534 -10.101 1.00 81.25 393 ALA A CA 1
ATOM 3091 C C . ALA A 1 393 ? 2.819 -14.341 -9.344 1.00 81.25 393 ALA A C 1
ATOM 3093 O O . ALA A 1 393 ? 2.476 -14.470 -8.162 1.00 81.25 393 ALA A O 1
ATOM 3094 N N . VAL A 1 394 ? 2.730 -13.191 -10.017 1.00 88.38 394 VAL A N 1
ATOM 3095 C CA . VAL A 1 394 ? 2.160 -11.957 -9.467 1.00 88.38 394 VAL A CA 1
ATOM 3096 C C . VAL A 1 394 ? 0.673 -12.183 -9.209 1.00 88.38 394 VAL A C 1
ATOM 3098 O O . VAL A 1 394 ? -0.082 -12.532 -10.114 1.00 88.38 394 VAL A O 1
ATOM 3101 N N . MET A 1 395 ? 0.251 -12.005 -7.960 1.00 89.50 395 MET A N 1
ATOM 3102 C CA . MET A 1 395 ? -1.136 -12.198 -7.530 1.00 89.50 395 MET A CA 1
ATOM 3103 C C . MET A 1 395 ? -1.944 -10.903 -7.618 1.00 89.50 395 MET A C 1
ATOM 3105 O O . MET A 1 395 ? -3.128 -10.924 -7.957 1.00 89.50 395 MET A O 1
ATOM 3109 N N . ALA A 1 396 ? -1.320 -9.777 -7.272 1.00 92.25 396 ALA A N 1
ATOM 3110 C CA . ALA A 1 396 ? -1.916 -8.452 -7.365 1.00 92.25 396 ALA A CA 1
ATOM 3111 C C . ALA A 1 396 ? -0.845 -7.364 -7.299 1.00 92.25 396 ALA A C 1
ATOM 3113 O O . ALA A 1 396 ? 0.169 -7.528 -6.622 1.00 92.25 396 ALA A O 1
ATOM 3114 N N . THR A 1 397 ? -1.143 -6.228 -7.920 1.00 93.81 397 THR A N 1
ATOM 3115 C CA . THR A 1 397 ? -0.363 -4.996 -7.816 1.00 93.81 397 THR A CA 1
ATOM 3116 C C . THR A 1 397 ? -1.222 -3.861 -7.255 1.00 93.81 397 THR A C 1
ATOM 3118 O O . THR A 1 397 ? -2.452 -3.881 -7.369 1.00 93.81 397 THR A O 1
ATOM 3121 N N . GLY A 1 398 ? -0.601 -2.877 -6.606 1.00 93.19 398 GLY A N 1
ATOM 3122 C CA . GLY A 1 398 ? -1.299 -1.676 -6.140 1.00 93.19 398 GLY A CA 1
ATOM 3123 C C . GLY A 1 398 ? -0.393 -0.673 -5.427 1.00 93.19 398 GLY A C 1
ATOM 3124 O O . GLY A 1 398 ? 0.693 -1.020 -4.983 1.00 93.19 398 GLY A O 1
ATOM 3125 N N . LYS A 1 399 ? -0.857 0.575 -5.286 1.00 91.12 399 LYS A N 1
ATOM 3126 C CA . LYS A 1 399 ? -0.122 1.669 -4.613 1.00 91.12 399 LYS A CA 1
ATOM 3127 C C . LYS A 1 399 ? -0.308 1.703 -3.085 1.00 91.12 399 LYS A C 1
ATOM 3129 O O . LYS A 1 399 ? 0.364 2.462 -2.401 1.00 91.12 399 LYS A O 1
ATOM 3134 N N . SER A 1 400 ? -1.221 0.897 -2.531 1.00 90.88 400 SER A N 1
ATOM 3135 C CA . SER A 1 400 ? -1.490 0.838 -1.086 1.00 90.88 400 SER A CA 1
ATOM 3136 C C . SER A 1 400 ? -1.140 -0.534 -0.518 1.00 90.88 400 SER A C 1
ATOM 3138 O O . SER A 1 400 ? -1.865 -1.513 -0.726 1.00 90.88 400 SER A O 1
ATOM 3140 N N . LEU A 1 401 ? -0.046 -0.591 0.248 1.00 90.81 401 LEU A N 1
ATOM 3141 C CA . LEU A 1 401 ? 0.355 -1.800 0.968 1.00 90.81 401 LEU A CA 1
ATOM 3142 C C . LEU A 1 401 ? -0.725 -2.240 1.962 1.00 90.81 401 LEU A C 1
ATOM 3144 O O . LEU A 1 401 ? -1.045 -3.422 2.035 1.00 90.81 401 LEU A O 1
ATOM 3148 N N . ILE A 1 402 ? -1.348 -1.285 2.659 1.00 86.88 402 ILE A N 1
ATOM 3149 C CA . ILE A 1 402 ? -2.444 -1.530 3.607 1.00 86.88 402 ILE A CA 1
ATOM 3150 C C . ILE A 1 402 ? -3.619 -2.227 2.911 1.00 86.88 402 ILE A C 1
ATOM 3152 O O . ILE A 1 402 ? -4.147 -3.219 3.416 1.00 86.88 402 ILE A O 1
ATOM 3156 N N . ALA A 1 403 ? -4.026 -1.747 1.731 1.00 87.88 403 ALA A N 1
ATOM 3157 C CA . ALA A 1 403 ? -5.115 -2.363 0.976 1.00 87.88 403 ALA A CA 1
ATOM 3158 C C . ALA A 1 403 ? -4.781 -3.807 0.559 1.00 87.88 403 ALA A C 1
ATOM 3160 O O . ALA A 1 403 ? -5.632 -4.694 0.667 1.00 87.88 403 ALA A O 1
ATOM 3161 N N . LEU A 1 404 ? -3.537 -4.063 0.139 1.00 89.12 404 LEU A N 1
ATOM 3162 C CA . LEU A 1 404 ? -3.061 -5.406 -0.205 1.00 89.12 404 LEU A CA 1
ATOM 3163 C C . LEU A 1 404 ? -2.994 -6.320 1.025 1.00 89.12 404 LEU A C 1
ATOM 3165 O O . LEU A 1 404 ? -3.480 -7.449 0.969 1.00 89.12 404 LEU A O 1
ATOM 3169 N N . GLN A 1 405 ? -2.483 -5.829 2.155 1.00 88.06 405 GLN A N 1
ATOM 3170 C CA . GLN A 1 405 ? -2.460 -6.554 3.428 1.00 88.06 405 GLN A CA 1
ATOM 3171 C C . GLN A 1 405 ? -3.870 -6.947 3.879 1.00 88.06 405 GLN A C 1
ATOM 3173 O O . GLN A 1 405 ? -4.083 -8.093 4.266 1.00 88.06 405 GLN A O 1
ATOM 3178 N N . ARG A 1 406 ? -4.853 -6.041 3.767 1.00 84.00 406 ARG A N 1
ATOM 3179 C CA . ARG A 1 406 ? -6.266 -6.345 4.056 1.00 84.00 406 ARG A CA 1
ATOM 3180 C C . ARG A 1 406 ? -6.812 -7.423 3.123 1.00 84.00 406 ARG A C 1
ATOM 3182 O O . ARG A 1 406 ? -7.419 -8.384 3.587 1.00 84.00 406 ARG A O 1
ATOM 3189 N N . ARG A 1 407 ? -6.586 -7.275 1.814 1.00 86.81 407 ARG A N 1
ATOM 3190 C CA . ARG A 1 407 ? -7.092 -8.198 0.786 1.00 86.81 407 ARG A CA 1
ATOM 3191 C C . ARG A 1 407 ? -6.549 -9.615 0.960 1.00 86.81 407 ARG A C 1
ATOM 3193 O O . ARG A 1 407 ? -7.291 -10.575 0.773 1.00 86.81 407 ARG A O 1
ATOM 3200 N N . PHE A 1 408 ? -5.272 -9.741 1.307 1.00 86.06 408 PHE A N 1
ATOM 3201 C CA . PHE A 1 408 ? -4.566 -11.020 1.374 1.00 86.06 408 PHE A CA 1
ATOM 3202 C C . PHE A 1 408 ? -4.320 -11.517 2.802 1.00 86.06 408 PHE A C 1
ATOM 3204 O O . PHE A 1 408 ? -3.593 -12.489 2.965 1.00 86.06 408 PHE A O 1
ATOM 3211 N N . ALA A 1 409 ? -4.935 -10.919 3.829 1.00 77.81 409 ALA A N 1
ATOM 3212 C CA . ALA A 1 409 ? -4.658 -11.225 5.237 1.00 77.81 409 ALA A CA 1
ATOM 3213 C C . ALA A 1 409 ? -4.698 -12.733 5.558 1.00 77.81 409 ALA A C 1
ATOM 3215 O O . ALA A 1 409 ? -3.732 -13.280 6.089 1.00 77.81 409 ALA A O 1
ATOM 3216 N N . SER A 1 410 ? -5.779 -13.426 5.179 1.00 76.69 410 SER A N 1
ATOM 3217 C CA . SER A 1 410 ? -5.933 -14.866 5.438 1.00 76.69 410 SER A CA 1
ATOM 3218 C C . SER A 1 410 ? -4.915 -15.716 4.669 1.00 76.69 410 SER A C 1
ATOM 3220 O O . SER A 1 410 ? -4.328 -16.635 5.235 1.00 76.69 410 SER A O 1
ATOM 3222 N N . GLN A 1 411 ? -4.665 -15.385 3.399 1.00 82.88 411 GLN A N 1
ATOM 3223 C CA . GLN A 1 411 ? -3.727 -16.122 2.543 1.00 82.88 411 GLN A CA 1
ATOM 3224 C C . GLN A 1 411 ? -2.272 -15.902 2.981 1.00 82.88 411 GLN A C 1
ATOM 3226 O O . GLN A 1 411 ? -1.482 -16.841 3.002 1.00 82.88 411 GLN A O 1
ATOM 3231 N N . ALA A 1 412 ? -1.926 -14.679 3.389 1.00 80.06 412 ALA A N 1
ATOM 3232 C CA . ALA A 1 412 ? -0.624 -14.333 3.947 1.00 80.06 412 ALA A CA 1
ATOM 3233 C C . ALA A 1 412 ? -0.366 -15.078 5.259 1.00 80.06 412 ALA A C 1
ATOM 3235 O O . ALA A 1 412 ? 0.718 -15.630 5.447 1.00 80.06 412 ALA A O 1
ATOM 3236 N N . GLN A 1 413 ? -1.370 -15.163 6.138 1.00 73.25 413 GLN A N 1
ATOM 3237 C CA . GLN A 1 413 ? -1.273 -15.921 7.384 1.00 73.25 413 GLN A CA 1
ATOM 3238 C C . GLN A 1 413 ? -1.057 -17.418 7.127 1.00 73.25 413 GLN A C 1
ATOM 3240 O O . GLN A 1 413 ? -0.206 -18.040 7.765 1.00 73.25 413 GLN A O 1
ATOM 3245 N N . GLU A 1 414 ? -1.801 -18.003 6.189 1.00 75.94 414 GLU A N 1
ATOM 3246 C CA . GLU A 1 414 ? -1.643 -19.407 5.811 1.00 75.94 414 GLU A CA 1
ATOM 3247 C C . GLU A 1 414 ? -0.278 -19.671 5.161 1.00 75.94 414 GLU A C 1
ATOM 3249 O O . GLU A 1 414 ? 0.426 -20.598 5.566 1.00 75.94 414 GLU A O 1
ATOM 3254 N N . SER A 1 415 ? 0.155 -18.812 4.233 1.00 79.88 415 SER A N 1
ATOM 3255 C CA . SER A 1 415 ? 1.467 -18.938 3.593 1.00 79.88 415 SER A CA 1
ATOM 3256 C C . SER A 1 415 ? 2.611 -18.787 4.596 1.00 79.88 415 SER A C 1
ATOM 3258 O O . SER A 1 415 ? 3.554 -19.577 4.597 1.00 79.88 415 SER A O 1
ATOM 3260 N N . ALA A 1 416 ? 2.512 -17.829 5.523 1.00 73.56 416 ALA A N 1
ATOM 3261 C CA . ALA A 1 416 ? 3.484 -17.655 6.596 1.00 73.56 416 ALA A CA 1
ATOM 3262 C C . ALA A 1 416 ? 3.558 -18.895 7.502 1.00 73.56 416 ALA A C 1
ATOM 3264 O O . ALA A 1 416 ? 4.659 -19.361 7.808 1.00 73.56 416 ALA A O 1
ATOM 3265 N N . ARG A 1 417 ? 2.409 -19.475 7.883 1.00 72.56 417 ARG A N 1
ATOM 3266 C CA . ARG A 1 417 ? 2.358 -20.733 8.649 1.00 72.56 417 ARG A CA 1
ATOM 3267 C C . ARG A 1 417 ? 3.034 -21.868 7.890 1.00 72.56 417 ARG A C 1
ATOM 3269 O O . ARG A 1 417 ? 3.899 -22.525 8.460 1.00 72.56 417 ARG A O 1
ATOM 3276 N N . ASN A 1 418 ? 2.711 -22.045 6.612 1.00 76.06 418 ASN A N 1
ATOM 3277 C CA . ASN A 1 418 ? 3.302 -23.083 5.767 1.00 76.06 418 ASN A CA 1
ATOM 3278 C C . ASN A 1 418 ? 4.817 -22.896 5.591 1.00 76.06 418 ASN A C 1
ATOM 3280 O O . ASN A 1 418 ? 5.584 -23.853 5.669 1.00 76.06 418 ASN A O 1
ATOM 3284 N N . ALA A 1 419 ? 5.283 -21.660 5.409 1.00 76.19 419 ALA A N 1
ATOM 3285 C CA . ALA A 1 419 ? 6.706 -21.361 5.305 1.00 76.19 419 ALA A CA 1
ATOM 3286 C C . ALA A 1 419 ? 7.457 -21.708 6.602 1.00 76.19 419 ALA A C 1
ATOM 3288 O O . ALA A 1 419 ? 8.557 -22.266 6.555 1.00 76.19 419 ALA A O 1
ATOM 3289 N N . VAL A 1 420 ? 6.866 -21.408 7.763 1.00 74.75 420 VAL A N 1
ATOM 3290 C CA . VAL A 1 420 ? 7.439 -21.748 9.073 1.00 74.75 420 VAL A CA 1
ATOM 3291 C C . VAL A 1 420 ? 7.416 -23.258 9.314 1.00 74.75 420 VAL A C 1
ATOM 3293 O O . VAL A 1 420 ? 8.443 -23.801 9.716 1.00 74.75 420 VAL A O 1
ATOM 3296 N N . THR A 1 421 ? 6.314 -23.960 9.025 1.00 76.12 421 THR A N 1
ATOM 3297 C CA . THR A 1 421 ? 6.238 -25.424 9.192 1.00 76.12 421 THR A CA 1
ATOM 3298 C C . THR A 1 421 ? 7.224 -26.145 8.278 1.00 76.12 421 THR A C 1
ATOM 3300 O O . THR A 1 421 ? 7.912 -27.057 8.732 1.00 76.12 421 THR A O 1
ATOM 3303 N N . HIS A 1 422 ? 7.386 -25.702 7.028 1.00 77.06 422 HIS A N 1
ATOM 3304 C CA . HIS A 1 422 ? 8.403 -26.242 6.125 1.00 77.06 422 HIS A CA 1
ATOM 3305 C C . HIS A 1 422 ? 9.826 -26.001 6.636 1.00 77.06 422 HIS A C 1
ATOM 3307 O O . HIS A 1 422 ? 10.643 -26.923 6.610 1.00 77.06 422 HIS A O 1
ATOM 3313 N N . LYS A 1 423 ? 10.138 -24.792 7.128 1.00 77.81 423 LYS A N 1
ATOM 3314 C CA . LYS A 1 423 ? 11.450 -24.500 7.734 1.00 77.81 423 LYS A CA 1
ATOM 3315 C C . LYS A 1 423 ? 11.700 -25.356 8.976 1.00 77.81 423 LYS A C 1
ATOM 3317 O O . LYS A 1 423 ? 12.796 -25.890 9.115 1.00 77.81 423 LYS A O 1
ATOM 3322 N N . ALA A 1 424 ? 10.694 -25.521 9.831 1.00 73.25 424 ALA A N 1
ATOM 3323 C CA . ALA A 1 424 ? 10.751 -26.369 11.017 1.00 73.25 424 ALA A CA 1
ATOM 3324 C C . ALA A 1 424 ? 11.000 -27.840 10.651 1.00 73.25 424 ALA A C 1
ATOM 3326 O O . ALA A 1 424 ? 11.933 -28.447 11.166 1.00 73.25 424 ALA A O 1
ATOM 3327 N N . ALA A 1 425 ? 10.250 -28.391 9.693 1.00 76.44 425 ALA A N 1
ATOM 3328 C CA . ALA A 1 425 ? 10.445 -29.758 9.211 1.00 76.44 425 ALA A CA 1
ATOM 3329 C C . ALA A 1 425 ? 11.835 -29.959 8.581 1.00 76.44 425 ALA A C 1
ATOM 3331 O O . ALA A 1 425 ? 12.498 -30.964 8.834 1.00 76.44 425 ALA A O 1
ATOM 3332 N N . ALA A 1 426 ? 12.319 -28.984 7.802 1.00 78.56 426 ALA A N 1
ATOM 3333 C CA . ALA A 1 426 ? 13.660 -29.019 7.221 1.00 78.56 426 ALA A CA 1
ATOM 3334 C C . ALA A 1 426 ? 14.767 -28.934 8.287 1.00 78.56 426 ALA A C 1
ATOM 3336 O O . ALA A 1 426 ? 15.798 -29.591 8.149 1.00 78.56 426 ALA A O 1
ATOM 3337 N N . ALA A 1 427 ? 14.566 -28.145 9.345 1.00 75.75 427 ALA A N 1
ATOM 3338 C CA . ALA A 1 427 ? 15.485 -28.038 10.476 1.00 75.75 427 ALA A CA 1
ATOM 3339 C C . ALA A 1 427 ? 15.510 -29.333 11.306 1.00 75.75 427 ALA A C 1
ATOM 3341 O O . ALA A 1 427 ? 16.590 -29.852 11.589 1.00 75.75 427 ALA A O 1
ATOM 3342 N N . GLN A 1 428 ? 14.342 -29.915 11.590 1.00 75.88 428 GLN A N 1
ATOM 3343 C CA . GLN A 1 428 ? 14.214 -31.211 12.260 1.00 75.88 428 GLN A CA 1
ATOM 3344 C C . GLN A 1 428 ? 14.873 -32.332 11.443 1.00 75.88 428 GLN A C 1
ATOM 3346 O O . GLN A 1 428 ? 15.613 -33.143 11.993 1.00 75.88 428 GLN A O 1
ATOM 3351 N N . GLY A 1 429 ? 14.694 -32.335 10.116 1.00 76.50 429 GLY A N 1
ATOM 3352 C CA . GLY A 1 429 ? 15.372 -33.266 9.207 1.00 76.50 429 GLY A CA 1
ATOM 3353 C C . GLY A 1 429 ? 16.900 -33.110 9.171 1.00 76.50 429 GLY A C 1
ATOM 3354 O O . GLY A 1 429 ? 17.600 -34.035 8.771 1.00 76.50 429 GLY A O 1
ATOM 3355 N N . ARG A 1 430 ? 17.428 -31.963 9.619 1.00 82.81 430 ARG A N 1
ATOM 3356 C CA . ARG A 1 430 ? 18.867 -31.699 9.800 1.00 82.81 430 ARG A CA 1
ATOM 3357 C C . ARG A 1 430 ? 19.340 -31.913 11.245 1.00 82.81 430 ARG A C 1
ATOM 3359 O O . ARG A 1 430 ? 20.491 -31.613 11.542 1.00 82.81 430 ARG A O 1
ATOM 3366 N N . GLY A 1 431 ? 18.476 -32.409 12.135 1.00 69.88 431 GLY A N 1
ATOM 3367 C CA . GLY A 1 431 ? 18.797 -32.657 13.544 1.00 69.88 431 GLY A CA 1
ATOM 3368 C C . GLY A 1 431 ? 18.883 -31.399 14.416 1.00 69.88 431 GLY A C 1
ATOM 3369 O O . GLY A 1 431 ? 19.407 -31.473 15.523 1.00 69.88 431 GLY A O 1
ATOM 3370 N N . ALA A 1 432 ? 18.393 -30.249 13.944 1.00 75.06 432 ALA A N 1
ATOM 3371 C CA . ALA A 1 432 ? 18.319 -29.041 14.761 1.00 75.06 432 ALA A CA 1
ATOM 3372 C C . ALA A 1 432 ? 17.135 -29.120 15.740 1.00 75.06 432 ALA A C 1
ATOM 3374 O O . ALA A 1 432 ? 16.060 -29.610 15.384 1.00 75.06 432 ALA A O 1
ATOM 3375 N N . VAL A 1 433 ? 17.323 -28.614 16.963 1.00 68.12 433 VAL A N 1
ATOM 3376 C CA . VAL A 1 433 ? 16.247 -28.486 17.956 1.00 68.12 433 VAL A CA 1
ATOM 3377 C C . VAL A 1 433 ? 15.237 -27.456 17.449 1.00 68.12 433 VAL A C 1
ATOM 3379 O O . VAL A 1 433 ? 15.599 -26.321 17.139 1.00 68.12 433 VAL A O 1
ATOM 3382 N N . VAL A 1 434 ? 13.975 -27.866 17.334 1.00 63.34 434 VAL A N 1
ATOM 3383 C CA . VAL A 1 434 ? 12.871 -27.002 16.908 1.00 63.34 434 VAL A CA 1
ATOM 3384 C C . VAL A 1 434 ? 12.005 -26.706 18.125 1.00 63.34 434 VAL A C 1
ATOM 3386 O O . VAL A 1 434 ? 11.276 -27.574 18.599 1.00 63.34 434 VAL A O 1
ATOM 3389 N N . GLU A 1 435 ? 12.082 -25.479 18.627 1.00 60.97 435 GLU A N 1
ATOM 3390 C CA . GLU A 1 435 ? 11.191 -24.986 19.678 1.00 60.97 435 GLU A CA 1
ATOM 3391 C C . GLU A 1 435 ? 9.918 -24.384 19.077 1.00 60.97 435 GLU A C 1
ATOM 3393 O O . GLU A 1 435 ? 9.934 -23.777 17.998 1.00 60.97 435 GLU A O 1
ATOM 3398 N N . ARG A 1 436 ? 8.797 -24.541 19.788 1.00 59.22 436 ARG A N 1
ATOM 3399 C CA . ARG A 1 436 ? 7.535 -23.890 19.425 1.00 59.22 436 ARG A CA 1
ATOM 3400 C C . ARG A 1 436 ? 7.703 -22.373 19.558 1.00 59.22 436 ARG A C 1
ATOM 3402 O O . ARG A 1 436 ? 8.352 -21.891 20.473 1.00 59.22 436 ARG A O 1
ATOM 3409 N N . ALA A 1 437 ? 7.137 -21.622 18.618 1.00 55.06 437 ALA A N 1
ATOM 3410 C CA . ALA A 1 437 ? 7.150 -20.164 18.662 1.00 55.06 437 ALA A CA 1
ATOM 3411 C C . ALA A 1 437 ? 6.435 -19.642 19.925 1.00 55.06 437 ALA A C 1
ATOM 3413 O O . ALA A 1 437 ? 5.270 -19.982 20.138 1.00 55.06 437 ALA A O 1
ATOM 3414 N N . ASN A 1 438 ? 7.129 -18.814 20.711 1.00 54.88 438 ASN A N 1
ATOM 3415 C CA . ASN A 1 438 ? 6.586 -18.132 21.892 1.00 54.88 438 ASN A CA 1
ATOM 3416 C C . ASN A 1 438 ? 5.595 -17.031 21.481 1.00 54.88 438 ASN A C 1
ATOM 3418 O O . ASN A 1 438 ? 5.783 -16.370 20.448 1.00 54.88 438 ASN A O 1
ATOM 3422 N N . LEU A 1 439 ? 4.560 -16.824 22.298 1.00 57.03 439 LEU A N 1
ATOM 3423 C CA . LEU A 1 439 ? 3.413 -15.949 22.009 1.00 57.03 439 LEU A CA 1
ATOM 3424 C C . LEU A 1 439 ? 3.805 -14.469 21.858 1.00 57.03 439 LEU A C 1
ATOM 3426 O O . LEU A 1 439 ? 3.104 -13.716 21.184 1.00 57.03 439 LEU A O 1
ATOM 3430 N N . LEU A 1 440 ? 4.938 -14.061 22.436 1.00 53.59 440 LEU A N 1
ATOM 3431 C CA . LEU A 1 440 ? 5.330 -12.653 22.573 1.00 53.59 440 LEU A CA 1
ATOM 3432 C C . LEU A 1 440 ? 6.340 -12.120 21.544 1.00 53.59 440 LEU A C 1
ATOM 3434 O O . LEU A 1 440 ? 6.376 -10.913 21.318 1.00 53.59 440 LEU A O 1
ATOM 3438 N N . HIS A 1 441 ? 7.099 -12.992 20.871 1.00 46.50 441 HIS A N 1
ATOM 3439 C CA . HIS A 1 441 ? 8.148 -12.576 19.919 1.00 46.50 441 HIS A CA 1
ATOM 3440 C C . HIS A 1 441 ? 8.076 -13.253 18.542 1.00 46.50 441 HIS A C 1
ATOM 3442 O O . HIS A 1 441 ? 8.850 -12.910 17.654 1.00 46.50 441 HIS A O 1
ATOM 3448 N N . LYS A 1 442 ? 7.186 -14.237 18.342 1.00 50.19 442 LYS A N 1
ATOM 3449 C CA . LYS A 1 442 ? 7.158 -15.063 17.118 1.00 50.19 442 LYS A CA 1
ATOM 3450 C C . LYS A 1 442 ? 5.749 -15.369 16.599 1.00 50.19 442 LYS A C 1
ATOM 3452 O O . LYS A 1 442 ? 5.593 -16.245 15.744 1.00 50.19 442 LYS A O 1
ATOM 3457 N N . ALA A 1 443 ? 4.722 -14.671 17.087 1.00 46.38 443 ALA A N 1
ATOM 3458 C CA . ALA A 1 443 ? 3.380 -14.742 16.516 1.00 46.38 443 ALA A CA 1
ATOM 3459 C C . ALA A 1 443 ? 3.395 -14.064 15.135 1.00 46.38 443 ALA A C 1
ATOM 3461 O O . ALA A 1 443 ? 3.112 -12.880 14.988 1.00 46.38 443 ALA A O 1
ATOM 3462 N N . GLY A 1 444 ? 3.828 -14.803 14.110 1.00 50.38 444 GLY A N 1
ATOM 3463 C CA . GLY A 1 444 ? 3.819 -14.311 12.738 1.00 50.38 444 GLY A CA 1
ATOM 3464 C C . GLY A 1 444 ? 2.412 -13.896 12.310 1.00 50.38 444 GLY A C 1
ATOM 3465 O O . GLY A 1 444 ? 1.442 -14.480 12.773 1.00 50.38 444 GLY A O 1
ATOM 3466 N N . ALA A 1 445 ? 2.312 -12.930 11.393 1.00 49.69 445 ALA A N 1
ATOM 3467 C CA . ALA A 1 445 ? 1.129 -12.659 10.569 1.00 49.69 445 ALA A CA 1
ATOM 3468 C C . ALA A 1 445 ? -0.246 -12.831 11.260 1.00 49.69 445 ALA A C 1
ATOM 3470 O O . ALA A 1 445 ? -1.123 -13.507 10.719 1.00 49.69 445 ALA A O 1
ATOM 3471 N N . THR A 1 446 ? -0.457 -12.286 12.462 1.00 57.31 446 THR A N 1
ATOM 3472 C CA . THR A 1 446 ? -1.777 -12.325 13.113 1.00 57.31 446 THR A CA 1
ATOM 3473 C C . THR A 1 446 ? -2.504 -11.015 12.894 1.00 57.31 446 THR A C 1
ATOM 3475 O O . THR A 1 446 ? -1.920 -9.961 13.090 1.00 57.31 446 THR A O 1
ATOM 3478 N N . THR A 1 447 ? -3.791 -11.060 12.548 1.00 55.66 447 THR A N 1
ATOM 3479 C CA . THR A 1 447 ? -4.645 -9.861 12.456 1.00 55.66 447 THR A CA 1
ATOM 3480 C C . THR A 1 447 ? -5.150 -9.359 13.816 1.00 55.66 447 THR A C 1
ATOM 3482 O O . THR A 1 447 ? -5.871 -8.365 13.884 1.00 55.66 447 THR A O 1
ATOM 3485 N N . GLU A 1 448 ? -4.835 -10.075 14.894 1.00 64.81 448 GLU A N 1
ATOM 3486 C CA . GLU A 1 448 ? -5.302 -9.793 16.251 1.00 64.81 448 GLU A CA 1
ATOM 3487 C C . GLU A 1 448 ? -4.268 -9.004 17.053 1.00 64.81 448 GLU A C 1
ATOM 3489 O O . GLU A 1 448 ? -3.069 -9.127 16.804 1.00 64.81 448 GLU A O 1
ATOM 3494 N N . SER A 1 449 ? -4.729 -8.210 18.027 1.00 70.19 449 SER A N 1
ATOM 3495 C CA . SER A 1 449 ? -3.818 -7.490 18.920 1.00 70.19 449 SER A CA 1
ATOM 3496 C C . SER A 1 449 ? -3.071 -8.450 19.841 1.00 70.19 449 SER A C 1
ATOM 3498 O O . SER A 1 449 ? -3.620 -9.455 20.304 1.00 70.19 449 SER A O 1
ATOM 3500 N N . ARG A 1 450 ? -1.840 -8.083 20.188 1.00 74.12 450 ARG A N 1
ATOM 3501 C CA . ARG A 1 450 ? -1.002 -8.743 21.187 1.00 74.12 450 ARG A CA 1
ATOM 3502 C C . ARG A 1 450 ? -1.741 -8.928 22.505 1.00 74.12 450 ARG A C 1
ATOM 3504 O O . ARG A 1 450 ? -1.781 -10.036 23.023 1.00 74.12 450 ARG A O 1
ATOM 3511 N N . SER A 1 451 ? -2.405 -7.886 23.004 1.00 78.38 451 SER A N 1
ATOM 3512 C CA . SER A 1 451 ? -3.233 -7.965 24.217 1.00 78.38 451 SER A CA 1
ATOM 3513 C C . SER A 1 451 ? -4.339 -9.022 24.119 1.00 78.38 451 SER A C 1
ATOM 3515 O O . SER A 1 451 ? -4.528 -9.796 25.053 1.00 78.38 451 SER A O 1
ATOM 3517 N N . SER A 1 452 ? -5.023 -9.123 22.974 1.00 80.56 452 SER A N 1
ATOM 3518 C CA . SER A 1 452 ? -6.077 -10.123 22.751 1.00 80.56 452 SER A CA 1
ATOM 3519 C C . SER A 1 452 ? -5.522 -11.543 22.719 1.00 80.56 452 SER A C 1
ATOM 3521 O O . SER A 1 452 ? -6.122 -12.450 23.296 1.00 80.56 452 SER A O 1
ATOM 3523 N N . MET A 1 453 ? -4.362 -11.736 22.087 1.00 79.69 453 MET A N 1
ATOM 3524 C CA . MET A 1 453 ? -3.678 -13.028 22.079 1.00 79.69 453 MET A CA 1
ATOM 3525 C C . MET A 1 453 ? -3.234 -13.439 23.485 1.00 79.69 453 MET A C 1
ATOM 3527 O O . MET A 1 453 ? -3.441 -14.590 23.865 1.00 79.69 453 MET A O 1
ATOM 3531 N N . LEU A 1 454 ? -2.693 -12.503 24.271 1.00 84.75 454 LEU A N 1
ATOM 3532 C CA . LEU A 1 454 ? -2.289 -12.757 25.654 1.00 84.75 454 LEU A CA 1
ATOM 3533 C C . LEU A 1 454 ? -3.482 -13.081 26.552 1.00 84.75 454 LEU A C 1
ATOM 3535 O O . LEU A 1 454 ? -3.415 -14.045 27.307 1.00 84.75 454 LEU A O 1
ATOM 3539 N N . TRP A 1 455 ? -4.594 -12.345 26.440 1.00 89.00 455 TRP A N 1
ATOM 3540 C CA . TRP A 1 455 ? -5.804 -12.659 27.205 1.00 89.00 455 TRP A CA 1
ATOM 3541 C C . TRP A 1 455 ? -6.365 -14.028 26.830 1.00 89.00 455 TRP A C 1
ATOM 3543 O O . TRP A 1 455 ? -6.788 -14.773 27.711 1.00 89.00 455 TRP A O 1
ATOM 3553 N N . ARG A 1 456 ? -6.322 -14.402 25.544 1.00 88.88 456 ARG A N 1
ATOM 3554 C CA . ARG A 1 456 ? -6.734 -15.744 25.120 1.00 88.88 456 ARG A CA 1
ATOM 3555 C C . ARG A 1 456 ? -5.828 -16.826 25.689 1.00 88.88 456 ARG A C 1
ATOM 3557 O O . ARG A 1 456 ? -6.341 -17.794 26.233 1.00 88.88 456 ARG A O 1
ATOM 3564 N N . ALA A 1 457 ? -4.515 -16.630 25.631 1.00 87.06 457 ALA A N 1
ATOM 3565 C CA . ALA A 1 457 ? -3.558 -17.565 26.208 1.00 87.06 457 ALA A CA 1
ATOM 3566 C C . ALA A 1 457 ? -3.741 -17.713 27.728 1.00 87.06 457 ALA A C 1
ATOM 3568 O O . ALA A 1 457 ? -3.813 -18.835 28.221 1.00 87.06 457 ALA A O 1
ATOM 3569 N N . ALA A 1 458 ? -3.903 -16.606 28.459 1.00 90.00 458 ALA A N 1
ATOM 3570 C CA . ALA A 1 458 ? -4.192 -16.629 29.892 1.00 90.00 458 ALA A CA 1
ATOM 3571 C C . ALA A 1 458 ? -5.512 -17.353 30.204 1.00 90.00 458 ALA A C 1
ATOM 3573 O O . ALA A 1 458 ? -5.576 -18.151 31.136 1.00 90.00 458 ALA A O 1
ATOM 3574 N N . ARG A 1 459 ? -6.558 -17.129 29.398 1.00 92.56 459 ARG A N 1
ATOM 3575 C CA . ARG A 1 459 ? -7.847 -17.825 29.525 1.00 92.56 459 ARG A CA 1
ATOM 3576 C C . ARG A 1 459 ? -7.732 -19.320 29.253 1.00 92.56 459 ARG A C 1
ATOM 3578 O O . ARG A 1 459 ? -8.396 -20.092 29.931 1.00 92.56 459 ARG A O 1
ATOM 3585 N N . ASP A 1 460 ? -6.906 -19.728 28.298 1.00 90.44 460 ASP A N 1
ATOM 3586 C CA . ASP A 1 460 ? -6.672 -21.144 28.013 1.00 90.44 460 ASP A CA 1
ATOM 3587 C C . ASP A 1 460 ? -5.860 -21.819 29.138 1.00 90.44 460 ASP A C 1
ATOM 3589 O O . ASP A 1 460 ? -6.100 -22.987 29.437 1.00 90.44 460 ASP A O 1
ATOM 3593 N N . MET A 1 461 ? -4.958 -21.088 29.809 1.00 88.00 461 MET A N 1
ATOM 3594 C CA . MET A 1 461 ? -4.226 -21.575 30.991 1.00 88.00 461 MET A CA 1
ATOM 3595 C C . MET A 1 461 ? -5.116 -21.698 32.240 1.00 88.00 461 MET A C 1
ATOM 3597 O O . MET A 1 461 ? -4.969 -22.656 32.990 1.00 88.00 461 MET A O 1
ATOM 3601 N N . LEU A 1 462 ? -6.041 -20.756 32.454 1.00 92.50 462 LEU A N 1
ATOM 3602 C CA . LEU A 1 462 ? -6.952 -20.719 33.612 1.00 92.50 462 LEU A CA 1
ATOM 3603 C C . LEU A 1 462 ? -8.267 -21.480 33.393 1.00 92.50 462 LEU A C 1
ATOM 3605 O O . LEU A 1 462 ? -9.148 -21.444 34.251 1.00 92.50 462 LEU A O 1
ATOM 3609 N N . HIS A 1 463 ? -8.443 -22.117 32.235 1.00 92.81 463 HIS A N 1
ATOM 3610 C CA . HIS A 1 463 ? -9.745 -22.605 31.802 1.00 92.81 463 HIS A CA 1
ATOM 3611 C C . HIS A 1 463 ? -10.398 -23.546 32.826 1.00 92.81 463 HIS A C 1
ATOM 3613 O O . HIS A 1 463 ? -9.853 -24.588 33.194 1.00 92.81 463 HIS A O 1
ATOM 3619 N N . LEU A 1 464 ? -11.620 -23.198 33.233 1.00 92.56 464 LEU A N 1
ATOM 3620 C CA . LEU A 1 464 ? -12.468 -24.038 34.071 1.00 92.56 464 LEU A CA 1
ATOM 3621 C C . LEU A 1 464 ? -13.511 -24.765 33.208 1.00 92.56 464 LEU A C 1
ATOM 3623 O O . LEU A 1 464 ? -14.069 -24.145 32.297 1.00 92.56 464 LEU A O 1
ATOM 3627 N N . PRO A 1 465 ? -13.845 -26.034 33.524 1.00 93.50 465 PRO A N 1
ATOM 3628 C CA . PRO A 1 465 ? -14.924 -26.751 32.850 1.00 93.50 465 PRO A CA 1
ATOM 3629 C C . PRO A 1 465 ? -16.251 -25.989 32.919 1.00 93.50 465 PRO A C 1
ATOM 3631 O O . PRO A 1 465 ? -16.632 -25.494 33.984 1.00 93.50 465 PRO A O 1
ATOM 3634 N N . ASP A 1 466 ? -16.995 -25.944 31.814 1.00 91.44 466 ASP A N 1
ATOM 3635 C CA . ASP A 1 466 ? -18.235 -25.162 31.729 1.00 91.44 466 ASP A CA 1
ATOM 3636 C C . ASP A 1 466 ? -19.293 -25.592 32.763 1.00 91.44 466 ASP A C 1
ATOM 3638 O O . ASP A 1 466 ? -20.029 -24.761 33.310 1.00 91.44 466 ASP A O 1
ATOM 3642 N N . GLU A 1 467 ? -19.357 -26.890 33.079 1.00 90.62 467 GLU A N 1
ATOM 3643 C CA . GLU A 1 467 ? -20.272 -27.433 34.091 1.00 90.62 467 GLU A CA 1
ATOM 3644 C C . GLU A 1 467 ? -19.910 -26.976 35.508 1.00 90.62 467 GLU A C 1
ATOM 3646 O O . GLU A 1 467 ? -20.796 -26.801 36.347 1.00 90.62 467 GLU A O 1
ATOM 3651 N N . ARG A 1 468 ? -18.621 -26.727 35.782 1.00 92.69 468 ARG A N 1
ATOM 3652 C CA . ARG A 1 468 ? -18.162 -26.222 37.084 1.00 92.69 468 ARG A CA 1
ATOM 3653 C C . ARG A 1 468 ? -18.720 -24.829 37.359 1.00 92.69 468 ARG A C 1
ATOM 3655 O O . ARG A 1 468 ? -19.094 -24.552 38.490 1.00 92.69 468 ARG A O 1
ATOM 3662 N N . ILE A 1 469 ? -18.828 -23.999 36.321 1.00 90.75 469 ILE A N 1
ATOM 3663 C CA . ILE A 1 469 ? -19.363 -22.635 36.419 1.00 90.75 469 ILE A CA 1
ATOM 3664 C C . ILE A 1 469 ? -20.891 -22.645 36.449 1.00 90.75 469 ILE A C 1
ATOM 3666 O O . ILE A 1 469 ? -21.509 -22.040 37.323 1.00 90.75 469 ILE A O 1
ATOM 3670 N N . SER A 1 470 ? -21.515 -23.354 35.508 1.00 89.38 470 SER A N 1
ATOM 3671 C CA . SER A 1 470 ? -22.975 -23.342 35.358 1.00 89.38 470 SER A CA 1
ATOM 3672 C C . SER A 1 470 ? -23.725 -24.052 36.490 1.00 89.38 470 SER A C 1
ATOM 3674 O O . SER A 1 470 ? -24.836 -23.648 36.829 1.00 89.38 470 SER A O 1
ATOM 3676 N N . SER A 1 471 ? -23.125 -25.061 37.133 1.00 88.56 471 SER A N 1
ATOM 3677 C CA . SER A 1 471 ? -23.754 -25.791 38.249 1.00 88.56 471 SER A CA 1
ATOM 3678 C C . SER A 1 471 ? -23.938 -24.967 39.527 1.00 88.56 471 SER A C 1
ATOM 3680 O O . SER A 1 471 ? -24.755 -25.336 40.371 1.00 88.56 471 SER A O 1
ATOM 3682 N N . ARG A 1 472 ? -23.212 -23.851 39.678 1.00 87.38 472 ARG A N 1
ATOM 3683 C CA . ARG A 1 472 ? -23.320 -22.958 40.844 1.00 87.38 472 ARG A CA 1
ATOM 3684 C C . ARG A 1 472 ? -24.417 -21.898 40.708 1.00 87.38 472 ARG A C 1
ATOM 3686 O O . ARG A 1 472 ? -24.713 -21.232 41.695 1.00 87.38 472 ARG A O 1
ATOM 3693 N N . TRP A 1 473 ? -25.042 -21.750 39.537 1.00 89.12 473 TRP A N 1
ATOM 3694 C CA . TRP A 1 473 ? -26.129 -20.786 39.334 1.00 89.12 473 TRP A CA 1
ATOM 3695 C C . TRP A 1 473 ? -27.421 -21.257 40.006 1.00 89.12 473 TRP A C 1
ATOM 3697 O O . TRP A 1 473 ? -27.902 -22.365 39.758 1.00 89.12 473 TRP A O 1
ATOM 3707 N N . LEU A 1 474 ? -28.028 -20.406 40.834 1.00 86.62 474 LEU A N 1
ATOM 3708 C CA . LEU A 1 474 ? -29.230 -20.762 41.588 1.00 86.62 474 LEU A CA 1
ATOM 3709 C C . LEU A 1 474 ? -30.494 -20.296 40.859 1.00 86.62 474 LEU A C 1
ATOM 3711 O O . LEU A 1 474 ? -30.618 -19.123 40.529 1.00 86.62 474 LEU A O 1
ATOM 3715 N N . GLY A 1 475 ? -31.470 -21.192 40.660 1.00 86.06 475 GLY A N 1
ATOM 3716 C CA . GLY A 1 475 ? -32.860 -20.887 40.270 1.00 86.06 475 GLY A CA 1
ATOM 3717 C C . GLY A 1 475 ? -33.050 -19.705 39.304 1.00 86.06 475 GLY A C 1
ATOM 3718 O O . GLY A 1 475 ? -32.964 -19.855 38.087 1.00 86.06 475 GLY A O 1
ATOM 3719 N N . THR A 1 476 ? -33.345 -18.523 39.854 1.00 86.06 476 THR A N 1
ATOM 3720 C CA . THR A 1 476 ? -33.591 -17.286 39.095 1.00 86.06 476 THR A CA 1
ATOM 3721 C C . THR A 1 476 ? -32.366 -16.749 38.352 1.00 86.06 476 THR A C 1
ATOM 3723 O O . THR A 1 476 ? -32.522 -16.165 37.284 1.00 86.06 476 THR A O 1
ATOM 3726 N N . GLU A 1 477 ? -31.158 -16.938 38.882 1.00 89.19 477 GLU A N 1
ATOM 3727 C CA . GLU A 1 477 ? -29.901 -16.518 38.247 1.00 89.19 477 GLU A CA 1
ATOM 3728 C C . GLU A 1 477 ? -29.639 -17.327 36.980 1.00 89.19 477 GLU A C 1
ATOM 3730 O O . GLU A 1 477 ? -29.360 -16.753 35.930 1.00 89.19 477 GLU A O 1
ATOM 3735 N N . ALA A 1 478 ? -29.826 -18.649 37.058 1.00 89.81 478 ALA A N 1
ATOM 3736 C CA . ALA A 1 478 ? -29.696 -19.541 35.912 1.00 89.81 478 ALA A CA 1
ATOM 3737 C C . ALA A 1 478 ? -30.677 -19.157 34.793 1.00 89.81 478 ALA A C 1
ATOM 3739 O O . ALA A 1 478 ? -30.302 -19.143 33.624 1.00 89.81 478 ALA A O 1
ATOM 3740 N N . LEU A 1 479 ? -31.914 -18.783 35.145 1.00 90.94 479 LEU A N 1
ATOM 3741 C CA . LEU A 1 479 ? -32.924 -18.349 34.176 1.00 90.94 479 LEU A CA 1
ATOM 3742 C C . LEU A 1 479 ? -32.577 -16.996 33.531 1.00 90.94 479 LEU A C 1
ATOM 3744 O O . LEU A 1 479 ? -32.753 -16.833 32.325 1.00 90.94 479 LEU A O 1
ATOM 3748 N N . MET A 1 480 ? -32.043 -16.046 34.306 1.00 92.38 480 MET A N 1
ATOM 3749 C CA . MET A 1 480 ? -31.565 -14.765 33.774 1.00 92.38 480 MET A CA 1
ATOM 3750 C C . MET A 1 480 ? -30.370 -14.958 32.840 1.00 92.38 480 MET A C 1
ATOM 3752 O O . MET A 1 480 ? -30.385 -14.445 31.726 1.00 92.38 480 MET A O 1
ATOM 3756 N N . LEU A 1 481 ? -29.369 -15.740 33.241 1.00 92.56 481 LEU A N 1
ATOM 3757 C CA . LEU A 1 481 ? -28.201 -16.036 32.408 1.00 92.56 481 LEU A CA 1
ATOM 3758 C C . LEU A 1 481 ? -28.582 -16.826 31.147 1.00 92.56 481 LEU A C 1
ATOM 3760 O O . LEU A 1 481 ? -28.040 -16.564 30.078 1.00 92.56 481 LEU A O 1
ATOM 3764 N N . ALA A 1 482 ? -29.575 -17.716 31.224 1.00 90.38 482 ALA A N 1
ATOM 3765 C CA . ALA A 1 482 ? -30.116 -18.407 30.053 1.00 90.38 482 ALA A CA 1
ATOM 3766 C C . ALA A 1 482 ? -30.821 -17.467 29.054 1.00 90.38 482 ALA A C 1
ATOM 3768 O O . ALA A 1 482 ? -30.913 -17.805 27.877 1.00 90.38 482 ALA A O 1
ATOM 3769 N N . SER A 1 483 ? -31.299 -16.296 29.495 1.00 91.25 483 SER A N 1
ATOM 3770 C CA . SER A 1 483 ? -31.860 -15.262 28.609 1.00 91.25 483 SER A CA 1
ATOM 3771 C C . SER A 1 483 ? -30.812 -14.349 27.960 1.00 91.25 483 SER A C 1
ATOM 3773 O O . SER A 1 483 ? -31.168 -13.494 27.149 1.00 91.25 483 SER A O 1
ATOM 3775 N N . ALA A 1 484 ? -29.528 -14.510 28.301 1.00 93.25 484 ALA A N 1
ATOM 3776 C CA . ALA A 1 484 ? -28.448 -13.745 27.690 1.00 93.25 484 ALA A CA 1
ATOM 3777 C C . ALA A 1 484 ? -28.394 -13.991 26.166 1.00 93.25 484 ALA A C 1
ATOM 3779 O O . ALA A 1 484 ? -28.738 -15.083 25.709 1.00 93.25 484 ALA A O 1
ATOM 3780 N N . PRO A 1 485 ? -27.921 -13.022 25.358 1.00 93.88 485 PRO A N 1
ATOM 3781 C CA . PRO A 1 485 ? -27.915 -13.114 23.896 1.00 93.88 485 PRO A CA 1
ATOM 3782 C C . PRO A 1 485 ? -26.788 -14.028 23.369 1.00 93.88 485 PRO A C 1
ATOM 3784 O O . PRO A 1 485 ? -25.965 -13.608 22.559 1.00 93.88 485 PRO A O 1
ATOM 3787 N N . TYR A 1 486 ? -26.725 -15.277 23.833 1.00 94.69 486 TYR A N 1
ATOM 3788 C CA . TYR A 1 486 ? -25.733 -16.275 23.429 1.00 94.69 486 TYR A CA 1
ATOM 3789 C C . TYR A 1 486 ? -26.421 -17.518 22.856 1.00 94.69 486 TYR A C 1
ATOM 3791 O O . TYR A 1 486 ? -27.486 -17.909 23.328 1.00 94.69 486 TYR A O 1
ATOM 3799 N N . PRO A 1 487 ? -25.813 -18.185 21.859 1.00 92.19 487 PRO A N 1
ATOM 3800 C CA . PRO A 1 487 ? -26.398 -19.377 21.245 1.00 92.19 487 PRO A CA 1
ATOM 3801 C C . PRO A 1 487 ? -26.361 -20.612 22.159 1.00 92.19 487 PRO A C 1
ATOM 3803 O O . PRO A 1 487 ? -27.070 -21.581 21.904 1.00 92.19 487 PRO A O 1
ATOM 3806 N N . SER A 1 488 ? -25.504 -20.619 23.185 1.00 94.12 488 SER A N 1
ATOM 3807 C CA . SER A 1 488 ? -25.358 -21.734 24.123 1.00 94.12 488 SER A CA 1
ATOM 3808 C C . SER A 1 488 ? -24.777 -21.280 25.463 1.00 94.12 488 SER A C 1
ATOM 3810 O O . SER A 1 488 ? -24.091 -20.257 25.540 1.00 94.12 488 SER A O 1
ATOM 3812 N N . THR A 1 489 ? -24.990 -22.089 26.506 1.00 92.44 489 THR A N 1
ATOM 3813 C CA . THR A 1 489 ? -24.382 -21.893 27.830 1.00 92.44 489 THR A CA 1
ATOM 3814 C C . THR A 1 489 ? -22.856 -21.906 27.762 1.00 92.44 489 THR A C 1
ATOM 3816 O O . THR A 1 489 ? -22.226 -21.059 28.380 1.00 92.44 489 THR A O 1
ATOM 3819 N N . THR A 1 490 ? -22.257 -22.784 26.953 1.00 93.25 490 THR A N 1
ATOM 3820 C CA . THR A 1 490 ? -20.803 -22.822 26.711 1.00 93.25 490 THR A CA 1
ATOM 3821 C C . THR A 1 490 ? -20.270 -21.506 26.151 1.00 93.25 490 THR A C 1
ATOM 3823 O O . THR A 1 490 ? -19.249 -21.006 26.617 1.00 93.25 490 THR A O 1
ATOM 3826 N N . ALA A 1 491 ? -20.969 -20.891 25.190 1.00 94.00 491 ALA A N 1
ATOM 3827 C CA . ALA A 1 491 ? -20.552 -19.599 24.644 1.00 94.00 491 ALA A CA 1
ATOM 3828 C C . ALA A 1 491 ? -20.606 -18.483 25.704 1.00 94.00 491 ALA A C 1
ATOM 3830 O O . ALA A 1 491 ? -19.674 -17.687 25.795 1.00 94.00 491 ALA A O 1
ATOM 3831 N N . LEU A 1 492 ? -21.659 -18.458 26.529 1.00 95.19 492 LEU A N 1
ATOM 3832 C CA . LEU A 1 492 ? -21.788 -17.516 27.645 1.00 95.19 492 LEU A CA 1
ATOM 3833 C C . LEU A 1 492 ? -20.680 -17.720 28.689 1.00 95.19 492 LEU A C 1
ATOM 3835 O O . LEU A 1 492 ? -20.029 -16.764 29.099 1.00 95.19 492 LEU A O 1
ATOM 3839 N N . VAL A 1 493 ? -20.453 -18.965 29.108 1.00 95.38 493 VAL A N 1
ATOM 3840 C CA . VAL A 1 493 ? -19.433 -19.316 30.104 1.00 95.38 493 VAL A CA 1
ATOM 3841 C C . VAL A 1 493 ? -18.031 -18.986 29.597 1.00 95.38 493 VAL A C 1
ATOM 3843 O O . VAL A 1 493 ? -17.226 -18.438 30.348 1.00 95.38 493 VAL A O 1
ATOM 3846 N N . GLY A 1 494 ? -17.743 -19.247 28.320 1.00 95.00 494 GLY A N 1
ATOM 3847 C CA . GLY A 1 494 ? -16.484 -18.850 27.696 1.00 95.00 494 GLY A CA 1
ATOM 3848 C C . GLY A 1 494 ? -16.248 -17.338 27.742 1.00 95.00 494 GLY A C 1
ATOM 3849 O O . GLY A 1 494 ? -15.129 -16.907 28.022 1.00 95.00 494 GLY A O 1
ATOM 3850 N N . ASP A 1 495 ? -17.297 -16.541 27.531 1.00 95.81 495 ASP A N 1
ATOM 3851 C CA . ASP A 1 495 ? -17.220 -15.078 27.557 1.00 95.81 495 ASP A CA 1
ATOM 3852 C C . ASP A 1 495 ? -17.081 -14.518 28.986 1.00 95.81 495 ASP A C 1
ATOM 3854 O O . ASP A 1 495 ? -16.265 -13.628 29.229 1.00 95.81 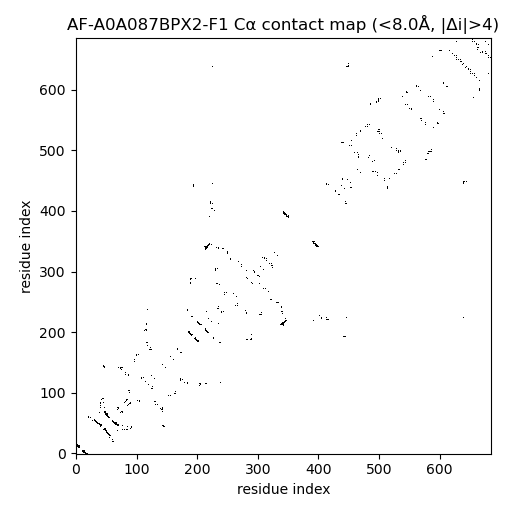495 ASP A O 1
ATOM 3858 N N . LEU A 1 496 ? -17.785 -15.108 29.964 1.00 96.50 496 LEU A N 1
ATOM 3859 C CA . LEU A 1 496 ? -17.604 -14.828 31.398 1.00 96.50 496 LEU A CA 1
ATOM 3860 C C . LEU A 1 496 ? -16.162 -15.105 31.847 1.00 96.50 496 LEU A C 1
ATOM 3862 O O . LEU A 1 496 ? -15.541 -14.273 32.509 1.00 96.50 496 LEU A O 1
ATOM 3866 N N . GLN A 1 497 ? -15.615 -16.259 31.451 1.00 96.69 497 GLN A N 1
ATOM 3867 C CA . GLN A 1 497 ? -14.234 -16.647 31.744 1.00 96.69 497 GLN A CA 1
ATOM 3868 C C . GLN A 1 497 ? -13.225 -15.662 31.144 1.00 96.69 497 GLN A C 1
ATOM 3870 O O . GLN A 1 497 ? -12.261 -15.290 31.814 1.00 96.69 497 GLN A O 1
ATOM 3875 N N . MET A 1 498 ? -13.450 -15.208 29.909 1.00 96.12 498 MET A N 1
ATOM 3876 C CA . MET A 1 498 ? -12.590 -14.220 29.254 1.00 96.12 498 MET A CA 1
ATOM 3877 C C . MET A 1 498 ? -12.636 -12.858 29.958 1.00 96.12 498 MET A C 1
ATOM 3879 O O . MET A 1 498 ? -11.594 -12.249 30.200 1.00 96.12 498 MET A O 1
ATOM 3883 N N . ALA A 1 499 ? -13.825 -12.381 30.325 1.00 96.12 499 ALA A N 1
ATOM 3884 C CA . ALA A 1 499 ? -13.983 -11.127 31.055 1.00 96.12 499 ALA A CA 1
ATOM 3885 C C . ALA A 1 499 ? -13.335 -11.172 32.449 1.00 96.12 499 ALA A C 1
ATOM 3887 O O . ALA A 1 499 ? -12.718 -10.192 32.868 1.00 96.12 499 ALA A O 1
ATOM 3888 N N . ALA A 1 500 ? -13.397 -12.317 33.138 1.00 96.38 500 ALA A N 1
ATOM 3889 C CA . ALA A 1 500 ? -12.697 -12.518 34.405 1.00 96.38 500 ALA A CA 1
ATOM 3890 C C . ALA A 1 500 ? -11.171 -12.426 34.243 1.00 96.38 500 ALA A C 1
ATOM 3892 O O . ALA A 1 500 ? -10.519 -11.748 35.034 1.00 96.38 500 ALA A O 1
ATOM 3893 N N . VAL A 1 501 ? -10.605 -13.018 33.181 1.00 95.69 501 VAL A N 1
ATOM 3894 C CA . VAL A 1 501 ? -9.172 -12.866 32.867 1.00 95.69 501 VAL A CA 1
ATOM 3895 C C . VAL A 1 501 ? -8.813 -11.401 32.626 1.00 95.69 501 VAL A C 1
ATOM 3897 O O . VAL A 1 501 ? -7.840 -10.916 33.196 1.00 95.69 501 VAL A O 1
ATOM 3900 N N . LYS A 1 502 ? -9.606 -10.668 31.834 1.00 94.00 502 LYS A N 1
ATOM 3901 C CA . LYS A 1 502 ? -9.365 -9.235 31.591 1.00 94.00 502 LYS A CA 1
ATOM 3902 C C . LYS A 1 502 ? -9.415 -8.409 32.877 1.00 94.00 502 LYS A C 1
ATOM 3904 O O . LYS A 1 502 ? -8.625 -7.485 33.028 1.00 94.00 502 LYS A O 1
ATOM 3909 N N . ARG A 1 503 ? -10.329 -8.741 33.796 1.00 94.75 503 ARG A N 1
ATOM 3910 C CA . ARG A 1 503 ? -10.474 -8.074 35.099 1.00 94.75 503 ARG A CA 1
ATOM 3911 C C . ARG A 1 503 ? -9.289 -8.333 36.029 1.00 94.75 503 ARG A C 1
ATOM 3913 O O . ARG A 1 503 ? -8.890 -7.425 36.747 1.00 94.75 503 ARG A O 1
ATOM 3920 N N . LEU A 1 504 ? -8.735 -9.542 36.011 1.00 94.69 504 LEU A N 1
ATOM 3921 C CA . LEU A 1 504 ? -7.598 -9.924 36.854 1.00 94.69 504 LEU A CA 1
ATOM 3922 C C . LEU A 1 504 ? -6.249 -9.490 36.281 1.00 94.69 504 LEU A C 1
ATOM 3924 O O . LEU A 1 504 ? -5.315 -9.245 37.037 1.00 94.69 504 LEU A O 1
ATOM 3928 N N . LEU A 1 505 ? -6.155 -9.375 34.955 1.00 92.44 505 LEU A N 1
ATOM 3929 C CA . LEU A 1 505 ? -4.947 -8.987 34.229 1.00 92.44 505 LEU A CA 1
ATOM 3930 C C . LEU A 1 505 ? -5.214 -7.744 33.352 1.00 92.44 505 LEU A C 1
ATOM 3932 O O . LEU A 1 505 ? -5.195 -7.851 32.118 1.00 92.44 505 LEU A O 1
ATOM 3936 N N . PRO A 1 506 ? -5.472 -6.565 33.955 1.00 87.44 506 PRO A N 1
ATOM 3937 C CA . PRO A 1 506 ? -5.747 -5.337 33.206 1.00 87.44 506 PRO A CA 1
ATOM 3938 C C . PRO A 1 506 ? -4.517 -4.848 32.424 1.00 87.44 506 PRO A C 1
ATOM 3940 O O . PRO A 1 506 ? -4.642 -4.440 31.271 1.00 87.44 506 PRO A O 1
ATOM 3943 N N . ASP A 1 507 ? -3.317 -4.995 32.996 1.00 85.25 507 ASP A N 1
ATOM 3944 C CA . ASP A 1 507 ? -2.051 -4.529 32.413 1.00 85.25 507 ASP A CA 1
ATOM 3945 C C . ASP A 1 507 ? -1.327 -5.608 31.590 1.00 85.25 507 ASP A C 1
ATOM 3947 O O . ASP A 1 507 ? -0.096 -5.610 31.486 1.00 85.25 507 ASP A O 1
ATOM 3951 N N . ILE A 1 508 ? -2.069 -6.544 30.983 1.00 84.44 508 ILE A N 1
ATOM 3952 C CA . ILE A 1 508 ? -1.484 -7.698 30.277 1.00 84.44 508 ILE A CA 1
ATOM 3953 C C . ILE A 1 508 ? -0.526 -7.292 29.146 1.00 84.44 508 ILE A C 1
ATOM 3955 O O . ILE A 1 508 ? 0.398 -8.026 28.806 1.00 84.44 508 ILE A O 1
ATOM 3959 N N . SER A 1 509 ? -0.721 -6.107 28.563 1.00 78.06 509 SER A N 1
ATOM 3960 C CA . SER A 1 509 ? 0.138 -5.568 27.509 1.00 78.06 509 SER A CA 1
ATOM 3961 C C . SER A 1 509 ? 1.555 -5.241 27.987 1.00 78.06 509 SER A C 1
ATOM 3963 O O . SER A 1 509 ? 2.455 -5.148 27.156 1.00 78.06 509 SER A O 1
ATOM 3965 N N . SER A 1 510 ? 1.780 -5.085 29.294 1.00 82.25 510 SER A N 1
ATOM 3966 C CA . SER A 1 510 ? 3.108 -4.816 29.865 1.00 82.25 510 SER A CA 1
ATOM 3967 C C . SER A 1 510 ? 4.003 -6.059 29.949 1.00 82.25 510 SER A C 1
ATOM 3969 O O . SER A 1 510 ? 5.226 -5.936 30.044 1.00 82.25 510 SER A O 1
ATOM 3971 N N . LEU A 1 511 ? 3.412 -7.257 29.880 1.00 82.50 511 LEU A N 1
ATOM 3972 C CA . LEU A 1 511 ? 4.132 -8.526 29.975 1.00 82.50 511 LEU A CA 1
ATOM 3973 C C . LEU A 1 511 ? 5.048 -8.700 28.767 1.00 82.50 511 LEU A C 1
ATOM 3975 O O . LEU A 1 511 ? 4.622 -8.443 27.644 1.00 82.50 511 LEU A O 1
ATOM 3979 N N . LYS A 1 512 ? 6.302 -9.110 28.983 1.00 73.50 512 LYS A N 1
ATOM 3980 C CA . LYS A 1 512 ? 7.336 -9.137 27.933 1.00 73.50 512 LYS A CA 1
ATOM 3981 C C . LYS A 1 512 ? 7.526 -10.512 27.296 1.00 73.50 512 LYS A C 1
ATOM 3983 O O . LYS A 1 512 ? 7.762 -10.567 26.095 1.00 73.50 512 LYS A O 1
ATOM 3988 N N . ASP A 1 513 ? 7.366 -11.587 28.062 1.00 74.50 513 ASP A N 1
ATOM 3989 C CA . ASP A 1 513 ? 7.600 -12.970 27.633 1.00 74.50 513 ASP A CA 1
ATOM 3990 C C . ASP A 1 513 ? 6.594 -13.971 28.246 1.00 74.50 513 ASP A C 1
ATOM 3992 O O . ASP A 1 513 ? 5.751 -13.625 29.080 1.00 74.50 513 ASP A O 1
ATOM 3996 N N . ASP A 1 514 ? 6.626 -15.207 27.737 1.00 74.94 514 ASP A N 1
ATOM 3997 C CA . ASP A 1 514 ? 5.675 -16.263 28.106 1.00 74.94 514 ASP A CA 1
ATOM 3998 C C . ASP A 1 514 ? 5.860 -16.681 29.582 1.00 74.94 514 ASP A C 1
ATOM 4000 O O . ASP A 1 514 ? 4.894 -17.078 30.237 1.00 74.94 514 ASP A O 1
ATOM 4004 N N . ASP A 1 515 ? 7.069 -16.519 30.130 1.00 78.50 515 ASP A N 1
ATOM 4005 C CA . ASP A 1 515 ? 7.372 -16.767 31.542 1.00 78.50 515 ASP A CA 1
ATOM 4006 C C . ASP A 1 515 ? 6.672 -15.739 32.442 1.00 78.50 515 ASP A C 1
ATOM 4008 O O . ASP A 1 515 ? 6.013 -16.108 33.418 1.00 78.50 515 ASP A O 1
ATOM 4012 N N . ALA A 1 516 ? 6.727 -14.451 32.081 1.00 84.69 516 ALA A N 1
ATOM 4013 C CA . ALA A 1 516 ? 5.998 -13.392 32.771 1.00 84.69 516 ALA A CA 1
ATOM 4014 C C . ALA A 1 516 ? 4.479 -13.617 32.717 1.00 84.69 516 ALA A C 1
ATOM 4016 O O . ALA A 1 516 ? 3.791 -13.367 33.709 1.00 84.69 516 ALA A O 1
ATOM 4017 N N . LEU A 1 517 ? 3.953 -14.130 31.597 1.00 86.19 517 LEU A N 1
ATOM 4018 C CA . LEU A 1 517 ? 2.546 -14.526 31.493 1.00 86.19 517 LEU A CA 1
ATOM 4019 C C . LEU A 1 517 ? 2.207 -15.672 32.449 1.00 86.19 517 LEU A C 1
ATOM 4021 O O . LEU A 1 517 ? 1.222 -15.571 33.177 1.00 86.19 517 LEU A O 1
ATOM 4025 N N . SER A 1 518 ? 3.024 -16.726 32.487 1.00 85.94 518 SER A N 1
ATOM 4026 C CA . SER A 1 518 ? 2.809 -17.858 33.394 1.00 85.94 518 SER A CA 1
ATOM 4027 C C . SER A 1 518 ? 2.817 -17.422 34.861 1.00 85.94 518 SER A C 1
ATOM 4029 O O . SER A 1 518 ? 1.973 -17.867 35.636 1.00 85.94 518 SER A O 1
ATOM 4031 N N . VAL A 1 519 ? 3.743 -16.540 35.247 1.00 88.00 519 VAL A N 1
ATOM 4032 C CA . VAL A 1 519 ? 3.829 -16.001 36.615 1.00 88.00 519 VAL A CA 1
ATOM 4033 C C . VAL A 1 519 ? 2.589 -15.170 36.950 1.00 88.00 519 VAL A C 1
ATOM 4035 O O . VAL A 1 519 ? 2.006 -15.337 38.021 1.00 88.00 519 VAL A O 1
ATOM 4038 N N . ALA A 1 520 ? 2.151 -14.304 36.032 1.00 90.56 520 ALA A N 1
ATOM 4039 C CA . ALA A 1 520 ? 0.956 -13.487 36.225 1.00 90.56 520 ALA A CA 1
ATOM 4040 C C . ALA A 1 520 ? -0.317 -14.341 36.352 1.00 90.56 520 ALA A C 1
ATOM 4042 O O . ALA A 1 520 ? -1.169 -14.054 37.188 1.00 90.56 520 ALA A O 1
ATOM 4043 N N . VAL A 1 521 ? -0.427 -15.412 35.560 1.00 91.06 521 VAL A N 1
ATOM 4044 C CA . VAL A 1 521 ? -1.542 -16.366 35.617 1.00 91.06 521 VAL A CA 1
ATOM 4045 C C . VAL A 1 521 ? -1.569 -17.122 36.949 1.00 91.06 521 VAL A C 1
ATOM 4047 O O . VAL A 1 521 ? -2.619 -17.181 37.585 1.00 91.06 521 VAL A O 1
ATOM 4050 N N . GLN A 1 522 ? -0.426 -17.637 37.411 1.00 90.56 522 GLN A N 1
ATOM 4051 C CA . GLN A 1 522 ? -0.330 -18.331 38.703 1.00 90.56 522 GLN A CA 1
ATOM 4052 C C . GLN A 1 522 ? -0.744 -17.433 39.875 1.00 90.56 522 GLN A C 1
ATOM 4054 O O . GLN A 1 522 ? -1.398 -17.891 40.807 1.00 90.56 522 GLN A O 1
ATOM 4059 N N . ALA A 1 523 ? -0.413 -16.140 39.819 1.00 91.94 523 ALA A N 1
ATOM 4060 C CA . ALA A 1 523 ? -0.753 -15.189 40.876 1.00 91.94 523 ALA A CA 1
ATOM 4061 C C . ALA A 1 523 ? -2.267 -14.949 41.037 1.00 91.94 523 ALA A C 1
ATOM 4063 O O . ALA A 1 523 ? -2.699 -14.506 42.100 1.00 91.94 523 ALA A O 1
ATOM 4064 N N . VAL A 1 524 ? -3.070 -15.220 40.002 1.00 93.81 524 VAL A N 1
ATOM 4065 C CA . VAL A 1 524 ? -4.523 -14.971 40.007 1.00 93.81 524 VAL A CA 1
ATOM 4066 C C . VAL A 1 524 ? -5.359 -16.252 40.033 1.00 93.81 524 VAL A C 1
ATOM 4068 O O . VAL A 1 524 ? -6.583 -16.172 40.111 1.00 93.81 524 VAL A O 1
ATOM 4071 N N . GLU A 1 525 ? -4.725 -17.427 39.999 1.00 91.81 525 GLU A N 1
ATOM 4072 C CA . GLU A 1 525 ? -5.395 -18.730 39.901 1.00 91.81 525 GLU A CA 1
ATOM 4073 C C . GLU A 1 525 ? -6.360 -18.983 41.072 1.00 91.81 525 GLU A C 1
ATOM 4075 O O . GLU A 1 525 ? -7.501 -19.392 40.854 1.00 91.81 525 GLU A O 1
ATOM 4080 N N . GLU A 1 526 ? -5.956 -18.653 42.304 1.00 92.19 526 GLU A N 1
ATOM 4081 C CA . GLU A 1 526 ? -6.776 -18.873 43.508 1.00 92.19 526 GLU A CA 1
ATOM 4082 C C . GLU A 1 526 ? -8.055 -18.021 43.541 1.00 92.19 526 GLU A C 1
ATOM 4084 O O . GLU A 1 526 ? -9.069 -18.448 44.090 1.00 92.19 526 GLU A O 1
ATOM 4089 N N . ILE A 1 527 ? -8.028 -16.830 42.936 1.00 95.06 527 ILE A N 1
ATOM 4090 C CA . ILE A 1 527 ? -9.158 -15.883 42.907 1.00 95.06 527 ILE A CA 1
ATOM 4091 C C . ILE A 1 527 ? -9.926 -15.913 41.579 1.00 95.06 527 ILE A C 1
ATOM 4093 O O . ILE A 1 527 ? -10.935 -15.215 41.426 1.00 95.06 527 ILE A O 1
ATOM 4097 N N . TYR A 1 528 ? -9.467 -16.710 40.608 1.00 95.06 528 TYR A N 1
ATOM 4098 C CA . TYR A 1 528 ? -10.033 -16.755 39.263 1.00 95.06 528 TYR A CA 1
ATOM 4099 C C . TYR A 1 528 ? -11.495 -17.190 39.275 1.00 95.06 528 TYR A C 1
ATOM 4101 O O . TYR A 1 528 ? -12.359 -16.487 38.750 1.00 95.06 528 TYR A O 1
ATOM 4109 N N . GLU A 1 529 ? -11.779 -18.321 39.922 1.00 94.56 529 GLU A N 1
ATOM 4110 C CA . GLU A 1 529 ? -13.125 -18.888 39.976 1.00 94.56 529 GLU A CA 1
ATOM 4111 C C . GLU A 1 529 ? -14.124 -17.902 40.617 1.00 94.56 529 GLU A C 1
ATOM 4113 O O . GLU A 1 529 ? -15.183 -17.640 40.045 1.00 94.56 529 GLU A O 1
ATOM 4118 N N . ASP A 1 530 ? -13.767 -17.277 41.742 1.00 94.75 530 ASP A N 1
ATOM 4119 C CA . ASP A 1 530 ? -14.615 -16.279 42.410 1.00 94.75 530 ASP A CA 1
ATOM 4120 C C . ASP A 1 530 ? -14.830 -15.023 41.553 1.00 94.75 530 ASP A C 1
ATOM 4122 O O . ASP A 1 530 ? -15.927 -14.455 41.528 1.00 94.75 530 ASP A O 1
ATOM 4126 N N . THR A 1 531 ? -13.821 -14.622 40.778 1.00 95.88 531 THR A N 1
ATOM 4127 C CA . THR A 1 531 ? -13.944 -13.506 39.831 1.00 95.88 531 THR A CA 1
ATOM 4128 C C . THR A 1 531 ? -14.916 -13.837 38.702 1.00 95.88 531 THR A C 1
ATOM 4130 O O . THR A 1 531 ? -15.739 -12.991 38.351 1.00 95.88 531 THR A O 1
ATOM 4133 N N . VAL A 1 532 ? -14.888 -15.060 38.157 1.00 95.69 532 VAL A N 1
ATOM 4134 C CA . VAL A 1 532 ? -15.862 -15.506 37.141 1.00 95.69 532 VAL A CA 1
ATOM 4135 C C . VAL A 1 532 ? -17.291 -15.384 37.675 1.00 95.69 532 VAL A C 1
ATOM 4137 O O . VAL A 1 532 ? -18.172 -14.886 36.969 1.00 95.69 532 VAL A O 1
ATOM 4140 N N . TYR A 1 533 ? -17.528 -15.754 38.937 1.00 93.62 533 TYR A N 1
ATOM 4141 C CA . TYR A 1 533 ? -18.842 -15.563 39.554 1.00 93.62 533 TYR A CA 1
ATOM 4142 C C . TYR A 1 533 ? -19.180 -14.095 39.785 1.00 93.62 533 TYR A C 1
ATOM 4144 O O . TYR A 1 533 ? -20.316 -13.703 39.528 1.00 93.62 533 TYR A O 1
ATOM 4152 N N . SER A 1 534 ? -18.233 -13.266 40.224 1.00 95.00 534 SER A N 1
ATOM 4153 C CA . SER A 1 534 ? -18.452 -11.819 40.351 1.00 95.00 534 SER A CA 1
ATOM 4154 C C . SER A 1 534 ? -18.877 -11.195 39.015 1.00 95.00 534 SER A C 1
ATOM 4156 O O . SER A 1 534 ? -19.869 -10.470 38.973 1.00 95.00 534 SER A O 1
ATOM 4158 N N . VAL A 1 535 ? -18.210 -11.552 37.912 1.00 96.19 535 VAL A N 1
ATOM 4159 C CA . VAL A 1 535 ? -18.594 -11.119 36.559 1.00 96.19 535 VAL A CA 1
ATOM 4160 C C . VAL A 1 535 ? -20.007 -11.599 36.209 1.00 96.19 535 VAL A C 1
ATOM 4162 O O . VAL A 1 535 ? -20.795 -10.831 35.662 1.00 96.19 535 VAL A O 1
ATOM 4165 N N . ALA A 1 536 ? -20.374 -12.838 36.551 1.00 95.25 536 ALA A N 1
ATOM 4166 C CA . ALA A 1 536 ? -21.725 -13.344 36.306 1.00 95.25 536 ALA A CA 1
ATOM 4167 C C . ALA A 1 536 ? -22.807 -12.531 37.044 1.00 95.25 536 ALA A C 1
ATOM 4169 O O . ALA A 1 536 ? -23.875 -12.291 36.480 1.00 95.25 536 ALA A O 1
ATOM 4170 N N . HIS A 1 537 ? -22.533 -12.053 38.263 1.00 94.50 537 HIS A N 1
ATOM 4171 C CA . HIS A 1 537 ? -23.460 -11.189 39.006 1.00 94.50 537 HIS A CA 1
ATOM 4172 C C . HIS A 1 537 ? -23.628 -9.817 38.344 1.00 94.50 537 HIS A C 1
ATOM 4174 O O . HIS A 1 537 ? -24.760 -9.339 38.227 1.00 94.50 537 HIS A O 1
ATOM 4180 N N . ASP A 1 538 ? -22.539 -9.223 37.844 1.00 96.06 538 ASP A N 1
ATOM 4181 C CA . ASP A 1 538 ? -22.609 -7.986 37.057 1.00 96.06 538 ASP A CA 1
ATOM 4182 C C . ASP A 1 538 ? -23.488 -8.195 35.814 1.00 96.06 538 ASP A C 1
ATOM 4184 O O . ASP A 1 538 ? -24.389 -7.405 35.529 1.00 96.06 538 ASP A O 1
ATOM 4188 N N . VAL A 1 539 ? -23.300 -9.318 35.112 1.00 96.75 539 VAL A N 1
ATOM 4189 C CA . VAL A 1 539 ? -24.097 -9.688 33.933 1.00 96.75 539 VAL A CA 1
ATOM 4190 C C . VAL A 1 539 ? -25.573 -9.882 34.278 1.00 96.75 539 VAL A C 1
ATOM 4192 O O . VAL A 1 539 ? -26.435 -9.418 33.534 1.00 96.75 539 VAL A O 1
ATOM 4195 N N . ILE A 1 540 ? -25.904 -10.499 35.412 1.00 95.75 540 ILE A N 1
ATOM 4196 C CA . ILE A 1 540 ? -27.298 -10.642 35.861 1.00 95.75 540 ILE A CA 1
ATOM 4197 C C . ILE A 1 540 ? -27.944 -9.271 36.098 1.00 95.75 540 ILE A C 1
ATOM 4199 O O . ILE A 1 540 ? -29.098 -9.067 35.704 1.00 95.75 540 ILE A O 1
ATOM 4203 N N . ALA A 1 541 ? -27.222 -8.328 36.712 1.00 96.38 541 ALA A N 1
ATOM 4204 C CA . ALA A 1 541 ? -27.714 -6.966 36.916 1.00 96.38 541 ALA A CA 1
ATOM 4205 C C . ALA A 1 541 ? -27.981 -6.259 35.574 1.00 96.38 541 ALA A C 1
ATOM 4207 O O . ALA A 1 541 ? -29.056 -5.685 35.379 1.00 96.38 541 ALA A O 1
ATOM 4208 N N . ILE A 1 542 ? -27.057 -6.396 34.617 1.00 97.44 542 ILE A N 1
ATOM 4209 C CA . ILE A 1 542 ? -27.191 -5.861 33.255 1.00 97.44 542 ILE A CA 1
ATOM 4210 C C . ILE A 1 542 ? -28.410 -6.455 32.544 1.00 97.44 542 ILE A C 1
ATOM 4212 O O . ILE A 1 542 ? -29.232 -5.710 32.017 1.00 97.44 542 ILE A O 1
ATOM 4216 N N . LEU A 1 543 ? -28.565 -7.782 32.546 1.00 96.81 543 LEU A N 1
ATOM 4217 C CA . LEU A 1 543 ? -29.667 -8.463 31.856 1.00 96.81 543 LEU A CA 1
ATOM 4218 C C . LEU A 1 543 ? -31.026 -8.117 32.465 1.00 96.81 543 LEU A C 1
ATOM 4220 O O . LEU A 1 543 ? -32.006 -7.959 31.736 1.00 96.81 543 LEU A O 1
ATOM 4224 N N . ARG A 1 544 ? -31.094 -7.945 33.791 1.00 96.44 544 ARG A N 1
ATOM 4225 C CA . ARG A 1 544 ? -32.314 -7.483 34.463 1.00 96.44 544 ARG A CA 1
ATOM 4226 C C . ARG A 1 544 ? -32.704 -6.097 33.964 1.00 96.44 544 ARG A C 1
ATOM 4228 O O . ARG A 1 544 ? -33.845 -5.902 33.551 1.00 96.44 544 ARG A O 1
ATOM 4235 N N . ARG A 1 545 ? -31.753 -5.160 33.952 1.00 96.81 545 ARG A N 1
ATOM 4236 C CA . ARG A 1 545 ? -32.010 -3.802 33.473 1.00 96.81 545 ARG A CA 1
ATOM 4237 C C . ARG A 1 545 ? -32.344 -3.771 31.985 1.00 96.81 545 ARG A C 1
ATOM 4239 O O . ARG A 1 545 ? -33.256 -3.059 31.582 1.00 96.81 545 ARG A O 1
ATOM 4246 N N . TYR A 1 546 ? -31.658 -4.573 31.178 1.00 96.69 546 TYR A N 1
ATOM 4247 C CA . TYR A 1 546 ? -31.935 -4.707 29.752 1.00 96.69 546 TYR A CA 1
ATOM 4248 C C . TYR A 1 546 ? -33.376 -5.161 29.503 1.00 96.69 546 TYR A C 1
ATOM 4250 O O . TYR A 1 546 ? -34.077 -4.539 28.711 1.00 96.69 546 TYR A O 1
ATOM 4258 N N . ALA A 1 547 ? -33.852 -6.178 30.229 1.00 95.31 547 ALA A N 1
ATOM 4259 C CA . ALA A 1 547 ? -35.231 -6.651 30.123 1.00 95.31 547 ALA A CA 1
ATOM 4260 C C . ALA A 1 547 ? -36.261 -5.577 30.529 1.00 95.31 547 ALA A C 1
ATOM 4262 O O . ALA A 1 547 ? -37.332 -5.488 29.925 1.00 95.31 547 ALA A O 1
ATOM 4263 N N . GLU A 1 548 ? -35.950 -4.739 31.525 1.00 95.62 548 GLU A N 1
ATOM 4264 C CA . GLU A 1 548 ? -36.786 -3.589 31.894 1.00 95.62 548 GLU A CA 1
ATOM 4265 C C . GLU A 1 548 ? -36.865 -2.555 30.764 1.00 95.62 548 GLU A C 1
ATOM 4267 O O . GLU A 1 548 ? -37.966 -2.115 30.417 1.00 95.62 548 GLU A O 1
ATOM 4272 N N . VAL A 1 549 ? -35.722 -2.195 30.167 1.00 95.44 549 VAL A N 1
ATOM 4273 C CA . VAL A 1 549 ? -35.661 -1.218 29.068 1.00 95.44 549 VAL A CA 1
ATOM 4274 C C . VAL A 1 549 ? -36.361 -1.755 27.833 1.00 95.44 549 VAL A C 1
ATOM 4276 O O . VAL A 1 549 ? -37.218 -1.065 27.284 1.00 95.44 549 VAL A O 1
ATOM 4279 N N . ASP A 1 550 ? -36.058 -2.992 27.437 1.00 94.62 550 ASP A N 1
ATOM 4280 C CA . ASP A 1 550 ? -36.658 -3.645 26.277 1.00 94.62 550 ASP A CA 1
ATOM 4281 C C . ASP A 1 550 ? -38.183 -3.702 26.410 1.00 94.62 550 ASP A C 1
ATOM 4283 O O . ASP A 1 550 ? -38.912 -3.272 25.515 1.00 94.62 550 ASP A O 1
ATOM 4287 N N . LYS A 1 551 ? -38.696 -4.093 27.582 1.00 93.81 551 LYS A N 1
ATOM 4288 C CA . LYS A 1 551 ? -40.135 -4.065 27.861 1.00 93.81 551 LYS A CA 1
ATOM 4289 C C . LYS A 1 551 ? -40.719 -2.651 27.779 1.00 93.81 551 LYS A C 1
ATOM 4291 O O . LYS A 1 551 ? -41.820 -2.482 27.254 1.00 93.81 551 LYS A O 1
ATOM 4296 N N . ALA A 1 552 ? -40.013 -1.641 28.292 1.00 91.50 552 ALA A N 1
ATOM 4297 C CA . ALA A 1 552 ? -40.469 -0.251 28.269 1.00 91.50 552 ALA A CA 1
ATOM 4298 C C . ALA A 1 552 ? -40.547 0.325 26.846 1.00 91.50 552 ALA A C 1
ATOM 4300 O O . ALA A 1 552 ? -41.404 1.174 26.576 1.00 91.50 552 ALA A O 1
ATOM 4301 N N . VAL A 1 553 ? -39.694 -0.154 25.934 1.00 91.12 553 VAL A N 1
ATOM 4302 C CA . VAL A 1 553 ? -39.688 0.272 24.529 1.00 91.12 553 VAL A CA 1
ATOM 4303 C C . VAL A 1 553 ? -40.499 -0.635 23.603 1.00 91.12 553 VAL A C 1
ATOM 4305 O O . VAL A 1 553 ? -40.821 -0.199 22.499 1.00 91.12 553 VAL A O 1
ATOM 4308 N N . SER A 1 554 ? -40.878 -1.847 24.021 1.00 84.19 554 SER A N 1
ATOM 4309 C CA . SER A 1 554 ? -41.575 -2.869 23.211 1.00 84.19 554 SER A CA 1
ATOM 4310 C C . SER A 1 554 ? -43.116 -2.752 23.156 1.00 84.19 554 SER A C 1
ATOM 4312 O O . SER A 1 554 ? -43.810 -3.720 22.856 1.00 84.19 554 SER A O 1
ATOM 4314 N N . GLY A 1 555 ? -43.676 -1.558 23.385 1.00 74.44 555 GLY A N 1
ATOM 4315 C CA . GLY A 1 555 ? -45.125 -1.283 23.335 1.00 74.44 555 GLY A CA 1
ATOM 4316 C C . GLY A 1 555 ? -45.677 -0.790 21.978 1.00 74.44 555 GLY A C 1
ATOM 4317 O O . GLY A 1 555 ? -44.911 -0.600 21.029 1.00 74.44 555 GLY A O 1
ATOM 4318 N N . PRO A 1 556 ? -47.008 -0.560 21.872 1.00 69.88 556 PRO A N 1
ATOM 4319 C CA . PRO A 1 556 ? -47.636 0.020 20.682 1.00 69.88 556 PRO A CA 1
ATOM 4320 C C . PRO A 1 556 ? -47.027 1.389 20.354 1.00 69.88 556 PRO A C 1
ATOM 4322 O O . PRO A 1 556 ? -46.848 2.229 21.236 1.00 69.88 556 PRO A O 1
ATOM 4325 N N . ALA A 1 557 ? -46.675 1.585 19.081 1.00 63.19 557 ALA A N 1
ATOM 4326 C CA . ALA A 1 557 ? -45.903 2.731 18.620 1.00 63.19 557 ALA A CA 1
ATOM 4327 C C . ALA A 1 557 ? -46.705 4.035 18.734 1.00 63.19 557 ALA A C 1
ATOM 4329 O O . ALA A 1 557 ? -47.546 4.343 17.890 1.00 63.19 557 ALA A O 1
ATOM 4330 N N . ASP A 1 558 ? -46.405 4.821 19.764 1.00 70.25 558 ASP A N 1
ATOM 4331 C CA . ASP A 1 558 ? -46.819 6.216 19.833 1.00 70.25 558 ASP A CA 1
ATOM 4332 C C . ASP A 1 558 ? -46.015 7.013 18.788 1.00 70.25 558 ASP A C 1
ATOM 4334 O O . ASP A 1 558 ? -44.816 7.251 18.956 1.00 70.25 558 ASP A O 1
ATOM 4338 N N . LEU A 1 559 ? -46.658 7.373 17.668 1.00 70.19 559 LEU A N 1
ATOM 4339 C CA . LEU A 1 559 ? -46.056 8.081 16.522 1.00 70.19 559 LEU A CA 1
ATOM 4340 C C . LEU A 1 559 ? -45.161 9.284 16.923 1.00 70.19 559 LEU A C 1
ATOM 4342 O O . LEU A 1 559 ? -44.069 9.410 16.369 1.00 70.19 559 LEU A O 1
ATOM 4346 N N . PRO A 1 560 ? -45.540 10.137 17.899 1.00 75.00 560 PRO A N 1
ATOM 4347 C CA . PRO A 1 560 ? -44.720 11.239 18.412 1.00 75.00 560 PRO A CA 1
ATOM 4348 C C . PRO A 1 560 ? -43.414 10.844 19.119 1.00 75.00 560 PRO A C 1
ATOM 4350 O O . PRO A 1 560 ? -42.529 11.696 19.222 1.00 75.00 560 PRO A O 1
ATOM 4353 N N . MET A 1 561 ? -43.313 9.611 19.629 1.00 81.06 561 MET A N 1
ATOM 4354 C CA . MET A 1 561 ? -42.181 9.061 20.397 1.00 81.06 561 MET A CA 1
ATOM 4355 C C . MET A 1 561 ? -41.380 8.014 19.622 1.00 81.06 561 MET A C 1
ATOM 4357 O O . MET A 1 561 ? -40.383 7.494 20.123 1.00 81.06 561 MET A O 1
ATOM 4361 N N . LEU A 1 562 ? -41.791 7.716 18.391 1.00 82.88 562 LEU A N 1
ATOM 4362 C CA . LEU A 1 562 ? -41.224 6.647 17.580 1.00 82.88 562 LEU A CA 1
ATOM 4363 C C . LEU A 1 562 ? -39.708 6.798 17.386 1.00 82.88 562 LEU A C 1
ATOM 4365 O O . LEU A 1 562 ? -38.989 5.810 17.512 1.00 82.88 562 LEU A O 1
ATOM 4369 N N . SER A 1 563 ? -39.207 8.018 17.166 1.00 82.56 563 SER A N 1
ATOM 4370 C CA . SER A 1 563 ? -37.766 8.279 17.024 1.00 82.56 563 SER A CA 1
ATOM 4371 C C . SER A 1 563 ? -36.976 7.997 18.307 1.00 82.56 563 SER A C 1
ATOM 4373 O O . SER A 1 563 ? -35.897 7.413 18.244 1.00 82.56 563 SER A O 1
ATOM 4375 N N . VAL A 1 564 ? -37.522 8.354 19.473 1.00 86.62 564 VAL A N 1
ATOM 4376 C CA . VAL A 1 564 ? -36.898 8.104 20.784 1.00 86.62 564 VAL A CA 1
ATOM 4377 C C . VAL A 1 564 ? -36.887 6.608 21.085 1.00 86.62 564 VAL A C 1
ATOM 4379 O O . VAL A 1 564 ? -35.852 6.060 21.453 1.00 86.62 564 VAL A O 1
ATOM 4382 N N . LEU A 1 565 ? -38.016 5.927 20.858 1.00 89.38 565 LEU A N 1
ATOM 4383 C CA . LEU A 1 565 ? -38.144 4.480 21.044 1.00 89.38 565 LEU A CA 1
ATOM 4384 C C . LEU A 1 565 ? -37.179 3.706 20.137 1.00 89.38 565 LEU A C 1
ATOM 4386 O O . LEU A 1 565 ? -36.500 2.795 20.604 1.00 89.38 565 LEU A O 1
ATOM 4390 N N . GLN A 1 566 ? -37.084 4.075 18.855 1.00 88.38 566 GLN A N 1
ATOM 4391 C CA . GLN A 1 566 ? -36.128 3.468 17.925 1.00 88.38 566 GLN A CA 1
ATOM 4392 C C . GLN A 1 566 ? -34.679 3.765 18.315 1.00 88.38 566 GLN A C 1
ATOM 4394 O O . GLN A 1 566 ? -33.848 2.863 18.254 1.00 88.38 566 GLN A O 1
ATOM 4399 N N . GLY A 1 567 ? -34.382 4.992 18.752 1.00 89.94 567 GLY A N 1
ATOM 4400 C CA . GLY A 1 567 ? -33.055 5.382 19.222 1.00 89.94 567 GLY A CA 1
ATOM 4401 C C . GLY A 1 567 ? -32.599 4.565 20.431 1.00 89.94 567 GLY A C 1
ATOM 4402 O O . GLY A 1 567 ? -31.499 4.023 20.409 1.00 89.94 567 GLY A O 1
ATOM 4403 N N . ILE A 1 568 ? -33.462 4.408 21.441 1.00 93.12 568 ILE A N 1
ATOM 4404 C CA . ILE A 1 568 ? -33.168 3.586 22.624 1.00 93.12 568 ILE A CA 1
ATOM 4405 C C . ILE A 1 568 ? -33.008 2.115 22.231 1.00 93.12 568 ILE A C 1
ATOM 4407 O O . ILE A 1 568 ? -32.024 1.495 22.616 1.00 93.12 568 ILE A O 1
ATOM 4411 N N . ARG A 1 569 ? -33.911 1.556 21.407 1.00 93.38 569 ARG A N 1
ATOM 4412 C CA . ARG A 1 569 ? -33.779 0.169 20.915 1.00 93.38 569 ARG A CA 1
ATOM 4413 C C . ARG A 1 569 ? -32.452 -0.062 20.191 1.00 93.38 569 ARG A C 1
ATOM 4415 O O . ARG A 1 569 ? -31.798 -1.075 20.420 1.00 93.38 569 ARG A O 1
ATOM 4422 N N . ALA A 1 570 ? -32.052 0.873 19.330 1.00 92.31 570 ALA A N 1
ATOM 4423 C CA . ALA A 1 570 ? -30.773 0.802 18.636 1.00 92.31 570 ALA A CA 1
ATOM 4424 C C . ALA A 1 570 ? -29.600 0.881 19.622 1.00 92.31 570 ALA A C 1
ATOM 4426 O O . ALA A 1 570 ? -28.648 0.120 19.484 1.00 92.31 570 ALA A O 1
ATOM 4427 N N . HIS A 1 571 ? -29.685 1.755 20.628 1.00 95.12 571 HIS A N 1
ATOM 4428 C CA . HIS A 1 571 ? -28.642 1.947 21.628 1.00 95.12 571 HIS A CA 1
ATOM 4429 C C . HIS A 1 571 ? -28.438 0.717 22.524 1.00 95.12 571 HIS A C 1
ATOM 4431 O O . HIS A 1 571 ? -27.323 0.189 22.578 1.00 95.12 571 HIS A O 1
ATOM 4437 N N . ILE A 1 572 ? -29.502 0.192 23.145 1.00 95.94 572 ILE A N 1
ATOM 4438 C CA . ILE A 1 572 ? -29.408 -0.976 24.038 1.00 95.94 572 ILE A CA 1
ATOM 4439 C C . ILE A 1 572 ? -28.906 -2.226 23.310 1.00 95.94 572 ILE A C 1
ATOM 4441 O O . ILE A 1 572 ? -28.197 -3.038 23.901 1.00 95.94 572 ILE A O 1
ATOM 4445 N N . ALA A 1 573 ? -29.203 -2.357 22.011 1.00 95.12 573 ALA A N 1
ATOM 4446 C CA . ALA A 1 573 ? -28.679 -3.429 21.167 1.00 95.12 573 ALA A CA 1
ATOM 4447 C C . ALA A 1 573 ? -27.164 -3.309 20.916 1.00 95.12 573 ALA A C 1
ATOM 4449 O O . ALA A 1 573 ? -26.516 -4.297 20.576 1.00 95.12 573 ALA A O 1
ATOM 4450 N N . THR A 1 574 ? -26.573 -2.120 21.095 1.00 94.56 574 THR A N 1
ATOM 4451 C CA . THR A 1 574 ? -25.111 -1.967 21.079 1.00 94.56 574 THR A CA 1
ATOM 4452 C C . THR A 1 574 ? -24.468 -2.385 22.399 1.00 94.56 574 THR A C 1
ATOM 4454 O O . THR A 1 574 ? -23.333 -2.857 22.375 1.00 94.56 574 THR A O 1
ATOM 4457 N N . LEU A 1 575 ? -25.176 -2.253 23.526 1.00 96.12 575 LEU A N 1
ATOM 4458 C CA . LEU A 1 575 ? -24.678 -2.586 24.864 1.00 96.12 575 LEU A CA 1
ATOM 4459 C C . LEU A 1 575 ? -24.782 -4.084 25.170 1.00 96.12 575 LEU A C 1
ATOM 4461 O O . LEU A 1 575 ? -23.827 -4.669 25.674 1.00 96.12 575 LEU A O 1
ATOM 4465 N N . VAL A 1 576 ? -25.915 -4.708 24.833 1.00 96.38 576 VAL A N 1
ATOM 4466 C CA . VAL A 1 576 ? -26.190 -6.128 25.093 1.00 96.38 576 VAL A CA 1
ATOM 4467 C C . VAL A 1 576 ? -26.338 -6.860 23.761 1.00 96.38 576 VAL A C 1
ATOM 4469 O O . VAL A 1 576 ? -27.373 -6.804 23.099 1.00 96.38 576 VAL A O 1
ATOM 4472 N N . ARG A 1 577 ? -25.262 -7.537 23.360 1.00 95.19 577 ARG A N 1
ATOM 4473 C CA . ARG A 1 577 ? -25.114 -8.282 22.098 1.00 95.19 577 ARG A CA 1
ATOM 4474 C C . ARG A 1 577 ? -24.253 -9.528 22.335 1.00 95.19 577 ARG A C 1
ATOM 4476 O O . ARG A 1 577 ? -23.530 -9.550 23.326 1.00 95.19 577 ARG A O 1
ATOM 4483 N N . PRO A 1 578 ? -24.246 -10.537 21.451 1.00 93.94 578 PRO A N 1
ATOM 4484 C CA . PRO A 1 578 ? -23.318 -11.659 21.594 1.00 93.94 578 PRO A CA 1
ATOM 4485 C C . PRO A 1 578 ? -21.863 -11.168 21.743 1.00 93.94 578 PRO A C 1
ATOM 4487 O O . PRO A 1 578 ? -21.405 -10.371 20.923 1.00 93.94 578 PRO A O 1
ATOM 4490 N N . GLY A 1 579 ? -21.157 -11.614 22.788 1.00 94.38 579 GLY A N 1
ATOM 4491 C CA . GLY A 1 579 ? -19.763 -11.229 23.073 1.00 94.38 579 GLY A CA 1
ATOM 4492 C C . GLY A 1 579 ? -19.576 -9.967 23.930 1.00 94.38 579 GLY A C 1
ATOM 4493 O O . GLY A 1 579 ? -18.444 -9.560 24.185 1.00 94.38 579 GLY A O 1
ATOM 4494 N N . PHE A 1 580 ? -20.657 -9.311 24.374 1.00 95.81 580 PHE A N 1
ATOM 4495 C CA . PHE A 1 580 ? -20.550 -8.029 25.084 1.00 95.81 580 PHE A CA 1
ATOM 4496 C C . PHE A 1 580 ? -19.787 -8.106 26.416 1.00 95.81 580 PHE A C 1
ATOM 4498 O O . PHE A 1 580 ? -19.245 -7.089 26.850 1.00 95.81 580 PHE A O 1
ATOM 4505 N N . ILE A 1 581 ? -19.749 -9.283 27.052 1.00 96.62 581 ILE A N 1
ATOM 4506 C CA . ILE A 1 581 ? -19.169 -9.462 28.386 1.00 96.62 581 ILE A CA 1
ATOM 4507 C C . ILE A 1 581 ? -17.651 -9.293 28.313 1.00 96.62 581 ILE A C 1
ATOM 4509 O O . ILE A 1 581 ? -17.101 -8.501 29.075 1.00 96.62 581 ILE A O 1
ATOM 4513 N N . ALA A 1 582 ? -16.971 -9.977 27.387 1.00 93.75 582 ALA A N 1
ATOM 4514 C CA . ALA A 1 582 ? -15.530 -9.801 27.222 1.00 93.75 582 ALA A CA 1
ATOM 4515 C C . ALA A 1 582 ? -15.160 -8.586 26.372 1.00 93.75 582 ALA A C 1
ATOM 4517 O O . ALA A 1 582 ? -14.056 -8.065 26.529 1.00 93.75 582 ALA A O 1
ATOM 4518 N N . ASP A 1 583 ? -16.020 -8.133 25.457 1.00 91.44 583 ASP A N 1
ATOM 4519 C CA . ASP A 1 583 ? -15.745 -6.935 24.654 1.00 91.44 583 ASP A CA 1
ATOM 4520 C C . ASP A 1 583 ? -15.675 -5.663 25.513 1.00 91.44 583 ASP A C 1
ATOM 4522 O O . ASP A 1 583 ? -14.957 -4.721 25.167 1.00 91.44 583 ASP A O 1
ATOM 4526 N N . ALA A 1 584 ? -16.414 -5.618 26.624 1.00 91.88 584 ALA A N 1
ATOM 4527 C CA . ALA A 1 584 ? -16.365 -4.503 27.553 1.00 91.88 584 ALA A CA 1
ATOM 4528 C C . ALA A 1 584 ? -15.057 -4.501 28.369 1.00 91.88 584 ALA A C 1
ATOM 4530 O O . ALA A 1 584 ? -14.665 -5.534 28.916 1.00 91.88 584 ALA A O 1
ATOM 4531 N N . PRO A 1 585 ? -14.377 -3.346 28.503 1.00 90.38 585 PRO A N 1
ATOM 4532 C CA . PRO A 1 585 ? -13.311 -3.166 29.473 1.00 90.38 585 PRO A CA 1
ATOM 4533 C C . PRO A 1 585 ? -13.788 -3.534 30.884 1.00 90.38 585 PRO A C 1
ATOM 4535 O O . PRO A 1 585 ? -14.952 -3.272 31.211 1.00 90.38 585 PRO A O 1
ATOM 4538 N N . PRO A 1 586 ? -12.902 -4.075 31.739 1.00 88.38 586 PRO A N 1
ATOM 4539 C CA . PRO A 1 586 ? -13.266 -4.533 33.080 1.00 88.38 586 PRO A CA 1
ATOM 4540 C C . PRO A 1 586 ? -14.028 -3.503 33.917 1.00 88.38 586 PRO A C 1
ATOM 4542 O O . PRO A 1 586 ? -15.009 -3.858 34.571 1.00 88.38 586 PRO A O 1
ATOM 4545 N N . ASP A 1 587 ? -13.617 -2.236 33.833 1.00 88.50 587 ASP A N 1
ATOM 4546 C CA . ASP A 1 587 ? -14.202 -1.124 34.591 1.00 88.50 587 ASP A CA 1
ATOM 4547 C C . ASP A 1 587 ? -15.545 -0.652 34.009 1.00 88.50 587 ASP A C 1
ATOM 4549 O O . ASP A 1 587 ? -16.387 -0.079 34.704 1.00 88.50 587 ASP A O 1
ATOM 4553 N N . ALA A 1 588 ? -15.765 -0.898 32.716 1.00 91.12 588 ALA A N 1
ATOM 4554 C CA . ALA A 1 588 ? -16.956 -0.463 32.002 1.00 91.12 588 ALA A CA 1
ATOM 4555 C C . ALA A 1 588 ? -18.099 -1.481 32.085 1.00 91.12 588 ALA A C 1
ATOM 4557 O O . ALA A 1 588 ? -19.261 -1.073 32.074 1.00 91.12 588 ALA A O 1
ATOM 4558 N N . LEU A 1 589 ? -17.792 -2.781 32.195 1.00 94.75 589 LEU A N 1
ATOM 4559 C CA . LEU A 1 589 ? -18.797 -3.848 32.224 1.00 94.75 589 LEU A CA 1
ATOM 4560 C C . LEU A 1 589 ? -19.870 -3.621 33.313 1.00 94.75 589 LEU A C 1
ATOM 4562 O O . LEU A 1 589 ? -21.045 -3.582 32.950 1.00 94.75 589 LEU A O 1
ATOM 4566 N N . PRO A 1 590 ? -19.538 -3.363 34.597 1.00 94.44 590 PRO A N 1
ATOM 4567 C CA . PRO A 1 590 ? -20.559 -3.100 35.618 1.00 94.44 590 PRO A CA 1
ATOM 4568 C C . PRO A 1 590 ? -21.385 -1.837 35.327 1.00 94.44 590 PRO A C 1
ATOM 4570 O O . PRO A 1 590 ? -22.562 -1.761 35.671 1.00 94.44 590 PRO A O 1
ATOM 4573 N N . SER A 1 591 ? -20.791 -0.846 34.649 1.00 95.50 591 SER A N 1
ATOM 4574 C CA . SER A 1 591 ? -21.470 0.406 34.295 1.00 95.50 591 SER A CA 1
ATOM 4575 C C . SER A 1 591 ? -22.528 0.241 33.203 1.00 95.50 591 SER A C 1
ATOM 4577 O O . SER A 1 591 ? -23.360 1.134 33.053 1.00 95.50 591 SER A O 1
ATOM 4579 N N . ILE A 1 592 ? -22.558 -0.882 32.472 1.00 96.75 592 ILE A N 1
ATOM 4580 C CA . ILE A 1 592 ? -23.589 -1.129 31.450 1.00 96.75 592 ILE A CA 1
ATOM 4581 C C . ILE A 1 592 ? -24.996 -1.086 32.060 1.00 96.75 592 ILE A C 1
ATOM 4583 O O . ILE A 1 592 ? -25.910 -0.545 31.439 1.00 96.75 592 ILE A O 1
ATOM 4587 N N . GLU A 1 593 ? -25.175 -1.576 33.290 1.00 96.62 593 GLU A N 1
ATOM 4588 C CA . GLU A 1 593 ? -26.454 -1.467 34.005 1.00 96.62 593 GLU A CA 1
ATOM 4589 C C . GLU A 1 593 ? -26.881 0.002 34.155 1.00 96.62 593 GLU A C 1
ATOM 4591 O O . GLU A 1 593 ? -28.015 0.354 33.825 1.00 96.62 593 GLU A O 1
ATOM 4596 N N . ARG A 1 594 ? -25.949 0.882 34.543 1.00 96.50 594 ARG A N 1
ATOM 4597 C CA . ARG A 1 594 ? -26.193 2.324 34.684 1.00 96.50 594 ARG A CA 1
ATOM 4598 C C . ARG A 1 594 ? -26.515 2.985 33.343 1.00 96.50 594 ARG A C 1
ATOM 4600 O O . ARG A 1 594 ? -27.392 3.846 33.299 1.00 96.50 594 ARG A O 1
ATOM 4607 N N . TYR A 1 595 ? -25.852 2.589 32.257 1.00 96.75 595 TYR A N 1
ATOM 4608 C CA . TYR A 1 595 ? -26.133 3.116 30.913 1.00 96.75 595 TYR A CA 1
ATOM 4609 C C . TYR A 1 595 ? -27.541 2.739 30.442 1.00 96.75 595 TYR A C 1
ATOM 4611 O O . TYR A 1 595 ? -28.293 3.596 29.983 1.00 96.75 595 TYR A O 1
ATOM 4619 N N . LEU A 1 596 ? -27.953 1.491 30.672 1.00 97.44 596 LEU A N 1
ATOM 4620 C CA . LEU A 1 596 ? -29.320 1.047 30.403 1.00 97.44 596 LEU A CA 1
ATOM 4621 C C . LEU A 1 596 ? -30.342 1.779 31.296 1.00 97.44 596 LEU A C 1
ATOM 4623 O O . LEU A 1 596 ? -31.419 2.164 30.842 1.00 97.44 596 LEU A O 1
ATOM 4627 N N . HIS A 1 597 ? -30.013 2.040 32.562 1.00 96.94 597 HIS A N 1
ATOM 4628 C CA . HIS A 1 597 ? -30.869 2.840 33.441 1.00 96.94 597 HIS A CA 1
ATOM 4629 C C . HIS A 1 597 ? -31.008 4.294 32.946 1.00 96.94 597 HIS A C 1
ATOM 4631 O O . HIS A 1 597 ? -32.096 4.872 33.014 1.00 96.94 597 HIS A O 1
ATOM 4637 N N . ALA A 1 598 ? -29.952 4.875 32.372 1.00 96.50 598 ALA A N 1
ATOM 4638 C CA . ALA A 1 598 ? -30.022 6.198 31.763 1.00 96.50 598 ALA A CA 1
ATOM 4639 C C . ALA A 1 598 ? -31.002 6.255 30.577 1.00 96.50 598 ALA A C 1
ATOM 4641 O O . ALA A 1 598 ? -31.704 7.257 30.432 1.00 96.50 598 ALA A O 1
ATOM 4642 N N . ASP A 1 599 ? -31.124 5.185 29.785 1.00 95.38 599 ASP A N 1
ATOM 4643 C CA . ASP A 1 599 ? -32.122 5.088 28.709 1.00 95.38 599 ASP A CA 1
ATOM 4644 C C . ASP A 1 599 ? -33.567 5.036 29.228 1.00 95.38 599 ASP A C 1
ATOM 4646 O O . ASP A 1 599 ? -34.463 5.642 28.634 1.00 95.38 599 ASP A O 1
ATOM 4650 N N . LEU A 1 600 ? -33.817 4.367 30.358 1.00 94.81 600 LEU A N 1
ATOM 4651 C CA . LEU A 1 600 ? -35.136 4.410 31.005 1.00 94.81 600 LEU A CA 1
ATOM 4652 C C . LEU A 1 600 ? -35.489 5.838 31.430 1.00 94.81 600 LEU A C 1
ATOM 4654 O O . LEU A 1 600 ? -36.577 6.332 31.120 1.00 94.81 600 LEU A O 1
ATOM 4658 N N . LEU A 1 601 ? -34.549 6.532 32.074 1.00 94.56 601 LEU A N 1
ATOM 4659 C CA . LEU A 1 601 ? -34.739 7.924 32.478 1.00 94.56 601 LEU A CA 1
ATOM 4660 C C . LEU A 1 601 ? -34.912 8.846 31.271 1.00 94.56 601 LEU A C 1
ATOM 4662 O O . LEU A 1 601 ? -35.739 9.759 31.319 1.00 94.56 601 LEU A O 1
ATOM 4666 N N . ARG A 1 602 ? -34.188 8.595 30.172 1.00 93.94 602 ARG A N 1
ATOM 4667 C CA . ARG A 1 602 ? -34.382 9.286 28.893 1.00 93.94 602 ARG A CA 1
ATOM 4668 C C . ARG A 1 602 ? -35.824 9.145 28.422 1.00 93.94 602 ARG A C 1
ATOM 4670 O O . ARG A 1 602 ? -36.460 10.155 28.128 1.00 93.94 602 ARG A O 1
ATOM 4677 N N . LEU A 1 603 ? -36.354 7.921 28.395 1.00 91.94 603 LEU A N 1
ATOM 4678 C CA . LEU A 1 603 ? -37.724 7.647 27.960 1.00 91.94 603 LEU A CA 1
ATOM 4679 C C . LEU A 1 603 ? -38.754 8.388 28.825 1.00 91.94 603 LEU A C 1
ATOM 4681 O O . LEU A 1 603 ? -39.668 9.024 28.297 1.00 91.94 603 LEU A O 1
ATOM 4685 N N . GLU A 1 604 ? -38.600 8.362 30.150 1.00 91.75 604 GLU A N 1
ATOM 4686 C CA . GLU A 1 604 ? -39.486 9.086 31.071 1.00 91.75 604 GLU A CA 1
ATOM 4687 C C . GLU A 1 604 ? -39.422 10.606 30.882 1.00 91.75 604 GLU A C 1
ATOM 4689 O O . GLU A 1 604 ? -40.446 11.298 30.891 1.00 91.75 604 GLU A O 1
ATOM 4694 N N . LYS A 1 605 ? -38.213 11.140 30.697 1.00 91.69 605 LYS A N 1
ATOM 4695 C CA . LYS A 1 605 ? -37.953 12.568 30.499 1.00 91.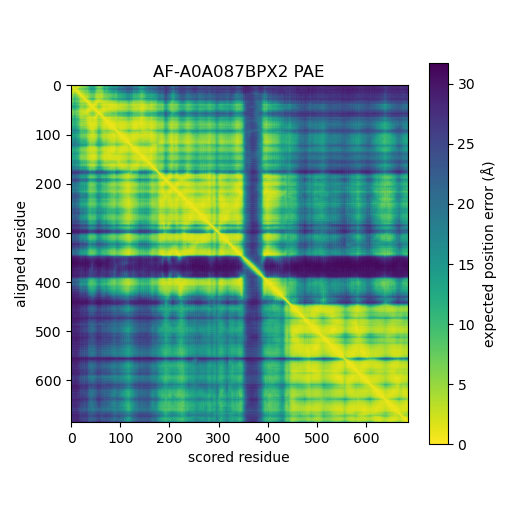69 605 LYS A CA 1
ATOM 4696 C C . LYS A 1 605 ? -38.434 13.060 29.134 1.00 91.69 605 LYS A C 1
ATOM 4698 O O . LYS A 1 605 ? -38.936 14.184 29.068 1.00 91.69 605 LYS A O 1
ATOM 4703 N N . ALA A 1 606 ? -38.337 12.241 28.089 1.00 89.19 606 ALA A N 1
ATOM 4704 C CA . ALA A 1 606 ? -38.817 12.546 26.742 1.00 89.19 606 ALA A CA 1
ATOM 4705 C C . ALA A 1 606 ? -40.351 12.575 26.663 1.00 89.19 606 ALA A C 1
ATOM 4707 O O . ALA A 1 606 ? -40.909 13.411 25.954 1.00 89.19 606 ALA A O 1
ATOM 4708 N N . ARG A 1 607 ? -41.045 11.737 27.452 1.00 88.62 607 ARG A N 1
ATOM 4709 C CA . ARG A 1 607 ? -42.514 11.800 27.598 1.00 88.62 607 ARG A CA 1
ATOM 4710 C C . ARG A 1 607 ? -42.996 13.126 28.193 1.00 88.62 607 ARG A C 1
ATOM 4712 O O . ARG A 1 607 ? -44.110 13.547 27.902 1.00 88.62 607 ARG A O 1
ATOM 4719 N N . LYS A 1 608 ? -42.178 13.768 29.036 1.00 88.94 608 LYS A N 1
ATOM 4720 C CA . LYS A 1 608 ? -42.491 15.066 29.663 1.00 88.94 608 LYS A CA 1
ATOM 4721 C C . LYS A 1 608 ? -42.089 16.256 28.788 1.00 88.94 608 LYS A C 1
ATOM 4723 O O . LYS A 1 608 ? -42.826 17.231 28.728 1.00 88.94 608 LYS A O 1
ATOM 4728 N N . ASP A 1 609 ? -40.921 16.184 28.150 1.00 86.38 609 ASP A N 1
ATOM 4729 C CA . ASP A 1 609 ? -40.350 17.261 27.333 1.00 86.38 609 ASP A CA 1
ATOM 4730 C C . ASP A 1 609 ? -39.576 16.674 26.144 1.00 86.38 609 ASP A C 1
ATOM 4732 O O . ASP A 1 609 ? -38.409 16.276 26.259 1.00 86.38 609 ASP A O 1
ATOM 4736 N N . ARG A 1 610 ? -40.255 16.615 24.995 1.00 81.38 610 ARG A N 1
ATOM 4737 C CA . ARG A 1 610 ? -39.728 16.040 23.754 1.00 81.38 610 ARG A CA 1
ATOM 4738 C C . ARG A 1 610 ? -38.702 16.943 23.075 1.00 81.38 610 ARG A C 1
ATOM 4740 O O . ARG A 1 610 ? -37.712 16.442 22.550 1.00 81.38 610 ARG A O 1
ATOM 4747 N N . ASP A 1 611 ? -38.910 18.256 23.084 1.00 79.94 611 ASP A N 1
ATOM 4748 C CA . ASP A 1 611 ? -38.035 19.200 22.375 1.00 79.94 611 ASP A CA 1
ATOM 4749 C C . ASP A 1 611 ? -36.645 19.264 23.020 1.00 79.94 611 ASP A C 1
ATOM 4751 O O . ASP A 1 611 ? -35.632 19.518 22.359 1.00 79.94 611 ASP A O 1
ATOM 4755 N N . ARG A 1 612 ? -36.560 18.989 24.326 1.00 84.69 612 ARG A N 1
ATOM 4756 C CA . ARG A 1 612 ? -35.284 18.751 25.002 1.00 84.69 612 ARG A CA 1
ATOM 4757 C C . ARG A 1 612 ? -34.592 17.472 24.524 1.00 84.69 612 ARG A C 1
ATOM 4759 O O . ARG A 1 612 ? -33.395 17.540 24.250 1.00 84.69 612 ARG A O 1
ATOM 4766 N N . ASP A 1 613 ? -35.307 16.349 24.393 1.00 87.19 613 ASP A N 1
ATOM 4767 C CA . ASP A 1 613 ? -34.707 15.099 23.890 1.00 87.19 613 ASP A CA 1
ATOM 4768 C C . ASP A 1 613 ? -34.162 15.282 22.473 1.00 87.19 613 ASP A C 1
ATOM 4770 O O . ASP A 1 613 ? -33.017 14.928 22.225 1.00 87.19 613 ASP A O 1
ATOM 4774 N N . VAL A 1 614 ? -34.914 15.939 21.582 1.00 79.88 614 VAL A N 1
ATOM 4775 C CA . VAL A 1 614 ? -34.474 16.212 20.201 1.00 79.88 614 VAL A CA 1
ATOM 4776 C C . VAL A 1 614 ? -33.150 16.988 20.168 1.00 79.88 614 VAL A C 1
ATOM 4778 O O . VAL A 1 614 ? -32.252 16.650 19.397 1.00 79.88 614 VAL A O 1
ATOM 4781 N N . ARG A 1 615 ? -32.987 18.003 21.029 1.00 81.50 615 ARG A N 1
ATOM 4782 C CA . ARG A 1 615 ? -31.737 18.782 21.111 1.00 81.50 615 ARG A CA 1
ATOM 4783 C C . ARG A 1 615 ? -30.553 17.949 21.599 1.00 81.50 615 ARG A C 1
ATOM 4785 O O . ARG A 1 615 ? -29.457 18.076 21.057 1.00 81.50 615 ARG A O 1
ATOM 4792 N N . TRP A 1 616 ? -30.752 17.110 22.612 1.00 86.19 616 TRP A N 1
ATOM 4793 C CA . TRP A 1 616 ? -29.695 16.233 23.124 1.00 86.19 616 TRP A CA 1
ATOM 4794 C C . TRP A 1 616 ? -29.392 15.065 22.188 1.00 86.19 616 TRP A C 1
ATOM 4796 O O . TRP A 1 616 ? -28.232 14.689 22.058 1.00 86.19 616 TRP A O 1
ATOM 4806 N N . ALA A 1 617 ? -30.397 14.542 21.485 1.00 82.81 617 ALA A N 1
ATOM 4807 C CA . ALA A 1 617 ? -30.238 13.500 20.480 1.00 82.81 617 ALA A CA 1
ATOM 4808 C C . ALA A 1 617 ? -29.294 13.949 19.357 1.00 82.81 617 ALA A C 1
ATOM 4810 O O . ALA A 1 617 ? -28.438 13.176 18.945 1.00 82.81 617 ALA A O 1
ATOM 4811 N N . TRP A 1 618 ? -29.368 15.216 18.935 1.00 82.81 618 TRP A N 1
ATOM 4812 C CA . TRP A 1 618 ? -28.430 15.760 17.950 1.00 82.81 618 TRP A CA 1
ATOM 4813 C C . TRP A 1 618 ? -26.971 15.732 18.443 1.00 82.81 618 TRP A C 1
ATOM 4815 O O . TRP A 1 618 ? -26.085 15.280 17.721 1.00 82.81 618 TRP A O 1
ATOM 4825 N N . GLN A 1 619 ? -26.716 16.143 19.692 1.00 86.81 619 GLN A N 1
ATOM 4826 C CA . GLN A 1 619 ? -25.366 16.090 20.277 1.00 86.81 619 GLN A CA 1
ATOM 4827 C C . GLN A 1 619 ? -24.874 14.647 20.462 1.00 86.81 619 GLN A C 1
ATOM 4829 O O . GLN A 1 619 ? -23.699 14.351 20.239 1.00 86.81 619 GLN A O 1
ATOM 4834 N N . ALA A 1 620 ? -25.772 13.746 20.864 1.00 89.31 620 ALA A N 1
ATOM 4835 C CA . ALA A 1 620 ? -25.495 12.322 21.011 1.00 89.31 620 ALA A CA 1
ATOM 4836 C C . ALA A 1 620 ? -25.133 11.664 19.667 1.00 89.31 620 ALA A C 1
ATOM 4838 O O . ALA A 1 620 ? -24.197 10.863 19.611 1.00 89.31 620 ALA A O 1
ATOM 4839 N N . ASP A 1 621 ? -25.829 12.031 18.590 1.00 85.62 621 ASP A N 1
ATOM 4840 C CA . ASP A 1 621 ? -25.560 11.552 17.233 1.00 85.62 621 ASP A CA 1
ATOM 4841 C C . ASP A 1 621 ? -24.241 12.089 16.675 1.00 85.62 621 ASP A C 1
ATOM 4843 O O . ASP A 1 621 ? -23.489 11.336 16.057 1.00 85.62 621 ASP A O 1
ATOM 4847 N N . GLU A 1 622 ? -23.914 13.357 16.936 1.00 88.12 622 GLU A N 1
ATOM 4848 C CA . GLU A 1 622 ? -22.619 13.934 16.565 1.00 88.12 622 GLU A CA 1
ATOM 4849 C C . GLU A 1 622 ? -21.462 13.204 17.267 1.00 88.12 622 GLU A C 1
ATOM 4851 O O . GLU A 1 622 ? -20.488 12.810 16.619 1.00 88.12 622 GLU A O 1
ATOM 4856 N N . ALA A 1 623 ? -21.580 12.973 18.580 1.00 91.00 623 ALA A N 1
ATOM 4857 C CA . ALA A 1 623 ? -20.588 12.228 19.353 1.00 91.00 623 ALA A CA 1
ATOM 4858 C C . ALA A 1 623 ? -20.430 10.788 18.836 1.00 91.00 623 ALA A C 1
ATOM 4860 O O . ALA A 1 623 ? -19.307 10.330 18.615 1.00 91.00 623 ALA A O 1
ATOM 4861 N N . ARG A 1 624 ? -21.550 10.102 18.577 1.00 92.25 624 ARG A N 1
ATOM 4862 C CA . ARG A 1 624 ? -21.576 8.745 18.017 1.00 92.25 624 ARG A CA 1
ATOM 4863 C C . ARG A 1 624 ? -20.887 8.677 16.661 1.00 92.25 624 ARG A C 1
ATOM 4865 O O . ARG A 1 624 ? -20.010 7.845 16.473 1.00 92.25 624 ARG A O 1
ATOM 4872 N N . GLY A 1 625 ? -21.209 9.594 15.749 1.00 87.88 625 GLY A N 1
ATOM 4873 C CA . GLY A 1 625 ? -20.608 9.626 14.416 1.00 87.88 625 GLY A CA 1
ATOM 4874 C C . GLY A 1 625 ? -19.088 9.821 14.439 1.00 87.88 625 GLY A C 1
ATOM 4875 O O . GLY A 1 625 ? -18.390 9.290 13.579 1.00 87.88 625 GLY A O 1
ATOM 4876 N N . ILE A 1 626 ? -18.557 10.553 15.421 1.00 91.06 626 ILE A N 1
ATOM 4877 C CA . ILE A 1 626 ? -17.108 10.717 15.611 1.00 91.06 626 ILE A CA 1
ATOM 4878 C C . ILE A 1 626 ? -16.469 9.409 16.103 1.00 91.06 626 ILE A C 1
ATOM 4880 O O . ILE A 1 626 ? -15.454 8.977 15.556 1.00 91.06 626 ILE A O 1
ATOM 4884 N N . VAL A 1 627 ? -17.074 8.761 17.101 1.00 93.06 627 VAL A N 1
ATOM 4885 C CA . VAL A 1 627 ? -16.580 7.496 17.667 1.00 93.06 627 VAL A CA 1
ATOM 4886 C C . VAL A 1 627 ? -16.659 6.352 16.651 1.00 93.06 627 VAL A C 1
ATOM 4888 O O . VAL A 1 627 ? -15.696 5.603 16.501 1.00 93.06 627 VAL A O 1
ATOM 4891 N N . ASP A 1 628 ? -17.759 6.236 15.908 1.00 91.50 628 ASP A N 1
ATOM 4892 C CA . ASP A 1 628 ? -17.948 5.190 14.896 1.00 91.50 628 ASP A CA 1
ATOM 4893 C C . ASP A 1 628 ? -16.925 5.313 13.759 1.00 91.50 628 ASP A C 1
ATOM 4895 O O . ASP A 1 628 ? -16.385 4.306 13.289 1.00 91.50 628 ASP A O 1
ATOM 4899 N N . LYS A 1 629 ? -16.597 6.547 13.351 1.00 87.62 629 LYS A N 1
ATOM 4900 C CA . LYS A 1 629 ? -15.513 6.811 12.393 1.00 87.62 629 LYS A CA 1
ATOM 4901 C C . LYS A 1 629 ? -14.164 6.353 12.939 1.00 87.62 629 LYS A C 1
ATOM 4903 O O . LYS A 1 629 ? -13.442 5.663 12.223 1.00 87.62 629 LYS A O 1
ATOM 4908 N N . ALA A 1 630 ? -13.852 6.674 14.195 1.00 89.88 630 ALA A N 1
ATOM 4909 C CA . ALA A 1 630 ? -12.607 6.249 14.832 1.00 89.88 630 ALA A CA 1
ATOM 4910 C C . ALA A 1 630 ? -12.500 4.718 14.945 1.00 89.88 630 ALA A C 1
ATOM 4912 O O . ALA A 1 630 ? -11.469 4.148 14.600 1.00 89.88 630 ALA A O 1
ATOM 4913 N N . LEU A 1 631 ? -13.577 4.033 15.345 1.00 88.88 631 LEU A N 1
ATOM 4914 C CA . LEU A 1 631 ? -13.620 2.567 15.398 1.00 88.88 631 LEU A CA 1
ATOM 4915 C C . LEU A 1 631 ? -13.464 1.933 14.012 1.00 88.88 631 LEU A C 1
ATOM 4917 O O . LEU A 1 631 ? -12.786 0.917 13.873 1.00 88.88 631 LEU A O 1
ATOM 4921 N N . THR A 1 632 ? -14.088 2.514 12.986 1.00 88.06 632 THR A N 1
ATOM 4922 C CA . THR A 1 632 ? -13.982 2.021 11.605 1.00 88.06 632 THR A CA 1
ATOM 4923 C C . THR A 1 632 ? -12.563 2.196 11.067 1.00 88.06 632 THR A C 1
ATOM 4925 O O . THR A 1 632 ? -12.021 1.262 10.478 1.00 88.06 632 THR A O 1
ATOM 4928 N N . HIS A 1 633 ? -11.943 3.350 11.327 1.00 83.69 633 HIS A N 1
ATOM 4929 C CA . HIS A 1 633 ? -10.547 3.624 10.991 1.00 83.69 633 HIS A CA 1
ATOM 4930 C C . HIS A 1 633 ? -9.608 2.621 11.675 1.00 83.69 633 HIS A C 1
ATOM 4932 O O . HIS A 1 633 ? -8.883 1.893 11.000 1.00 83.69 633 HIS A O 1
ATOM 4938 N N . ALA A 1 634 ? -9.713 2.490 13.000 1.00 85.31 634 ALA A N 1
ATOM 4939 C CA . ALA A 1 634 ? -8.885 1.585 13.790 1.00 85.31 634 ALA A CA 1
ATOM 4940 C C . ALA A 1 634 ? -9.032 0.114 13.361 1.00 85.31 634 ALA A C 1
ATOM 4942 O O . ALA A 1 634 ? -8.045 -0.607 13.270 1.00 85.31 634 ALA A O 1
ATOM 4943 N N . LYS A 1 635 ? -10.249 -0.349 13.038 1.00 81.75 635 LYS A N 1
ATOM 4944 C CA . LYS A 1 635 ? -10.473 -1.711 12.509 1.00 81.75 635 LYS A CA 1
ATOM 4945 C C . LYS A 1 635 ? -9.897 -1.909 11.110 1.00 81.75 635 LYS A C 1
ATOM 4947 O O . LYS A 1 635 ? -9.570 -3.042 10.747 1.00 81.75 635 LYS A O 1
ATOM 4952 N N . GLY A 1 636 ? -9.824 -0.833 10.332 1.00 74.38 636 GLY A N 1
ATOM 4953 C CA . GLY A 1 636 ? -9.198 -0.825 9.024 1.00 74.38 636 GLY A CA 1
ATOM 4954 C C . GLY A 1 636 ? -7.693 -1.050 9.120 1.00 74.38 636 GLY A C 1
ATOM 4955 O O . GLY A 1 636 ? -7.145 -1.779 8.299 1.00 74.38 636 GLY A O 1
ATOM 4956 N N . GLU A 1 637 ? -7.000 -0.454 10.084 1.00 76.06 637 GLU A N 1
ATOM 4957 C CA . GLU A 1 637 ? -5.540 -0.572 10.168 1.00 76.06 637 GLU A CA 1
ATOM 4958 C C . GLU A 1 637 ? -5.062 -2.043 10.168 1.00 76.06 637 GLU A C 1
ATOM 4960 O O . GLU A 1 637 ? -5.676 -2.894 10.826 1.00 76.06 637 GLU A O 1
ATOM 4965 N N . PRO A 1 638 ? -4.007 -2.404 9.408 1.00 68.56 638 PRO A N 1
ATOM 4966 C CA . PRO A 1 638 ? -3.392 -3.728 9.483 1.00 68.56 638 PRO A CA 1
ATOM 4967 C C . PRO A 1 638 ? -2.926 -4.034 10.904 1.00 68.56 638 PRO A C 1
ATOM 4969 O O . PRO A 1 638 ? -2.684 -3.132 11.700 1.00 68.56 638 PRO A O 1
ATOM 4972 N N . ALA A 1 639 ? -2.797 -5.310 11.255 1.00 66.38 639 ALA A N 1
ATOM 4973 C CA . ALA A 1 639 ? -2.308 -5.644 12.585 1.00 66.38 639 ALA A CA 1
ATOM 4974 C C . ALA A 1 639 ? -0.884 -5.136 12.823 1.00 66.38 639 ALA A C 1
ATOM 4976 O O . ALA A 1 639 ? -0.016 -5.246 11.961 1.00 66.38 639 ALA A O 1
ATOM 4977 N N . GLY A 1 640 ? -0.676 -4.577 14.011 1.00 64.62 640 GLY A N 1
ATOM 4978 C CA . GLY A 1 640 ? 0.567 -3.941 14.417 1.00 64.62 640 GLY A CA 1
ATOM 4979 C C . GLY A 1 640 ? 0.333 -2.894 15.512 1.00 64.62 640 GLY A C 1
ATOM 4980 O O . GLY A 1 640 ? -0.818 -2.637 15.882 1.00 64.62 640 GLY A O 1
ATOM 4981 N N . PRO A 1 641 ? 1.406 -2.250 16.009 1.00 67.00 641 PRO A N 1
ATOM 4982 C CA . PRO A 1 641 ? 1.339 -1.311 17.132 1.00 67.00 641 PRO A CA 1
ATOM 4983 C C . PRO A 1 641 ? 0.383 -0.132 16.906 1.00 67.00 641 PRO A C 1
ATOM 4985 O O . PRO A 1 641 ? -0.305 0.301 17.829 1.00 67.00 641 PRO A O 1
ATOM 4988 N N . ARG A 1 642 ? 0.291 0.366 15.665 1.00 70.44 642 ARG A N 1
ATOM 4989 C CA . ARG A 1 642 ? -0.608 1.469 15.300 1.00 70.44 642 ARG A CA 1
ATOM 4990 C C . ARG A 1 642 ? -2.077 1.083 15.440 1.00 70.44 642 ARG A C 1
ATOM 4992 O O . ARG A 1 642 ? -2.808 1.768 16.145 1.00 70.44 642 ARG A O 1
ATOM 4999 N N . ARG A 1 643 ? -2.490 -0.053 14.860 1.00 76.94 643 ARG A N 1
ATOM 5000 C CA . ARG A 1 643 ? -3.846 -0.593 15.045 1.00 76.94 643 ARG A CA 1
ATOM 5001 C C . ARG A 1 643 ? -4.157 -0.796 16.520 1.00 76.94 643 ARG A C 1
ATOM 5003 O O . ARG A 1 643 ? -5.265 -0.496 16.938 1.00 76.94 643 ARG A O 1
ATOM 5010 N N . GLU A 1 644 ? -3.211 -1.302 17.309 1.00 74.94 644 GLU A N 1
ATOM 5011 C CA . GLU A 1 644 ? -3.414 -1.495 18.750 1.00 74.94 644 GLU A CA 1
ATOM 5012 C C . GLU A 1 644 ? -3.662 -0.179 19.482 1.00 74.94 644 GLU A C 1
ATOM 5014 O O . GLU A 1 644 ? -4.632 -0.076 20.236 1.00 74.94 644 GLU A O 1
ATOM 5019 N N . LYS A 1 645 ? -2.835 0.835 19.214 1.00 80.69 645 LYS A N 1
ATOM 5020 C CA . LYS A 1 645 ? -3.000 2.180 19.764 1.00 80.69 645 LYS A CA 1
ATOM 5021 C C . LYS A 1 645 ? -4.342 2.784 19.348 1.00 80.69 645 LYS A C 1
ATOM 5023 O O . LYS A 1 645 ? -5.105 3.211 20.210 1.00 80.69 645 LYS A O 1
ATOM 5028 N N . ASP A 1 646 ? -4.660 2.761 18.056 1.00 83.44 646 ASP A N 1
ATOM 5029 C CA . ASP A 1 646 ? -5.895 3.325 17.508 1.00 83.44 646 ASP A CA 1
ATOM 5030 C C . ASP A 1 646 ? -7.131 2.598 18.052 1.00 83.44 646 ASP A C 1
ATOM 5032 O O . ASP A 1 646 ? -8.110 3.238 18.438 1.00 83.44 646 ASP A O 1
ATOM 5036 N N . MET A 1 647 ? -7.083 1.265 18.156 1.00 85.62 647 MET A N 1
ATOM 5037 C CA . MET A 1 647 ? -8.149 0.460 18.758 1.00 85.62 647 MET A CA 1
ATOM 5038 C C . MET A 1 647 ? -8.316 0.767 20.245 1.00 85.62 647 MET A C 1
ATOM 5040 O O . MET A 1 647 ? -9.452 0.864 20.707 1.00 85.62 647 MET A O 1
ATOM 5044 N N . GLY A 1 648 ? -7.222 0.941 20.991 1.00 86.00 648 GLY A N 1
ATOM 5045 C CA . GLY A 1 648 ? -7.257 1.341 22.397 1.00 86.00 648 GLY A CA 1
ATOM 5046 C C . GLY A 1 648 ? -7.930 2.701 22.575 1.00 86.00 648 GLY A C 1
ATOM 5047 O O . GLY A 1 648 ? -8.906 2.821 23.315 1.00 86.00 648 GLY A O 1
ATOM 5048 N N . THR A 1 649 ? -7.486 3.705 21.819 1.00 90.38 649 THR A N 1
ATOM 5049 C CA . THR A 1 649 ? -8.052 5.061 21.833 1.00 90.38 649 THR A CA 1
ATOM 5050 C C . THR A 1 649 ? -9.526 5.075 21.418 1.00 90.38 649 THR A C 1
ATOM 5052 O O . THR A 1 649 ? -10.358 5.684 22.096 1.00 90.38 649 THR A O 1
ATOM 5055 N N . ALA A 1 650 ? -9.888 4.360 20.348 1.00 92.06 650 ALA A N 1
ATOM 5056 C CA . ALA A 1 650 ? -11.267 4.261 19.879 1.00 92.06 650 ALA A CA 1
ATOM 5057 C C . ALA A 1 650 ? -12.171 3.521 20.880 1.00 92.06 650 ALA A C 1
ATOM 5059 O O . ALA A 1 650 ? -13.325 3.908 21.069 1.00 92.06 650 ALA A O 1
ATOM 5060 N N . THR A 1 651 ? -11.650 2.499 21.569 1.00 91.12 651 THR A N 1
ATOM 5061 C CA . THR A 1 651 ? -12.371 1.796 22.642 1.00 91.12 651 THR A CA 1
ATOM 5062 C C . THR A 1 651 ? -12.611 2.726 23.830 1.00 91.12 651 THR A C 1
ATOM 5064 O O . THR A 1 651 ? -13.740 2.820 24.306 1.00 91.12 651 THR A O 1
ATOM 5067 N N . THR A 1 652 ? -11.604 3.489 24.262 1.00 91.88 652 THR A N 1
ATOM 5068 C CA . THR A 1 652 ? -11.763 4.507 25.314 1.00 91.88 652 THR A CA 1
ATOM 5069 C C . THR A 1 652 ? -12.827 5.537 24.933 1.00 91.88 652 THR A C 1
ATOM 5071 O O . THR A 1 652 ? -13.743 5.804 25.712 1.00 91.88 652 THR A O 1
ATOM 5074 N N . ALA A 1 653 ? -12.780 6.061 23.705 1.00 94.44 653 ALA A N 1
ATOM 5075 C CA . ALA A 1 653 ? -13.778 7.004 23.206 1.00 94.44 653 ALA A CA 1
ATOM 5076 C C . ALA A 1 653 ? -15.192 6.394 23.149 1.00 94.44 653 ALA A C 1
ATOM 5078 O O . ALA A 1 653 ? -16.169 7.076 23.465 1.00 94.44 653 ALA A O 1
ATOM 5079 N N . ARG A 1 654 ? -15.313 5.100 22.816 1.00 94.94 654 ARG A N 1
ATOM 5080 C CA . ARG A 1 654 ? -16.585 4.363 22.825 1.00 94.94 654 ARG A CA 1
ATOM 5081 C C . ARG A 1 654 ? -17.220 4.306 24.208 1.00 94.94 654 ARG A C 1
ATOM 5083 O O . ARG A 1 654 ? -18.438 4.410 24.279 1.00 94.94 654 ARG A O 1
ATOM 5090 N N . TRP A 1 655 ? -16.449 4.191 25.285 1.00 94.75 655 TRP A N 1
ATOM 5091 C CA . TRP A 1 655 ? -17.003 4.206 26.647 1.00 94.75 655 TRP A CA 1
ATOM 5092 C C . TRP A 1 655 ? -17.197 5.617 27.199 1.00 94.75 655 TRP A C 1
ATOM 5094 O O . TRP A 1 655 ? -18.152 5.861 27.930 1.00 94.75 655 TRP A O 1
ATOM 5104 N N . MET A 1 656 ? -16.394 6.589 26.760 1.00 95.12 656 MET A N 1
ATOM 5105 C CA . MET A 1 656 ? -16.695 8.003 27.008 1.00 95.12 656 MET A CA 1
ATOM 5106 C C . MET A 1 656 ? -18.015 8.440 26.357 1.00 95.12 656 MET A C 1
ATOM 5108 O O . MET A 1 656 ? -18.685 9.318 26.891 1.00 95.12 656 MET A O 1
ATOM 5112 N N . LEU A 1 657 ? -18.409 7.843 25.227 1.00 95.94 657 LEU A N 1
ATOM 5113 C CA . LEU A 1 657 ? -19.718 8.088 24.616 1.00 95.94 657 LEU A CA 1
ATOM 5114 C C . LEU A 1 657 ? -20.865 7.697 25.558 1.00 95.94 657 LEU A C 1
ATOM 5116 O O . LEU A 1 657 ? -21.817 8.458 25.693 1.00 95.94 657 LEU A O 1
ATOM 5120 N N . GLU A 1 658 ? -20.739 6.569 26.257 1.00 96.38 658 GLU A N 1
ATOM 5121 C CA . GLU A 1 658 ? -21.744 6.111 27.226 1.00 96.38 658 GLU A CA 1
ATOM 5122 C C . GLU A 1 658 ? -21.832 7.030 28.446 1.00 96.38 658 GLU A C 1
ATOM 5124 O O . GLU A 1 658 ? -22.914 7.391 28.908 1.00 96.38 658 GLU A O 1
ATOM 5129 N N . GLU A 1 659 ? -20.692 7.513 28.935 1.00 96.00 659 GLU A N 1
ATOM 5130 C CA . GLU A 1 659 ? -20.690 8.531 29.987 1.00 96.00 659 GLU A CA 1
ATOM 5131 C C . GLU A 1 659 ? -21.318 9.843 29.505 1.00 96.00 659 GLU A C 1
ATOM 5133 O O . GLU A 1 659 ? -22.040 10.514 30.247 1.00 96.00 659 GLU A O 1
ATOM 5138 N N . PHE A 1 660 ? -21.082 10.220 28.246 1.00 95.94 660 PHE A N 1
ATOM 5139 C CA . PHE A 1 660 ? -21.684 11.412 27.660 1.00 95.94 660 PHE A CA 1
ATOM 5140 C C . PHE A 1 660 ? -23.208 11.277 27.574 1.00 95.94 660 PHE A C 1
ATOM 5142 O O . PHE A 1 660 ? -23.932 12.209 27.923 1.00 95.94 660 PHE A O 1
ATOM 5149 N N . TYR A 1 661 ? -23.701 10.102 27.207 1.00 95.44 661 TYR A N 1
ATOM 5150 C CA . TYR A 1 661 ? -25.116 9.743 27.212 1.00 95.44 661 TYR A CA 1
ATOM 5151 C C . TYR A 1 661 ? -25.761 9.879 28.595 1.00 95.44 661 TYR A C 1
ATOM 5153 O O . TYR A 1 661 ? -26.782 10.561 28.735 1.00 95.44 661 TYR A O 1
ATOM 5161 N N . VAL A 1 662 ? -25.113 9.366 29.645 1.00 96.06 662 VAL A N 1
ATOM 5162 C CA . VAL A 1 662 ? -25.553 9.588 31.033 1.00 96.06 662 VAL A CA 1
ATOM 5163 C C . VAL A 1 662 ? -25.584 11.082 31.372 1.00 96.06 662 VAL A C 1
ATOM 5165 O O . VAL A 1 662 ? -26.566 11.559 31.942 1.00 96.06 662 VAL A O 1
ATOM 5168 N N . SER A 1 663 ? -24.570 11.854 30.963 1.00 95.12 663 SER A N 1
ATOM 5169 C CA . SER A 1 663 ? -24.510 13.304 31.223 1.00 95.12 663 SER A CA 1
ATOM 5170 C C . SER A 1 663 ? -25.641 14.105 30.555 1.00 95.12 663 SER A C 1
ATOM 5172 O O . SER A 1 663 ? -26.039 15.161 31.059 1.00 95.12 663 SER A O 1
ATOM 5174 N N . LEU A 1 664 ? -26.175 13.600 29.437 1.00 92.25 664 LEU A N 1
ATOM 5175 C CA . LEU A 1 664 ? -27.303 14.200 28.729 1.00 92.25 664 LEU A CA 1
ATOM 5176 C C . LEU A 1 664 ? -28.633 13.793 29.367 1.00 92.25 664 LEU A C 1
ATOM 5178 O O . LEU A 1 664 ? -29.442 14.652 29.704 1.00 92.25 664 LEU A O 1
ATOM 5182 N N . TRP A 1 665 ? -28.874 12.495 29.553 1.00 91.88 665 TRP A N 1
ATOM 5183 C CA . TRP A 1 665 ? -30.212 11.985 29.874 1.00 91.88 665 TRP A CA 1
ATOM 5184 C C . TRP A 1 665 ? -30.459 11.789 31.373 1.00 91.88 665 TRP A C 1
ATOM 5186 O O . TRP A 1 665 ? -31.583 11.948 31.865 1.00 91.88 665 TRP A O 1
ATOM 5196 N N . ALA A 1 666 ? -29.410 11.487 32.129 1.00 93.38 666 ALA A N 1
ATOM 5197 C CA . ALA A 1 666 ? -29.504 10.959 33.482 1.00 93.38 666 ALA A CA 1
ATOM 5198 C C . ALA A 1 666 ? -28.430 11.540 34.412 1.00 93.38 666 ALA A C 1
ATOM 5200 O O . ALA A 1 666 ? -27.721 10.812 35.098 1.00 93.38 666 ALA A O 1
ATOM 5201 N N . GLN A 1 667 ? -28.353 12.872 34.480 1.00 91.44 667 GLN A N 1
ATOM 5202 C CA . GLN A 1 667 ? -27.405 13.600 35.341 1.00 91.44 667 GLN A CA 1
ATOM 5203 C C . GLN A 1 667 ? -27.437 13.156 36.814 1.00 91.44 667 GLN A C 1
ATOM 5205 O O . GLN A 1 667 ? -26.419 13.203 37.494 1.00 91.44 667 GLN A O 1
ATOM 5210 N N . GLU A 1 668 ? -28.594 12.693 37.290 1.00 93.38 668 GLU A N 1
ATOM 5211 C CA . GLU A 1 668 ? -28.797 12.160 38.642 1.00 93.38 668 GLU A CA 1
ATOM 5212 C C . GLU A 1 668 ? -28.043 10.852 38.934 1.00 93.38 668 GLU A C 1
ATOM 5214 O O . GLU A 1 668 ? -27.767 10.574 40.096 1.00 93.38 668 GLU A O 1
ATOM 5219 N N . LEU A 1 669 ? -27.681 10.070 37.910 1.00 92.44 669 LEU A N 1
ATOM 5220 C CA . LEU A 1 669 ? -26.915 8.829 38.075 1.00 92.44 669 LEU A CA 1
ATOM 5221 C C . LEU A 1 669 ? -25.407 9.077 38.233 1.00 92.44 669 LEU A C 1
ATOM 5223 O O . LEU A 1 669 ? -24.685 8.174 38.648 1.00 92.44 669 LEU A O 1
ATOM 5227 N N . GLY A 1 670 ? -24.936 10.287 37.912 1.00 91.50 670 GLY A N 1
ATOM 5228 C CA . GLY A 1 670 ? -23.517 10.637 37.910 1.00 91.50 670 GLY A CA 1
ATOM 5229 C C . GLY A 1 670 ? -22.721 9.967 36.782 1.00 91.50 670 GLY A C 1
ATOM 5230 O O . GLY A 1 670 ? -23.096 8.923 36.244 1.00 91.50 670 GLY A O 1
ATOM 5231 N N . THR A 1 671 ? -21.600 10.585 36.412 1.00 91.25 671 THR A N 1
ATOM 5232 C CA . THR A 1 671 ? -20.622 10.023 35.469 1.00 91.25 671 THR A CA 1
ATOM 5233 C C . THR A 1 671 ? -19.358 9.608 36.212 1.00 91.25 671 THR A C 1
ATOM 5235 O O . THR A 1 671 ? -19.000 10.222 37.218 1.00 91.25 671 THR A O 1
ATOM 5238 N N . SER A 1 672 ? -18.657 8.585 35.718 1.00 85.38 672 SER A N 1
ATOM 5239 C CA . SER A 1 672 ? -17.390 8.119 36.319 1.00 85.38 672 SER A CA 1
ATOM 5240 C C . SER A 1 672 ? -16.276 9.173 36.272 1.00 85.38 672 SER A C 1
ATOM 5242 O O . SER A 1 672 ? -15.350 9.163 37.081 1.00 85.38 672 SER A O 1
ATOM 5244 N N . GLY A 1 673 ? -16.389 10.130 35.353 1.00 87.25 673 GLY A N 1
ATOM 5245 C CA . GLY A 1 673 ? -15.504 11.275 35.255 1.00 87.25 673 GLY A CA 1
ATOM 5246 C C . GLY A 1 673 ? -16.098 12.397 34.405 1.00 87.25 673 GLY A C 1
ATOM 5247 O O . GLY A 1 673 ? -17.194 12.271 33.848 1.00 87.25 673 GLY A O 1
ATOM 5248 N N . PRO A 1 674 ? -15.391 13.531 34.299 1.00 87.81 674 PRO A N 1
ATOM 5249 C CA . PRO A 1 674 ? -15.849 14.661 33.507 1.00 87.81 674 PRO A CA 1
ATOM 5250 C C . PRO A 1 674 ? -15.786 14.352 32.001 1.00 87.81 674 PRO A C 1
ATOM 5252 O O . PRO A 1 674 ? -14.710 14.126 31.441 1.00 87.81 674 PRO A O 1
ATOM 5255 N N . VAL A 1 675 ? -16.941 14.407 31.335 1.00 91.75 675 VAL A N 1
ATOM 5256 C CA . VAL A 1 675 ? -17.130 14.019 29.929 1.00 91.75 675 VAL A CA 1
ATOM 5257 C C . VAL A 1 675 ? -17.806 15.133 29.127 1.00 91.75 675 VAL A C 1
ATOM 5259 O O . VAL A 1 675 ? -18.650 15.865 29.636 1.00 91.75 675 VAL A O 1
ATOM 5262 N N . SER A 1 676 ? -17.399 15.306 27.870 1.00 93.56 676 SER A N 1
ATOM 5263 C CA . SER A 1 676 ? -18.027 16.226 26.918 1.00 93.56 676 SER A CA 1
ATOM 5264 C C . SER A 1 676 ? -17.629 15.863 25.489 1.00 93.56 676 SER A C 1
ATOM 5266 O O . SER A 1 676 ? -16.606 15.207 25.276 1.00 93.56 676 SER A O 1
ATOM 5268 N N . LEU A 1 677 ? -18.371 16.361 24.497 1.00 90.62 677 LEU A N 1
ATOM 5269 C CA . LEU A 1 677 ? -18.025 16.199 23.080 1.00 90.62 677 LEU A CA 1
ATOM 5270 C C . LEU A 1 677 ? -16.590 16.667 22.763 1.00 90.62 677 LEU A C 1
ATOM 5272 O O . LEU A 1 677 ? -15.865 16.010 22.021 1.00 90.62 677 LEU A O 1
ATOM 5276 N N . GLN A 1 678 ? -16.146 17.778 23.362 1.00 90.88 678 GLN A N 1
ATOM 5277 C CA . GLN A 1 678 ? -14.779 18.289 23.187 1.00 90.88 678 GLN A CA 1
ATOM 5278 C C . GLN A 1 678 ? -13.718 17.337 23.751 1.00 90.88 678 GLN A C 1
ATOM 5280 O O . GLN A 1 678 ? -12.644 17.208 23.172 1.00 90.88 678 GLN A O 1
ATOM 5285 N N . ARG A 1 679 ? -14.008 16.651 24.862 1.00 92.94 679 ARG A N 1
ATOM 5286 C CA . ARG A 1 679 ? -13.088 15.672 25.455 1.00 92.94 679 ARG A CA 1
ATOM 5287 C C . ARG A 1 679 ? -13.007 14.397 24.627 1.00 92.94 679 ARG A C 1
ATOM 5289 O O . ARG A 1 679 ? -11.907 13.897 24.442 1.00 92.94 679 ARG A O 1
ATOM 5296 N N . ILE A 1 680 ? -14.133 13.928 24.079 1.00 92.00 680 ILE A N 1
ATOM 5297 C CA . ILE A 1 680 ? -14.146 12.804 23.128 1.00 92.00 680 ILE A CA 1
ATOM 5298 C C . ILE A 1 680 ? -13.279 13.147 21.909 1.00 92.00 680 ILE A C 1
ATOM 5300 O O . ILE A 1 680 ? -12.418 12.360 21.530 1.00 92.00 680 ILE A O 1
ATOM 5304 N N . ARG A 1 681 ? -13.426 14.358 21.349 1.00 90.44 681 ARG A N 1
ATOM 5305 C CA . ARG A 1 681 ? -12.566 14.835 20.251 1.00 90.44 681 ARG A CA 1
ATOM 5306 C C . ARG A 1 681 ? -11.090 14.887 20.634 1.00 90.44 681 ARG A C 1
ATOM 5308 O O . ARG A 1 681 ? -10.270 14.472 19.835 1.00 90.44 681 ARG A O 1
ATOM 5315 N N . LYS A 1 682 ? -10.768 15.366 21.839 1.00 90.44 682 LYS A N 1
ATOM 5316 C CA . LYS A 1 682 ? -9.386 15.464 22.334 1.00 90.44 682 LYS A CA 1
ATOM 5317 C C . LYS A 1 682 ? -8.716 14.100 22.523 1.00 90.44 682 LYS A C 1
ATOM 5319 O O . LYS A 1 682 ? -7.510 14.001 22.383 1.00 90.44 682 LYS A O 1
ATOM 5324 N N . VAL A 1 683 ? -9.474 13.067 22.888 1.00 90.38 683 VAL A N 1
ATOM 5325 C CA . VAL A 1 683 ? -8.928 11.704 22.994 1.00 90.38 683 VAL A CA 1
ATOM 5326 C C . VAL A 1 683 ? -8.656 11.113 21.611 1.00 90.38 683 VAL A C 1
ATOM 5328 O O . VAL A 1 683 ? -7.726 10.337 21.465 1.00 90.38 683 VAL A O 1
ATOM 5331 N N . LEU A 1 684 ? -9.446 11.492 20.603 1.00 85.88 684 LEU A N 1
ATOM 5332 C CA . LEU A 1 684 ? -9.332 11.002 19.226 1.00 85.88 684 LEU A CA 1
ATOM 5333 C C . LEU A 1 684 ? -8.402 11.833 18.324 1.00 85.88 684 LEU A C 1
ATOM 5335 O O . LEU A 1 684 ? -8.203 11.455 17.171 1.00 85.88 684 LEU A O 1
ATOM 5339 N N . SER A 1 685 ? -7.895 12.968 18.812 1.00 74.44 685 SER A N 1
ATOM 5340 C CA . SER A 1 685 ? -6.916 13.828 18.131 1.00 74.44 685 SER A CA 1
ATOM 5341 C C . SER A 1 685 ? -5.502 13.435 18.510 1.00 74.44 685 SER A C 1
ATOM 5343 O O . SER A 1 685 ? -4.658 13.378 17.594 1.00 74.44 685 SER A O 1
#

Foldseek 3Di:
DAPDWDDDPHTDGPPDDDDQLLVCVVVCPPQKDKDWDDFADDQVFQWTKIFIWIDHVNHTSDHGDIDGCCVVPVQVLQLRSLQVCQLVVSHPDDAPLPVLSVQVNVQQVVQVQVCLQLVCNLQGDHSVLLSVLCVVQDDSSPRGPVSVRVVCVVCCVVPVCSSRDDRCPDPSNVPDDDDDCLQRDQWFWDAFLLRDIDTWGKGGGPDLPDLQHAIETEAELLCLLRDDPQQQLCPGNSCNLVLLLLLLVLFDPVQNVLCPVVSVSSVLLVVVCCVQPVDGGRHDDPPHGRAADADPVRDGPDHHHVLVSSVVSCCPRRVGDDDSVSDDPVSVVSGRSNSFYKYWYFYPPQPPPPPDDDDDDDDDDDDDDDDDDDDDDDDDDDDDPDDDGRTGDTPDMDRDSLVVCVVSLVVNLVSNVVVVVVVQVVCVVVVHDDDDDWLQNGPRRDQDASLVSLLVVLLVVLPDDLCVQLVPQDDVLNVLLVPAQDPDSVLSLSLLLSLLSCLQCVPSVVQRGPVSSVVSSVVCNVVSSVSSVVLSVLSSLLSVLLVVLCVVLVDDDPPLCNVLSVVLVVVSCVCGHRSNSNLDRNVCSSCSSVLSVLSVLQSVVCVVPVVLSVVVVVQLVVLVVVLVVLCVVLSSGRDHPSSVLSNVLSSVLVSLSSLSSCVRRPVVSPGPDDGDSVVSVVSND

InterPro domains:
  IPR024590 RNA helicase HrpA, C-terminal [PF11898] (45-684)

Radius of gyration: 39.56 Å; Cα contacts (8 Å, |Δi|>4): 843; chains: 1; bounding box: 93×69×133 Å

Sequence (685 aa):
MGAELVETSRLWARYTAAIDPEWAESLAGPLLRTTYAEPHWSGSRGSAVAHQKLLLYGLPIVSDRTVQWGRINPAQARDMLIRQGLVDGDIHERFDHDGFIRDNLDLIAQAYDDTNRTRQPADTVNDEDLAQFYDSVLPQDITSVASLAHWWRGEHDAHPHLLDFDPESVDRLTASSTVSQDDYPDAWHTIGSDGTIFSLRLSYIYDPHDPCDGVTVHIPLSSLSRLTPEQFTWNVPGLLDELILGMIRALPKALRVQFVPAPDAARSIRSWIDGHYPELPGTEHGRKPALPPLNDDGETTGWPDFFHVFTKAAIDAIGAQIHPQVFTDDLIDRLAPYLRMTFSVENDGARQVAGRRHGHHGGNERSGRNGKNERNGGNERNERNGGNGTNGAVMATGKSLIALQRRFASQAQESARNAVTHKAAAAQGRGAVVERANLLHKAGATTESRSSMLWRAARDMLHLPDERISSRWLGTEALMLASAPYPSTTALVGDLQMAAVKRLLPDISSLKDDDALSVAVQAVEEIYEDTVYSVAHDVIAILRRYAEVDKAVSGPADLPMLSVLQGIRAHIATLVRPGFIADAPPDALPSIERYLHADLLRLEKARKDRDRDVRWAWQADEARGIVDKALTHAKGEPAGPRREKDMGTATTARWMLEEFYVSLWAQELGTSGPVSLQRIRKVLS

Secondary structure (DSSP, 8-state):
-EEEEEESSSEEEEEE----TTHHHHHHGGGEEEEEEEEEEEGGGTEEEEEEEEEETTEEEEEEEEEEGGGT-HHHHHHHIIIIIIIS-------TTTHHHHHHHHHHHHHHHHHHHH--GGGS--HHHHHHHHHHHS-TT--BHHHHHHHHHHHTTT-TTTTS--GGG-GGGGGPPPPPGGGS-SEEEEE-TTS-EEEEEEEEE--TTSTT-EEEEEEETTTGGG--GGGGGG--GGGHHHHHHHHHHHS-HHHHGGG-SHHHHHHHHHHHHHHH-SS-TB-EETTEEPPPPBPTTS-B--PPPHHHHHHHHHHHHH-----G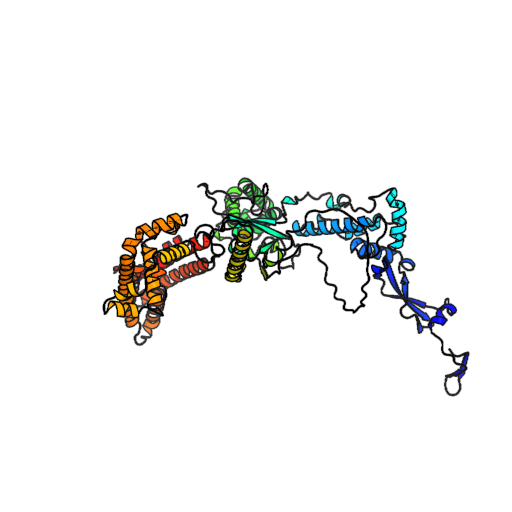GG--HHHHTTS-GGGS-EEEEE-GGGTTSTTS--------------------------------S-PPPEEEEES-HHHHHHHHHHHHHHHHHHHHHHHHHHHHHTT---PPPPTTT--TT-SS-HHHHHHHHHHHHSPPPHHHHHTT--HHHHHHHHTSS-SSHHHHHHHHHHHHHHHH-TTGGG--SHHHHHHHHHHHHHHHHHHHHHHHHHHHHHHHHHHHHHHHHSSS--GGGHHHHHHHHHHHHHHSSTTHHHHS-TTTTTHHHHHHHHHHHHHHHHHH-HHHHHHHHHHHHHHHHHHHHHHHHHHHSPTTHHHHHHHHHHHHHHHHHHHHHHHHH-GGG--SS---HHHHHHHH-

pLDDT: mean 83.72, std 16.83, range [24.0, 97.44]